Protein AF-0000000066887713 (afdb_homodimer)

Sequence (726 aa):
MIAFITATAAAAIDSLPTAVTRLAVLYAGVKVAHALYKFGGFCAVYLRPSQLYRYVYDDANGNPPWALVTGASDGVGVAFADQLAAAGLNVVLHGRNKAKLDGVRKRLAEKHPQRQFRLFVADATRVCHPVLTDVNGDIDGDVNASLSIDNLVEAHLGDLHLTVLINNAGGGLPSPTYGSLAETSSTRIVDNMNLNGVFPLVLTARFLELLQRRRQQPTSSSSNPALIMNIGSLADIGFPFVTPYAASKVLIMAATSMARRELEALGQGGIQMLAVRFGSVTGVSHTKSAPSLLVPDTDTMARASLARTGSHRDVVIGHLPQALQNLALVPLPASMLEQIFKGVMMARRTKEMKEMSEQKKSEMIAFITATAAAAIDSLPTAVTRLAVLYAGVKVAHALYKFGGFCAVYLRPSQLYRYVYDDANGNPPWALVTGASDGVGVAFADQLAAAGLNVVLHGRNKAKLDGVRKRLAEKHPQRQFRLFVADATRVCHPVLTDVNGDIDGDVNASLSIDNLVEAHLGDLHLTVLINNAGGGLPSPTYGSLAETSSTRIVDNMNLNGVFPLVLTARFLELLQRRRQQPTSSSSNPALIMNIGSLADIGFPFVTPYAASKVLIMAATSMARRELEALGQGGIQMLAVRFGSVTGVSHTKSAPSLLVPDTDTMARASLARTGSHRDVVIGHLPQALQNLALVPLPASMLEQIFKGVMMARRTKEMKEMSEQKKSE

Nearest PDB structures (foldseek):
  7e28-assembly1_A  TM=8.870E-01  e=3.667E-13  Exiguobacterium acetylicum
  3u4c-assembly1_A-2  TM=7.450E-01  e=5.034E-12  Bacillus subtilis
  6jh7-assembly1_A-2  TM=7.197E-01  e=1.560E-11  Microcystis aeruginosa FACHB-905 = DIANCHI905
  3t4x-assembly1_A  TM=7.129E-01  e=2.829E-11  Bacillus anthracis
  6jh7-assembly1_B-2  TM=7.268E-01  e=6.910E-11  Microcystis aeruginosa FACHB-905 = DIANCHI905

Structure (mmCIF, N/CA/C/O backbone):
data_AF-0000000066887713-model_v1
#
loop_
_entity.id
_entity.type
_entity.pdbx_description
1 polymer 'Short chain dehydrogenase/reductase'
#
loop_
_atom_site.group_PDB
_atom_site.id
_atom_site.type_symbol
_atom_site.label_atom_id
_atom_site.label_alt_id
_atom_site.label_comp_id
_atom_site.label_asym_id
_atom_site.label_entity_id
_atom_site.label_seq_id
_atom_site.pdbx_PDB_ins_code
_atom_site.Cartn_x
_atom_site.Cartn_y
_atom_site.Cartn_z
_atom_site.occupancy
_atom_site.B_iso_or_equiv
_atom_site.auth_seq_id
_atom_site.auth_comp_id
_atom_site.auth_asym_id
_atom_site.auth_atom_id
_atom_site.pdbx_PDB_model_num
ATOM 1 N N . MET A 1 1 ? -39.156 -1.476 30.625 1 59.59 1 MET A N 1
ATOM 2 C CA . MET A 1 1 ? -38.5 -0.44 29.828 1 59.59 1 MET A CA 1
ATOM 3 C C . MET A 1 1 ? -38.188 -0.954 28.422 1 59.59 1 MET A C 1
ATOM 5 O O . MET A 1 1 ? -38.531 -0.322 27.422 1 59.59 1 MET A O 1
ATOM 9 N N . ILE A 1 2 ? -37.625 -2.01 28.438 1 67.62 2 ILE A N 1
ATOM 10 C CA . ILE A 1 2 ? -37.312 -2.586 27.125 1 67.62 2 ILE A CA 1
ATOM 11 C C . ILE A 1 2 ? -38.625 -2.928 26.391 1 67.62 2 ILE A C 1
ATOM 13 O O . ILE A 1 2 ? -38.75 -2.658 25.203 1 67.62 2 ILE A O 1
ATOM 17 N N . ALA A 1 3 ? -39.531 -3.496 27.109 1 67.31 3 ALA A N 1
ATOM 18 C CA . ALA A 1 3 ? -40.812 -3.859 26.516 1 67.31 3 ALA A CA 1
ATOM 19 C C . ALA A 1 3 ? -41.562 -2.627 26.016 1 67.31 3 ALA A C 1
ATOM 21 O O . ALA A 1 3 ? -42.156 -2.656 24.938 1 67.31 3 ALA A O 1
ATOM 22 N N . PHE A 1 4 ? -41.469 -1.647 26.797 1 64 4 PHE A N 1
ATOM 23 C CA . PHE A 1 4 ? -42.094 -0.396 26.406 1 64 4 PHE A CA 1
ATOM 24 C C . PHE A 1 4 ? -41.406 0.198 25.188 1 64 4 PHE A C 1
ATOM 26 O O . PHE A 1 4 ? -42.094 0.685 24.266 1 64 4 PHE A O 1
ATOM 33 N N . ILE A 1 5 ? -40.156 0.211 25.109 1 64.88 5 ILE A N 1
ATOM 34 C CA . ILE A 1 5 ? -39.406 0.736 23.969 1 64.88 5 ILE A CA 1
ATOM 35 C C . ILE A 1 5 ? -39.719 -0.088 22.734 1 64.88 5 ILE A C 1
ATOM 37 O O . ILE A 1 5 ? -39.906 0.465 21.641 1 64.88 5 ILE A O 1
ATOM 41 N N . THR A 1 6 ? -39.781 -1.33 23.031 1 69.62 6 THR A N 1
ATOM 42 C CA . THR A 1 6 ? -40.062 -2.213 21.906 1 69.62 6 THR A CA 1
ATOM 43 C C . THR A 1 6 ? -41.5 -1.992 21.391 1 69.62 6 THR A C 1
ATOM 45 O O . THR A 1 6 ? -41.719 -1.995 20.188 1 69.62 6 THR A O 1
ATOM 48 N N . ALA A 1 7 ? -42.375 -1.821 22.375 1 72.19 7 ALA A N 1
ATOM 49 C CA . ALA A 1 7 ? -43.75 -1.613 21.984 1 72.19 7 ALA A CA 1
ATOM 50 C C . ALA A 1 7 ? -43.938 -0.276 21.281 1 72.19 7 ALA A C 1
ATOM 52 O O . ALA A 1 7 ? -44.656 -0.185 20.281 1 72.19 7 ALA A O 1
ATOM 53 N N . THR A 1 8 ? -43.281 0.667 21.766 1 73.88 8 THR A N 1
ATOM 54 C CA . THR A 1 8 ? -43.344 1.993 21.156 1 73.88 8 THR A CA 1
ATOM 55 C C . THR A 1 8 ? -42.719 1.992 19.766 1 73.88 8 THR A C 1
ATOM 57 O O . THR A 1 8 ? -43.25 2.588 18.828 1 73.88 8 THR A O 1
ATOM 60 N N . ALA A 1 9 ? -41.656 1.322 19.641 1 75.62 9 ALA A N 1
ATOM 61 C CA . ALA A 1 9 ? -41 1.21 18.344 1 75.62 9 ALA A CA 1
ATOM 62 C C . ALA A 1 9 ? -41.906 0.471 17.344 1 75.62 9 ALA A C 1
ATOM 64 O O . ALA A 1 9 ? -42.031 0.879 16.188 1 75.62 9 ALA A O 1
ATOM 65 N N . ALA A 1 10 ? -42.562 -0.526 17.844 1 79.25 10 ALA A N 1
ATOM 66 C CA . ALA A 1 10 ? -43.469 -1.303 17 1 79.25 10 ALA A CA 1
ATOM 67 C C . ALA A 1 10 ? -44.625 -0.453 16.516 1 79.25 10 ALA A C 1
ATOM 69 O O . ALA A 1 10 ? -45 -0.488 15.344 1 79.25 10 ALA A O 1
ATOM 70 N N . ALA A 1 11 ? -45.125 0.308 17.469 1 80.69 11 ALA A N 1
ATOM 71 C CA . ALA A 1 11 ? -46.25 1.17 17.109 1 80.69 11 ALA A CA 1
ATOM 72 C C . ALA A 1 11 ? -45.844 2.227 16.094 1 80.69 11 ALA A C 1
ATOM 74 O O . ALA A 1 11 ? -46.594 2.521 15.156 1 80.69 11 ALA A O 1
ATOM 75 N N . ALA A 1 12 ? -44.688 2.709 16.266 1 81.62 12 ALA A N 1
ATOM 76 C CA . ALA A 1 12 ? -44.188 3.715 15.344 1 81.62 12 ALA A CA 1
ATOM 77 C C . ALA A 1 12 ? -43.969 3.127 13.953 1 81.62 12 ALA A C 1
ATOM 79 O O . ALA A 1 12 ? -44.312 3.756 12.945 1 81.62 12 ALA A O 1
ATOM 80 N N . ILE A 1 13 ? -43.531 1.972 13.883 1 83.38 13 ILE A N 1
ATOM 81 C CA . ILE A 1 13 ? -43.281 1.299 12.617 1 83.38 13 ILE A CA 1
ATOM 82 C C . ILE A 1 13 ? -44.625 1.003 11.922 1 83.38 13 ILE A C 1
ATOM 84 O O . ILE A 1 13 ? -44.75 1.197 10.719 1 83.38 13 ILE A O 1
ATOM 88 N N . ASP A 1 14 ? -45.562 0.664 12.766 1 83.69 14 ASP A N 1
ATOM 89 C CA . ASP A 1 14 ? -46.875 0.285 12.219 1 83.69 14 ASP A CA 1
ATOM 90 C C . ASP A 1 14 ? -47.625 1.505 11.688 1 83.69 14 ASP A C 1
ATOM 92 O O . ASP A 1 14 ? -48.562 1.37 10.891 1 83.69 14 ASP A O 1
ATOM 96 N N . SER A 1 15 ? -47.156 2.699 12.211 1 86.31 15 SER A N 1
ATOM 97 C CA . SER A 1 15 ? -47.812 3.922 11.781 1 86.31 15 SER A CA 1
ATOM 98 C C . SER A 1 15 ? -47.25 4.453 10.477 1 86.31 15 SER A C 1
ATOM 100 O O . SER A 1 15 ? -47.781 5.383 9.883 1 86.31 15 SER A O 1
ATOM 102 N N . LEU A 1 16 ? -46.219 3.809 9.938 1 87.44 16 LEU A N 1
ATOM 103 C CA . LEU A 1 16 ? -45.594 4.254 8.703 1 87.44 16 LEU A CA 1
ATOM 104 C C . LEU A 1 16 ? -46.5 3.945 7.496 1 87.44 16 LEU A C 1
ATOM 106 O O . LEU A 1 16 ? -47.188 2.936 7.484 1 87.44 16 LEU A O 1
ATOM 110 N N . PRO A 1 17 ? -46.375 4.848 6.516 1 89.75 17 PRO A N 1
ATOM 111 C CA . PRO A 1 17 ? -47.094 4.543 5.281 1 89.75 17 PRO A CA 1
ATOM 112 C C . PRO A 1 17 ? -46.688 3.221 4.652 1 89.75 17 PRO A C 1
ATOM 114 O O . PRO A 1 17 ? -45.5 2.855 4.723 1 89.75 17 PRO A O 1
ATOM 117 N N . THR A 1 18 ? -47.656 2.578 4.066 1 87.19 18 THR A N 1
ATOM 118 C CA . THR A 1 18 ? -47.438 1.265 3.471 1 87.19 18 THR A CA 1
ATOM 119 C C . THR A 1 18 ? -46.312 1.319 2.439 1 87.19 18 THR A C 1
ATOM 121 O O . THR A 1 18 ? -45.531 0.38 2.324 1 87.19 18 THR A O 1
ATOM 124 N N . ALA A 1 19 ? -46.281 2.453 1.806 1 88.75 19 ALA A N 1
ATOM 125 C CA . ALA A 1 19 ? -45.25 2.605 0.777 1 88.75 19 ALA A CA 1
ATOM 126 C C . ALA A 1 19 ? -43.844 2.586 1.389 1 88.75 19 ALA A C 1
ATOM 128 O O . ALA A 1 19 ? -42.938 1.987 0.829 1 88.75 19 ALA A O 1
ATOM 129 N N . VAL A 1 20 ? -43.688 3.139 2.475 1 89.75 20 VAL A N 1
ATOM 130 C CA . VAL A 1 20 ? -42.406 3.211 3.168 1 89.75 20 VAL A CA 1
ATOM 131 C C . VAL A 1 20 ? -42.031 1.83 3.699 1 89.75 20 VAL A C 1
ATOM 133 O O . VAL A 1 20 ? -40.875 1.411 3.594 1 89.75 20 VAL A O 1
ATOM 136 N N . THR A 1 21 ? -43 1.171 4.152 1 89.62 21 THR A N 1
ATOM 137 C CA . THR A 1 21 ? -42.75 -0.165 4.688 1 89.62 21 THR A CA 1
ATOM 138 C C . THR A 1 21 ? -42.344 -1.129 3.572 1 89.62 21 THR A C 1
ATOM 140 O O . THR A 1 21 ? -41.438 -1.944 3.744 1 89.62 21 THR A O 1
ATOM 143 N N . ARG A 1 22 ? -43.031 -1.014 2.5 1 91 22 ARG A N 1
ATOM 144 C CA . ARG A 1 22 ? -42.719 -1.88 1.371 1 91 22 ARG A CA 1
ATOM 145 C C . ARG A 1 22 ? -41.281 -1.606 0.86 1 91 22 ARG A C 1
ATOM 147 O O . ARG A 1 22 ? -40.562 -2.537 0.54 1 91 22 ARG A O 1
ATOM 154 N N . LEU A 1 23 ? -40.969 -0.317 0.824 1 91.19 23 LEU A N 1
ATOM 155 C CA . LEU A 1 23 ? -39.625 0.053 0.374 1 91.19 23 LEU A CA 1
ATOM 156 C C . LEU A 1 23 ? -38.562 -0.464 1.341 1 91.19 23 LEU A C 1
ATOM 158 O O . LEU A 1 23 ? -37.5 -0.904 0.916 1 91.19 23 LEU A O 1
ATOM 162 N N . ALA A 1 24 ? -38.844 -0.442 2.559 1 91.75 24 ALA A N 1
ATOM 163 C CA . ALA A 1 24 ? -37.938 -0.93 3.582 1 91.75 24 ALA A CA 1
ATOM 164 C C . ALA A 1 24 ? -37.719 -2.436 3.459 1 91.75 24 ALA A C 1
ATOM 166 O O . ALA A 1 24 ? -36.594 -2.926 3.594 1 91.75 24 ALA A O 1
ATOM 167 N N . VAL A 1 25 ? -38.75 -3.098 3.217 1 91.12 25 VAL A N 1
ATOM 168 C CA . VAL A 1 25 ? -38.656 -4.547 3.078 1 91.12 25 VAL A CA 1
ATOM 169 C C . VAL A 1 25 ? -37.875 -4.906 1.826 1 91.12 25 VAL A C 1
ATOM 171 O O . VAL A 1 25 ? -37.062 -5.824 1.847 1 91.12 25 VAL A O 1
ATOM 174 N N . LEU A 1 26 ? -38.156 -4.129 0.814 1 91.19 26 LEU A N 1
ATOM 175 C CA . LEU A 1 26 ? -37.438 -4.363 -0.421 1 91.19 26 LEU A CA 1
ATOM 176 C C . LEU A 1 26 ? -35.938 -4.105 -0.22 1 91.19 26 LEU A C 1
ATOM 178 O O . LEU A 1 26 ? -35.094 -4.895 -0.664 1 91.19 26 LEU A O 1
ATOM 182 N N . TYR A 1 27 ? -35.625 -3.049 0.4 1 91.38 27 TYR A N 1
ATOM 183 C CA . TYR A 1 27 ? -34.25 -2.707 0.691 1 91.38 27 TYR A CA 1
ATOM 184 C C . TYR A 1 27 ? -33.562 -3.795 1.525 1 91.38 27 TYR A C 1
ATOM 186 O O . TYR A 1 27 ? -32.469 -4.246 1.204 1 91.38 27 TYR A O 1
ATOM 194 N N . ALA A 1 28 ? -34.156 -4.223 2.508 1 91.06 28 ALA A N 1
ATOM 195 C CA . ALA A 1 28 ? -33.625 -5.273 3.373 1 91.06 28 ALA A CA 1
ATOM 196 C C . ALA A 1 28 ? -33.438 -6.574 2.598 1 91.06 28 ALA A C 1
ATOM 198 O O . ALA A 1 28 ? -32.438 -7.277 2.801 1 91.06 28 ALA A O 1
ATOM 199 N N . GLY A 1 29 ? -34.469 -6.832 1.822 1 90.38 29 GLY A N 1
ATOM 200 C CA . GLY A 1 29 ? -34.344 -8.031 1.004 1 90.38 29 GLY A CA 1
ATOM 201 C C . GLY A 1 29 ? -33.125 -8.008 0.078 1 90.38 29 GLY A C 1
ATOM 202 O O . GLY A 1 29 ? -32.406 -9 -0.036 1 90.38 29 GLY A O 1
ATOM 203 N N . VAL A 1 30 ? -32.906 -6.891 -0.566 1 91.25 30 VAL A N 1
ATOM 204 C CA . VAL A 1 30 ? -31.781 -6.73 -1.467 1 91.25 30 VAL A CA 1
ATOM 205 C C . VAL A 1 30 ? -30.484 -6.871 -0.683 1 91.25 30 VAL A C 1
ATOM 207 O O . VAL A 1 30 ? -29.531 -7.516 -1.146 1 91.25 30 VAL A O 1
ATOM 210 N N . LYS A 1 31 ? -30.406 -6.328 0.475 1 90 31 LYS A N 1
ATOM 211 C CA . LYS A 1 31 ? -29.203 -6.391 1.295 1 90 31 LYS A CA 1
ATOM 212 C C . LYS A 1 31 ? -28.938 -7.816 1.771 1 90 31 LYS A C 1
ATOM 214 O O . LYS A 1 31 ? -27.781 -8.25 1.831 1 90 31 LYS A O 1
ATOM 219 N N . VAL A 1 32 ? -29.953 -8.445 2.129 1 90.75 32 VAL A N 1
ATOM 220 C CA . VAL A 1 32 ? -29.812 -9.836 2.545 1 90.75 32 VAL A CA 1
ATOM 221 C C . VAL A 1 32 ? -29.312 -10.68 1.368 1 90.75 32 VAL A C 1
ATOM 223 O O . VAL A 1 32 ? -28.422 -11.508 1.522 1 90.75 32 VAL A O 1
ATOM 226 N N . ALA A 1 33 ? -29.953 -10.453 0.216 1 93.75 33 ALA A N 1
ATOM 227 C CA . ALA A 1 33 ? -29.531 -11.172 -0.979 1 93.75 33 ALA A CA 1
ATOM 228 C C . ALA A 1 33 ? -28.062 -10.891 -1.298 1 93.75 33 ALA A C 1
ATOM 230 O O . ALA A 1 33 ? -27.312 -11.797 -1.667 1 93.75 33 ALA A O 1
ATOM 231 N N . HIS A 1 34 ? -27.703 -9.711 -1.151 1 91.38 34 HIS A N 1
ATOM 232 C CA . HIS A 1 34 ? -26.312 -9.32 -1.385 1 91.38 34 HIS A CA 1
ATOM 233 C C . HIS A 1 34 ? -25.375 -9.984 -0.383 1 91.38 34 HIS A C 1
ATOM 235 O O . HIS A 1 34 ? -24.297 -10.453 -0.752 1 91.38 34 HIS A O 1
ATOM 241 N N . ALA A 1 35 ? -25.719 -10.016 0.803 1 90.5 35 ALA A N 1
ATOM 242 C CA . ALA A 1 35 ? -24.922 -10.656 1.843 1 90.5 35 ALA A CA 1
ATOM 243 C C . ALA A 1 35 ? -24.766 -12.156 1.569 1 90.5 35 ALA A C 1
ATOM 245 O O . ALA A 1 35 ? -23.703 -12.719 1.775 1 90.5 35 ALA A O 1
ATOM 246 N N . LEU A 1 36 ? -25.859 -12.719 1.166 1 94.12 36 LEU A N 1
ATOM 247 C CA . LEU A 1 36 ? -25.812 -14.141 0.832 1 94.12 36 LEU A CA 1
ATOM 248 C C . LEU A 1 36 ? -24.906 -14.391 -0.366 1 94.12 36 LEU A C 1
ATOM 250 O O . LEU A 1 36 ? -24.188 -15.391 -0.402 1 94.12 36 LEU A O 1
ATOM 254 N N . TYR A 1 37 ? -24.969 -13.523 -1.295 1 93 37 TYR A N 1
ATOM 255 C CA . TYR A 1 37 ? -24.078 -13.617 -2.453 1 93 37 TYR A CA 1
ATOM 256 C C . TYR A 1 37 ? -22.625 -13.516 -2.033 1 93 37 TYR A C 1
ATOM 258 O O . TYR A 1 37 ? -21.781 -14.312 -2.469 1 93 37 TYR A O 1
ATOM 266 N N . LYS A 1 38 ? -22.297 -12.602 -1.192 1 91.06 38 LYS A N 1
ATOM 267 C CA . LYS A 1 38 ? -20.938 -12.43 -0.694 1 91.06 38 LYS A CA 1
ATOM 268 C C . LYS A 1 38 ? -20.5 -13.633 0.123 1 91.06 38 LYS A C 1
ATOM 270 O O . LYS A 1 38 ? -19.344 -14.062 0.039 1 91.06 38 LYS A O 1
ATOM 275 N N . PHE A 1 39 ? -21.391 -14.102 0.888 1 93.62 39 PHE A N 1
ATOM 276 C CA . PHE A 1 39 ? -21.094 -15.281 1.691 1 93.62 39 PHE A CA 1
ATOM 277 C C . PHE A 1 39 ? -20.844 -16.5 0.803 1 93.62 39 PHE A C 1
ATOM 279 O O . PHE A 1 39 ? -19.969 -17.312 1.087 1 93.62 39 PHE A O 1
ATOM 286 N N . GLY A 1 40 ? -21.672 -16.641 -0.191 1 94.75 40 GLY A N 1
ATOM 287 C CA . GLY A 1 40 ? -21.422 -17.688 -1.167 1 94.75 40 GLY A CA 1
ATOM 288 C C . GLY A 1 40 ? -20.047 -17.594 -1.812 1 94.75 40 GLY A C 1
ATOM 289 O O . GLY A 1 40 ? -19.375 -18.594 -1.994 1 94.75 40 GLY A O 1
ATOM 290 N N . GLY A 1 41 ? -19.641 -16.359 -2.164 1 93.69 41 GLY A N 1
ATOM 291 C CA . GLY A 1 41 ? -18.312 -16.141 -2.688 1 93.69 41 GLY A CA 1
ATOM 292 C C . GLY A 1 41 ? -17.219 -16.5 -1.702 1 93.69 41 GLY A C 1
ATOM 293 O O . GLY A 1 41 ? -16.188 -17.078 -2.088 1 93.69 41 GLY A O 1
ATOM 294 N N . PHE A 1 42 ? -17.469 -16.188 -0.473 1 94.62 42 PHE A N 1
ATOM 295 C CA . PHE A 1 42 ? -16.547 -16.562 0.593 1 94.62 42 PHE A CA 1
ATOM 296 C C . PHE A 1 42 ? -16.391 -18.078 0.684 1 94.62 42 PHE A C 1
ATOM 298 O O . PHE A 1 42 ? -15.281 -18.594 0.73 1 94.62 42 PHE A O 1
ATOM 305 N N . CYS A 1 43 ? -17.516 -18.719 0.678 1 96.12 43 CYS A N 1
ATOM 306 C CA . CYS A 1 43 ? -17.5 -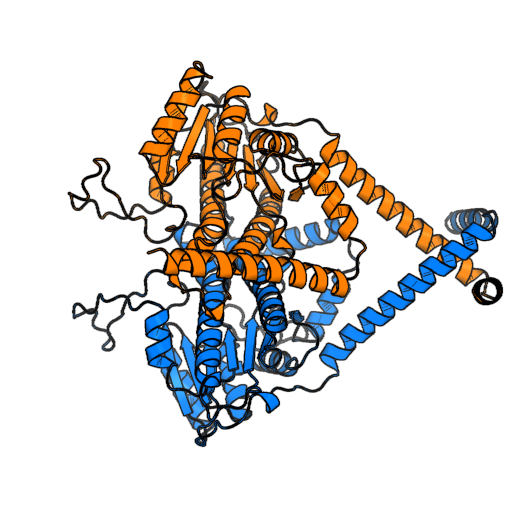20.172 0.778 1 96.12 43 CYS A CA 1
ATOM 307 C C . CYS A 1 43 ? -16.828 -20.797 -0.439 1 96.12 43 CYS A C 1
ATOM 309 O O . CYS A 1 43 ? -16.109 -21.781 -0.315 1 96.12 43 CYS A O 1
ATOM 311 N N . ALA A 1 44 ? -17.031 -20.234 -1.553 1 96.31 44 ALA A N 1
ATOM 312 C CA . ALA A 1 44 ? -16.469 -20.766 -2.793 1 96.31 44 ALA A CA 1
ATOM 313 C C . ALA A 1 44 ? -14.953 -20.766 -2.756 1 96.31 44 ALA A C 1
ATOM 315 O O . ALA A 1 44 ? -14.305 -21.656 -3.33 1 96.31 44 ALA A O 1
ATOM 316 N N . VAL A 1 45 ? -14.352 -19.828 -2.082 1 96.56 45 VAL A N 1
ATOM 317 C CA . VAL A 1 45 ? -12.898 -19.734 -1.962 1 96.56 45 VAL A CA 1
ATOM 318 C C . VAL A 1 45 ? -12.352 -20.969 -1.271 1 96.56 45 VAL A C 1
ATOM 320 O O . VAL A 1 45 ? -11.281 -21.469 -1.629 1 96.56 45 VAL A O 1
ATOM 323 N N . TYR A 1 46 ? -13.055 -21.484 -0.33 1 96.88 46 TYR A N 1
ATOM 324 C CA . TYR A 1 46 ? -12.516 -22.562 0.509 1 96.88 46 TYR A CA 1
ATOM 325 C C . TYR A 1 46 ? -13.062 -23.906 0.087 1 96.88 46 TYR A C 1
ATOM 327 O O . TYR A 1 46 ? -12.523 -24.953 0.474 1 96.88 46 TYR A O 1
ATOM 335 N N . LEU A 1 47 ? -14.117 -23.922 -0.722 1 96 47 LEU A N 1
ATOM 336 C CA . LEU A 1 47 ? -14.734 -25.188 -1.126 1 96 47 LEU A CA 1
ATOM 337 C C . LEU A 1 47 ? -14.219 -25.625 -2.49 1 96 47 LEU A C 1
ATOM 339 O O . LEU A 1 47 ? -14.344 -26.797 -2.852 1 96 47 LEU A O 1
ATOM 343 N N . ARG A 1 48 ? -13.734 -24.734 -3.199 1 94.62 48 ARG A N 1
ATOM 344 C CA . ARG A 1 48 ? -13.203 -25.078 -4.516 1 94.62 48 ARG A CA 1
ATOM 345 C C . ARG A 1 48 ? -11.891 -25.844 -4.395 1 94.62 48 ARG A C 1
ATOM 347 O O . ARG A 1 48 ? -11.055 -25.531 -3.547 1 94.62 48 ARG A O 1
ATOM 354 N N . PRO A 1 49 ? -11.703 -26.781 -5.262 1 95.06 49 PRO A N 1
ATOM 355 C CA . PRO A 1 49 ? -10.422 -27.5 -5.238 1 95.06 49 PRO A CA 1
ATOM 356 C C . PRO A 1 49 ? -9.266 -26.656 -5.781 1 95.06 49 PRO A C 1
ATOM 358 O O . PRO A 1 49 ? -9.484 -25.766 -6.598 1 95.06 49 PRO A O 1
ATOM 361 N N . SER A 1 50 ? -8.102 -26.953 -5.309 1 96.5 50 SER A N 1
ATOM 362 C CA . SER A 1 50 ? -6.883 -26.297 -5.781 1 96.5 50 SER A CA 1
ATOM 363 C C . SER A 1 50 ? -6.695 -26.5 -7.281 1 96.5 50 SER A C 1
ATOM 365 O O . SER A 1 50 ? -6.961 -27.578 -7.809 1 96.5 50 SER A O 1
ATOM 367 N N . GLN A 1 51 ? -6.242 -25.484 -7.93 1 97.06 51 GLN A N 1
ATOM 368 C CA . GLN A 1 51 ? -5.949 -25.609 -9.352 1 97.06 51 GLN A CA 1
ATOM 369 C C . GLN A 1 51 ? -4.449 -25.516 -9.617 1 97.06 51 GLN A C 1
ATOM 371 O O . GLN A 1 51 ? -4.023 -25.094 -10.688 1 97.06 51 GLN A O 1
ATOM 376 N N . LEU A 1 52 ? -3.646 -25.859 -8.625 1 97.88 52 LEU A N 1
ATOM 377 C CA . LEU A 1 52 ? -2.193 -25.844 -8.766 1 97.88 52 LEU A CA 1
ATOM 378 C C . LEU A 1 52 ? -1.753 -26.672 -9.969 1 97.88 52 LEU A C 1
ATOM 380 O O . LEU A 1 52 ? -0.764 -26.328 -10.625 1 97.88 52 LEU A O 1
ATOM 384 N N . TYR A 1 53 ? -2.529 -27.719 -10.375 1 96.81 53 TYR A N 1
ATOM 385 C CA . TYR A 1 53 ? -2.193 -28.625 -11.469 1 96.81 53 TYR A CA 1
ATOM 386 C C . TYR A 1 53 ? -2.104 -27.891 -12.789 1 96.81 53 TYR A C 1
ATOM 388 O O . TYR A 1 53 ? -1.419 -28.328 -13.711 1 96.81 53 TYR A O 1
ATOM 396 N N . ARG A 1 54 ? -2.768 -26.781 -12.891 1 95.81 54 ARG A N 1
ATOM 397 C CA . ARG A 1 54 ? -2.809 -26 -14.125 1 95.81 54 ARG A CA 1
ATOM 398 C C . ARG A 1 54 ? -1.433 -25.438 -14.461 1 95.81 54 ARG A C 1
ATOM 400 O O . ARG A 1 54 ? -1.155 -25.125 -15.617 1 95.81 54 ARG A O 1
ATOM 407 N N . TYR A 1 55 ? -0.631 -25.344 -13.43 1 97.06 55 TYR A N 1
ATOM 408 C CA . TYR A 1 55 ? 0.652 -24.672 -13.617 1 97.06 55 TYR A CA 1
ATOM 409 C C . TYR A 1 55 ? 1.788 -25.688 -13.695 1 97.06 55 TYR A C 1
ATOM 411 O O . TYR A 1 55 ? 2.963 -25.312 -13.719 1 97.06 55 TYR A O 1
ATOM 419 N N . VAL A 1 56 ? 1.425 -26.953 -13.609 1 97.38 56 VAL A N 1
ATOM 420 C CA . VAL A 1 56 ? 2.385 -28.047 -13.656 1 97.38 56 VAL A CA 1
ATOM 421 C C . VAL A 1 56 ? 2.34 -28.719 -15.031 1 97.38 56 VAL A C 1
ATOM 423 O O . VAL A 1 56 ? 1.586 -29.672 -15.242 1 97.38 56 VAL A O 1
ATOM 426 N N . TYR A 1 57 ? 3.17 -28.219 -15.93 1 95.12 57 TYR A N 1
ATOM 427 C CA . TYR A 1 57 ? 3.223 -28.75 -17.297 1 95.12 57 TYR A CA 1
ATOM 428 C C . TYR A 1 57 ? 4.609 -28.562 -17.891 1 95.12 57 TYR A C 1
ATOM 430 O O . TYR A 1 57 ? 5.328 -27.625 -17.531 1 95.12 57 TYR A O 1
ATOM 438 N N . ASP A 1 58 ? 4.965 -29.406 -18.797 1 94.44 58 ASP A N 1
ATOM 439 C CA . ASP A 1 58 ? 6.223 -29.297 -19.531 1 94.44 58 ASP A CA 1
ATOM 440 C C . ASP A 1 58 ? 6.113 -28.281 -20.672 1 94.44 58 ASP A C 1
ATOM 442 O O . ASP A 1 58 ? 5.023 -28.047 -21.188 1 94.44 58 ASP A O 1
ATOM 446 N N . ASP A 1 59 ? 7.234 -27.688 -20.922 1 90.75 59 ASP A N 1
ATOM 447 C CA . ASP A 1 59 ? 7.203 -26.797 -22.094 1 90.75 59 ASP A CA 1
ATOM 448 C C . ASP A 1 59 ? 7.238 -27.609 -23.391 1 90.75 59 ASP A C 1
ATOM 450 O O . ASP A 1 59 ? 7.145 -28.844 -23.359 1 90.75 59 ASP A O 1
ATOM 454 N N . ALA A 1 60 ? 7.289 -26.922 -24.531 1 86.31 60 ALA A N 1
ATOM 455 C CA . ALA A 1 60 ? 7.211 -27.547 -25.844 1 86.31 60 ALA A CA 1
ATOM 456 C C . ALA A 1 60 ? 8.391 -28.484 -26.078 1 86.31 60 ALA A C 1
ATOM 458 O O . ALA A 1 60 ? 8.273 -29.469 -26.828 1 86.31 60 ALA A O 1
ATOM 459 N N . ASN A 1 61 ? 9.5 -28.297 -25.391 1 89.38 61 ASN A N 1
ATOM 460 C CA . ASN A 1 61 ? 10.703 -29.094 -25.547 1 89.38 61 ASN A CA 1
ATOM 461 C C . ASN A 1 61 ? 10.781 -30.203 -24.5 1 89.38 61 ASN A C 1
ATOM 463 O O . ASN A 1 61 ? 11.797 -30.891 -24.406 1 89.38 61 ASN A O 1
ATOM 467 N N . GLY A 1 62 ? 9.812 -30.234 -23.688 1 91 62 GLY A N 1
ATOM 468 C CA . GLY A 1 62 ? 9.773 -31.281 -22.688 1 91 62 GLY A CA 1
ATOM 469 C C . GLY A 1 62 ? 10.445 -30.891 -21.375 1 91 62 GLY A C 1
ATOM 470 O O . GLY A 1 62 ? 10.648 -31.734 -20.5 1 91 62 GLY A O 1
ATOM 471 N N . ASN A 1 63 ? 10.812 -29.672 -21.297 1 91.62 63 ASN A N 1
ATOM 472 C CA . ASN A 1 63 ? 11.398 -29.203 -20.047 1 91.62 63 ASN A CA 1
ATOM 473 C C . ASN A 1 63 ? 10.359 -29.094 -18.938 1 91.62 63 ASN A C 1
ATOM 475 O O . ASN A 1 63 ? 9.266 -28.562 -19.156 1 91.62 63 ASN A O 1
ATOM 479 N N . PRO A 1 64 ? 10.719 -29.625 -17.797 1 95.94 64 PRO A N 1
ATOM 480 C CA . PRO A 1 64 ? 9.758 -29.578 -16.688 1 95.94 64 PRO A CA 1
ATOM 481 C C . PRO A 1 64 ? 9.539 -28.172 -16.156 1 95.94 64 PRO A C 1
ATOM 483 O O . PRO A 1 64 ? 10.383 -27.281 -16.344 1 95.94 64 PRO A O 1
ATOM 486 N N . PRO A 1 65 ? 8.406 -27.984 -15.469 1 97.31 65 PRO A N 1
ATOM 487 C CA . PRO A 1 65 ? 8.109 -26.672 -14.898 1 97.31 65 PRO A CA 1
ATOM 488 C C . PRO A 1 65 ? 8.922 -26.375 -13.641 1 97.31 65 PRO A C 1
ATOM 490 O O . PRO A 1 65 ? 9.227 -27.297 -12.867 1 97.31 65 PRO A O 1
ATOM 493 N N . TRP A 1 66 ? 9.25 -25.125 -13.477 1 98.56 66 TRP A N 1
ATOM 494 C CA . TRP A 1 66 ? 9.992 -24.641 -12.32 1 98.56 66 TRP A CA 1
ATOM 495 C C . TRP A 1 66 ? 9.18 -23.625 -11.531 1 98.56 66 TRP A C 1
ATOM 497 O O . TRP A 1 66 ? 8.391 -22.859 -12.117 1 98.56 66 TRP A O 1
ATOM 507 N N . ALA A 1 67 ? 9.359 -23.625 -10.211 1 98.88 67 ALA A N 1
ATOM 508 C CA . ALA A 1 67 ? 8.852 -22.578 -9.32 1 98.88 67 ALA A CA 1
ATOM 509 C C . ALA A 1 67 ? 10 -21.797 -8.672 1 98.88 67 ALA A C 1
ATOM 511 O O . ALA A 1 67 ? 11.055 -22.375 -8.391 1 98.88 67 ALA A O 1
ATOM 512 N N . LEU A 1 68 ? 9.805 -20.531 -8.547 1 98.81 68 LEU A N 1
ATOM 513 C CA . LEU A 1 68 ? 10.656 -19.719 -7.688 1 98.81 68 LEU A CA 1
ATOM 514 C C . LEU A 1 68 ? 9.961 -19.406 -6.363 1 98.81 68 LEU A C 1
ATOM 516 O O . LEU A 1 68 ? 8.828 -18.922 -6.355 1 98.81 68 LEU A O 1
ATOM 520 N N . VAL A 1 69 ? 10.578 -19.734 -5.238 1 98.94 69 VAL A N 1
ATOM 521 C CA . VAL A 1 69 ? 10.086 -19.391 -3.908 1 98.94 69 VAL A CA 1
ATOM 522 C C . VAL A 1 69 ? 11.094 -18.469 -3.215 1 98.94 69 VAL A C 1
ATOM 524 O O . VAL A 1 69 ? 12.242 -18.844 -2.98 1 98.94 69 VAL A O 1
ATOM 527 N N . THR A 1 70 ? 10.641 -17.25 -2.916 1 98.56 70 THR A N 1
ATOM 528 C CA . THR A 1 70 ? 11.539 -16.359 -2.195 1 98.56 70 THR A CA 1
ATOM 529 C C . THR A 1 70 ? 11.422 -16.562 -0.69 1 98.56 70 THR A C 1
ATOM 531 O O . THR A 1 70 ? 10.352 -16.906 -0.187 1 98.56 70 THR A O 1
ATOM 534 N N . GLY A 1 71 ? 12.516 -16.297 0.024 1 97.75 71 GLY A N 1
ATOM 535 C CA . GLY A 1 71 ? 12.539 -16.562 1.454 1 97.75 71 GLY A CA 1
ATOM 536 C C . GLY A 1 71 ? 12.445 -18.047 1.788 1 97.75 71 GLY A C 1
ATOM 537 O O . GLY A 1 71 ? 11.656 -18.438 2.65 1 97.75 71 GLY A O 1
ATOM 538 N N . ALA A 1 72 ? 13.203 -18.812 1.06 1 98.25 72 ALA A N 1
ATOM 539 C CA . ALA A 1 72 ? 13.047 -20.266 1.146 1 98.25 72 ALA A CA 1
ATOM 540 C C . ALA A 1 72 ? 14.117 -20.891 2.033 1 98.25 72 ALA A C 1
ATOM 542 O O . ALA A 1 72 ? 14.414 -22.078 1.927 1 98.25 72 ALA A O 1
ATOM 543 N N . SER A 1 73 ? 14.773 -20.109 2.912 1 96.06 73 SER A N 1
ATOM 544 C CA . SER A 1 73 ? 15.82 -20.609 3.787 1 96.06 73 SER A CA 1
ATOM 545 C C . SER A 1 73 ? 15.242 -21.156 5.09 1 96.06 73 SER A C 1
ATOM 547 O O . SER A 1 73 ? 15.922 -21.859 5.832 1 96.06 73 SER A O 1
ATOM 549 N N . ASP A 1 74 ? 14.008 -20.781 5.383 1 92.25 74 ASP A N 1
ATOM 550 C CA . ASP A 1 74 ? 13.352 -21.234 6.602 1 92.25 74 ASP A CA 1
ATOM 551 C C . ASP A 1 74 ? 11.836 -21.047 6.516 1 92.25 74 ASP A C 1
ATOM 553 O O . ASP A 1 74 ? 11.32 -20.578 5.492 1 92.25 74 ASP A O 1
ATOM 557 N N . GLY A 1 75 ? 11.219 -21.562 7.492 1 94.31 75 GLY A N 1
ATOM 558 C CA . GLY A 1 75 ? 9.828 -21.234 7.742 1 94.31 75 GLY A CA 1
ATOM 559 C C . GLY A 1 75 ? 8.898 -21.656 6.617 1 94.31 75 GLY A C 1
ATOM 560 O O . GLY A 1 75 ? 8.984 -22.797 6.141 1 94.31 75 GLY A O 1
ATOM 561 N N . VAL A 1 76 ? 7.965 -20.766 6.301 1 97.19 76 VAL A N 1
ATOM 562 C CA . VAL A 1 76 ? 6.891 -21.078 5.363 1 97.19 76 VAL A CA 1
ATOM 563 C C . VAL A 1 76 ? 7.469 -21.25 3.961 1 97.19 76 VAL A C 1
ATOM 565 O O . VAL A 1 76 ? 6.93 -22.016 3.156 1 97.19 76 VAL A O 1
ATOM 568 N N . GLY A 1 77 ? 8.578 -20.609 3.648 1 98.44 77 GLY A N 1
ATOM 569 C CA . GLY A 1 77 ? 9.227 -20.766 2.354 1 98.44 77 GLY A CA 1
ATOM 570 C C . GLY A 1 77 ? 9.664 -22.188 2.061 1 98.44 77 GLY A C 1
ATOM 571 O O . GLY A 1 77 ? 9.484 -22.672 0.943 1 98.44 77 GLY A O 1
ATOM 572 N N . VAL A 1 78 ? 10.227 -22.797 3.066 1 98.5 78 VAL A N 1
ATOM 573 C CA . VAL A 1 78 ? 10.633 -24.188 2.924 1 98.5 78 VAL A CA 1
ATOM 574 C C . VAL A 1 78 ? 9.406 -25.062 2.693 1 98.5 78 VAL A C 1
ATOM 576 O O . VAL A 1 78 ? 9.438 -25.984 1.858 1 98.5 78 VAL A O 1
ATOM 579 N N . ALA A 1 79 ? 8.367 -24.781 3.422 1 98.69 79 ALA A N 1
ATOM 580 C CA . ALA A 1 79 ? 7.129 -25.547 3.285 1 98.69 79 ALA A CA 1
ATOM 581 C C . ALA A 1 79 ? 6.543 -25.391 1.886 1 98.69 79 ALA A C 1
ATOM 583 O O . ALA A 1 79 ? 6.066 -26.359 1.296 1 98.69 79 ALA A O 1
ATOM 584 N N . PHE A 1 80 ? 6.562 -24.172 1.343 1 98.88 80 PHE A N 1
ATOM 585 C CA . PHE A 1 80 ? 6.121 -23.953 -0.028 1 98.88 80 PHE A CA 1
ATOM 586 C C . PHE A 1 80 ? 6.945 -24.781 -1.006 1 98.88 80 PHE A C 1
ATOM 588 O O . PHE A 1 80 ? 6.395 -25.453 -1.878 1 98.88 80 PHE A O 1
ATOM 595 N N . ALA A 1 81 ? 8.25 -24.703 -0.85 1 98.88 81 ALA A N 1
ATOM 596 C CA . ALA A 1 81 ? 9.148 -25.422 -1.747 1 98.88 81 ALA A CA 1
ATOM 597 C C . ALA A 1 81 ? 8.867 -26.922 -1.711 1 98.88 81 ALA A C 1
ATOM 599 O O . ALA A 1 81 ? 8.82 -27.578 -2.756 1 98.88 81 ALA A O 1
ATOM 600 N N . ASP A 1 82 ? 8.703 -27.422 -0.536 1 98.88 82 ASP A N 1
ATOM 601 C CA . ASP A 1 82 ? 8.414 -28.844 -0.325 1 98.88 82 ASP A CA 1
ATOM 602 C C . ASP A 1 82 ? 7.137 -29.25 -1.046 1 98.88 82 ASP A C 1
ATOM 604 O O . ASP A 1 82 ? 7.121 -30.25 -1.77 1 98.88 82 ASP A O 1
ATOM 608 N N . GLN A 1 83 ? 6.109 -28.516 -0.872 1 98.81 83 GLN A N 1
ATOM 609 C CA . GLN A 1 83 ? 4.805 -28.859 -1.433 1 98.81 83 GLN A CA 1
ATOM 610 C C . GLN A 1 83 ? 4.797 -28.672 -2.947 1 98.81 83 GLN A C 1
ATOM 612 O O . GLN A 1 83 ? 4.137 -29.438 -3.662 1 98.81 83 GLN A O 1
ATOM 617 N N . LEU A 1 84 ? 5.48 -27.672 -3.455 1 98.88 84 LEU A N 1
ATOM 618 C CA . LEU A 1 84 ? 5.574 -27.469 -4.898 1 98.88 84 LEU A CA 1
ATOM 619 C C . LEU A 1 84 ? 6.348 -28.609 -5.555 1 98.88 84 LEU A C 1
ATOM 621 O O . LEU A 1 84 ? 5.977 -29.078 -6.633 1 98.88 84 LEU A O 1
ATOM 625 N N . ALA A 1 85 ? 7.418 -29.078 -4.867 1 98.88 85 ALA A N 1
ATOM 626 C CA . ALA A 1 85 ? 8.156 -30.25 -5.355 1 98.88 85 ALA A CA 1
ATOM 627 C C . ALA A 1 85 ? 7.273 -31.484 -5.387 1 98.88 85 ALA A C 1
ATOM 629 O O . ALA A 1 85 ? 7.277 -32.25 -6.363 1 98.88 85 ALA A O 1
ATOM 630 N N . ALA A 1 86 ? 6.516 -31.641 -4.34 1 98.62 86 ALA A N 1
ATOM 631 C CA . ALA A 1 86 ? 5.594 -32.781 -4.266 1 98.62 86 ALA A CA 1
ATOM 632 C C . ALA A 1 86 ? 4.574 -32.719 -5.398 1 98.62 86 ALA A C 1
ATOM 634 O O . ALA A 1 86 ? 4.117 -33.75 -5.871 1 98.62 86 ALA A O 1
ATOM 635 N N . ALA A 1 87 ? 4.215 -31.531 -5.836 1 98.31 87 ALA A N 1
ATOM 636 C CA . ALA A 1 87 ? 3.225 -31.344 -6.891 1 98.31 87 ALA A CA 1
ATOM 637 C C . ALA A 1 87 ? 3.844 -31.562 -8.273 1 98.31 87 ALA A C 1
ATOM 639 O O . ALA A 1 87 ? 3.135 -31.594 -9.281 1 98.31 87 ALA A O 1
ATOM 640 N N . GLY A 1 88 ? 5.18 -31.625 -8.352 1 98.31 88 GLY A N 1
ATOM 641 C CA . GLY A 1 88 ? 5.809 -32 -9.609 1 98.31 88 GLY A CA 1
ATOM 642 C C . GLY A 1 88 ? 6.668 -30.891 -10.188 1 98.31 88 GLY A C 1
ATOM 643 O O . GLY A 1 88 ? 7.133 -30.984 -11.328 1 98.31 88 GLY A O 1
ATOM 644 N N . LEU A 1 89 ? 6.906 -29.859 -9.445 1 98.81 89 LEU A N 1
ATOM 645 C CA . LEU A 1 89 ? 7.719 -28.75 -9.938 1 98.81 89 LEU A CA 1
ATOM 646 C C . LEU A 1 89 ? 9.156 -28.859 -9.445 1 98.81 89 LEU A C 1
ATOM 648 O O . LEU A 1 89 ? 9.398 -29.281 -8.312 1 98.81 89 LEU A O 1
ATOM 652 N N . ASN A 1 90 ? 10.141 -28.547 -10.336 1 98.81 90 ASN A N 1
ATOM 653 C CA . ASN A 1 90 ? 11.445 -28.141 -9.805 1 98.81 90 ASN A CA 1
ATOM 654 C C . ASN A 1 90 ? 11.367 -26.797 -9.086 1 98.81 90 ASN A C 1
ATOM 656 O O . ASN A 1 90 ? 10.43 -26.031 -9.305 1 98.81 90 ASN A O 1
ATOM 660 N N . VAL A 1 91 ? 12.336 -26.547 -8.172 1 98.88 91 VAL A N 1
ATOM 661 C CA . VAL A 1 91 ? 12.156 -25.359 -7.367 1 98.88 91 VAL A CA 1
ATOM 662 C C . VAL A 1 91 ? 13.469 -24.578 -7.281 1 98.88 91 VAL A C 1
ATOM 664 O O . VAL A 1 91 ? 14.523 -25.172 -7.023 1 98.88 91 VAL A O 1
ATOM 667 N N . VAL A 1 92 ? 13.43 -23.281 -7.594 1 98.75 92 VAL A N 1
ATOM 668 C CA . VAL A 1 92 ? 14.508 -22.359 -7.266 1 98.75 92 VAL A CA 1
ATOM 669 C C . VAL A 1 92 ? 14.289 -21.781 -5.867 1 98.75 92 VAL A C 1
ATOM 671 O O . VAL A 1 92 ? 13.242 -21.203 -5.582 1 98.75 92 VAL A O 1
ATOM 674 N N . LEU A 1 93 ? 15.289 -21.938 -4.996 1 98.69 93 LEU A N 1
ATOM 675 C CA . LEU A 1 93 ? 15.242 -21.484 -3.611 1 98.69 93 LEU A CA 1
ATOM 676 C C . LEU A 1 93 ? 15.969 -20.156 -3.455 1 98.69 93 LEU A C 1
ATOM 678 O O . LEU A 1 93 ? 17.188 -20.094 -3.611 1 98.69 93 LEU A O 1
ATOM 682 N N . HIS A 1 94 ? 15.234 -19.125 -3.102 1 97.94 94 HIS A N 1
ATOM 683 C CA . HIS A 1 94 ? 15.836 -17.812 -2.916 1 97.94 94 HIS A CA 1
ATOM 684 C C . HIS A 1 94 ? 16.047 -17.5 -1.437 1 97.94 94 HIS A C 1
ATOM 686 O O . HIS A 1 94 ? 15.211 -17.859 -0.601 1 97.94 94 HIS A O 1
ATOM 692 N N . GLY A 1 95 ? 17.031 -16.797 -1.078 1 95.81 95 GLY A N 1
ATOM 693 C CA . GLY A 1 95 ? 17.359 -16.281 0.24 1 95.81 95 GLY A CA 1
ATOM 694 C C . GLY A 1 95 ? 18.703 -15.562 0.283 1 95.81 95 GLY A C 1
ATOM 695 O O . GLY A 1 95 ? 19.422 -15.516 -0.718 1 95.81 95 GLY A O 1
ATOM 696 N N . ARG A 1 96 ? 19.078 -15.039 1.395 1 92.06 96 ARG A N 1
ATOM 697 C CA . ARG A 1 96 ? 20.297 -14.25 1.493 1 92.06 96 ARG A CA 1
ATOM 698 C C . ARG A 1 96 ? 21.453 -15.102 2.031 1 92.06 96 ARG A C 1
ATOM 700 O O . ARG A 1 96 ? 22.625 -14.758 1.845 1 92.06 96 ARG A O 1
ATOM 707 N N . ASN A 1 97 ? 21.156 -16.188 2.693 1 93.25 97 ASN A N 1
ATOM 708 C CA . ASN A 1 97 ? 22.156 -17.047 3.322 1 93.25 97 ASN A CA 1
ATOM 709 C C . ASN A 1 97 ? 22.375 -18.328 2.52 1 93.25 97 ASN A C 1
ATOM 711 O O . ASN A 1 97 ? 21.578 -19.25 2.588 1 93.25 97 ASN A O 1
ATOM 715 N N . LYS A 1 98 ? 23.516 -18.391 1.863 1 95.31 98 LYS A N 1
ATOM 716 C CA . LYS A 1 98 ? 23.797 -19.5 0.962 1 95.31 98 LYS A CA 1
ATOM 717 C C . LYS A 1 98 ? 23.891 -20.828 1.728 1 95.31 98 LYS A C 1
ATOM 719 O O . LYS A 1 98 ? 23.406 -21.859 1.262 1 95.31 98 LYS A O 1
ATOM 724 N N . ALA A 1 99 ? 24.531 -20.781 2.838 1 96.62 99 ALA A N 1
ATOM 725 C CA . ALA A 1 99 ? 24.719 -22 3.625 1 96.62 99 ALA A CA 1
ATOM 726 C C . ALA A 1 99 ? 23.391 -22.578 4.062 1 96.62 99 ALA A C 1
ATOM 728 O O . ALA A 1 99 ? 23.172 -23.781 3.98 1 96.62 99 ALA A O 1
ATOM 729 N N . LYS A 1 100 ? 22.5 -21.719 4.555 1 96.38 100 LYS A N 1
ATOM 730 C CA . LYS A 1 100 ? 21.172 -22.172 4.957 1 96.38 100 LYS A CA 1
ATOM 731 C C . LYS A 1 100 ? 20.406 -22.734 3.768 1 96.38 100 LYS A C 1
ATOM 733 O O . LYS A 1 100 ? 19.75 -23.781 3.883 1 96.38 100 LYS A O 1
ATOM 738 N N . LEU A 1 101 ? 20.516 -22.109 2.656 1 97.81 101 LEU A N 1
ATOM 739 C CA . LEU A 1 101 ? 19.812 -22.547 1.451 1 97.81 101 LEU A CA 1
ATOM 740 C C . LEU A 1 101 ? 20.328 -23.906 0.992 1 97.81 101 LEU A C 1
ATOM 742 O O . LEU A 1 101 ? 19.547 -24.75 0.554 1 97.81 101 LEU A O 1
ATOM 746 N N . ASP A 1 102 ? 21.625 -24.094 1.067 1 97.81 102 ASP A N 1
ATOM 747 C CA . ASP A 1 102 ? 22.219 -25.359 0.685 1 97.81 102 ASP A CA 1
ATOM 748 C C . ASP A 1 102 ? 21.688 -26.5 1.562 1 97.81 102 ASP A C 1
ATOM 750 O O . ASP A 1 102 ? 21.469 -27.609 1.081 1 97.81 102 ASP A O 1
ATOM 754 N N . GLY A 1 103 ? 21.609 -26.172 2.811 1 98.38 103 GLY A N 1
ATOM 755 C CA . GLY A 1 103 ? 21.016 -27.141 3.707 1 98.38 103 GLY A CA 1
ATOM 756 C C . GLY A 1 103 ? 19.594 -27.531 3.322 1 98.38 103 GLY A C 1
ATOM 757 O O . GLY A 1 103 ? 19.25 -28.719 3.311 1 98.38 103 GLY A O 1
ATOM 758 N N . VAL A 1 104 ? 18.812 -26.547 3.002 1 98.62 104 VAL A N 1
ATOM 759 C CA . VAL A 1 104 ? 17.422 -26.781 2.586 1 98.62 104 VAL A CA 1
ATOM 760 C C . VAL A 1 104 ? 17.406 -27.562 1.273 1 98.62 104 VAL A C 1
ATOM 762 O O . VAL A 1 104 ? 16.641 -28.5 1.12 1 98.62 104 VAL A O 1
ATOM 765 N N . ARG A 1 105 ? 18.203 -27.156 0.341 1 98.62 105 ARG A N 1
ATOM 766 C CA . ARG A 1 105 ? 18.297 -27.828 -0.953 1 98.62 105 ARG A CA 1
ATOM 767 C C . ARG A 1 105 ? 18.594 -29.312 -0.781 1 98.62 105 ARG A C 1
ATOM 769 O O . ARG A 1 105 ? 17.953 -30.156 -1.416 1 98.62 105 ARG A O 1
ATOM 776 N N . LYS A 1 106 ? 19.562 -29.656 0.065 1 98.5 106 LYS A N 1
ATOM 777 C CA . LYS A 1 106 ? 19.953 -31.031 0.297 1 98.5 106 LYS A CA 1
ATOM 778 C C . LYS A 1 106 ? 18.797 -31.844 0.877 1 98.5 106 LYS A C 1
ATOM 780 O O . LYS A 1 106 ? 18.5 -32.938 0.411 1 98.5 106 LYS A O 1
ATOM 785 N N . ARG A 1 107 ? 18.172 -31.281 1.835 1 98.56 107 ARG A N 1
ATOM 786 C CA . ARG A 1 107 ? 17.062 -31.953 2.49 1 98.56 107 ARG A CA 1
ATOM 787 C C . ARG A 1 107 ? 15.922 -32.219 1.509 1 98.56 107 ARG A C 1
ATOM 789 O O . ARG A 1 107 ? 15.344 -33.281 1.48 1 98.56 107 ARG A O 1
ATOM 796 N N . LEU A 1 108 ? 15.578 -31.25 0.745 1 98.75 108 LEU A N 1
ATOM 797 C CA . LEU A 1 108 ? 14.477 -31.375 -0.202 1 98.75 108 LEU A CA 1
ATOM 798 C C . LEU A 1 108 ? 14.828 -32.344 -1.321 1 98.75 108 LEU A C 1
ATOM 800 O O . LEU A 1 108 ? 13.969 -33.094 -1.788 1 98.75 108 LEU A O 1
ATOM 804 N N . ALA A 1 109 ? 16.062 -32.312 -1.746 1 98.62 109 ALA A N 1
ATOM 805 C CA . ALA A 1 109 ? 16.5 -33.25 -2.793 1 98.62 109 ALA A CA 1
ATOM 806 C C . ALA A 1 109 ? 16.391 -34.688 -2.328 1 98.62 109 ALA A C 1
ATOM 808 O O . ALA A 1 109 ? 16.094 -35.594 -3.123 1 98.62 109 ALA A O 1
ATOM 809 N N . GLU A 1 110 ? 16.719 -34.875 -1.105 1 98.62 110 GLU A N 1
ATOM 810 C CA . GLU A 1 110 ? 16.594 -36.219 -0.533 1 98.62 110 GLU A CA 1
ATOM 811 C C . GLU A 1 110 ? 15.133 -36.656 -0.495 1 98.62 110 GLU A C 1
ATOM 813 O O . GLU A 1 110 ? 14.828 -37.812 -0.773 1 98.62 110 GLU A O 1
ATOM 818 N N . LYS A 1 111 ? 14.281 -35.812 -0.178 1 98.56 111 LYS A N 1
ATOM 819 C CA . LYS A 1 111 ? 12.859 -36.094 -0.049 1 98.56 111 LYS A CA 1
ATOM 820 C C . LYS A 1 111 ? 12.203 -36.25 -1.419 1 98.56 111 LYS A C 1
ATOM 822 O O . LYS A 1 111 ? 11.273 -37.062 -1.577 1 98.56 111 LYS A O 1
ATOM 827 N N . HIS A 1 112 ? 12.656 -35.438 -2.33 1 98.62 112 HIS A N 1
ATOM 828 C CA . HIS A 1 112 ? 12.102 -35.469 -3.68 1 98.62 112 HIS A CA 1
ATOM 829 C C . HIS A 1 112 ? 13.188 -35.75 -4.715 1 98.62 112 HIS A C 1
ATOM 831 O O . HIS A 1 112 ? 13.555 -34.875 -5.5 1 98.62 112 HIS A O 1
ATOM 837 N N . PRO A 1 113 ? 13.594 -36.938 -4.918 1 98 113 PRO A N 1
ATOM 838 C CA . PRO A 1 113 ? 14.742 -37.25 -5.762 1 98 113 PRO A CA 1
ATOM 839 C C . PRO A 1 113 ? 14.469 -37.031 -7.246 1 98 113 PRO A C 1
ATOM 841 O O . PRO A 1 113 ? 15.406 -36.938 -8.039 1 98 113 PRO A O 1
ATOM 844 N N . GLN A 1 114 ? 13.266 -36.938 -7.613 1 97.69 114 GLN A N 1
ATOM 845 C CA . GLN A 1 114 ? 12.922 -36.75 -9.016 1 97.69 114 GLN A CA 1
ATOM 846 C C . GLN A 1 114 ? 12.891 -35.281 -9.391 1 97.69 114 GLN A C 1
ATOM 848 O O . GLN A 1 114 ? 12.664 -34.938 -10.547 1 97.69 114 GLN A O 1
ATOM 853 N N . ARG A 1 115 ? 13.055 -34.469 -8.438 1 98.38 115 ARG A N 1
ATOM 854 C CA . ARG A 1 115 ? 12.984 -33 -8.648 1 98.38 115 ARG A CA 1
ATOM 855 C C . ARG A 1 115 ? 14.367 -32.375 -8.562 1 98.38 115 ARG A C 1
ATOM 857 O O . ARG A 1 115 ? 15.273 -32.938 -7.949 1 98.38 115 ARG A O 1
ATOM 864 N N . GLN A 1 116 ? 14.492 -31.234 -9.219 1 98.44 116 GLN A N 1
ATOM 865 C CA . GLN A 1 116 ? 15.719 -30.453 -9.156 1 98.44 116 GLN A CA 1
ATOM 866 C C . GLN A 1 116 ? 15.516 -29.188 -8.305 1 98.44 116 GLN A C 1
ATOM 868 O O . GLN A 1 116 ? 14.43 -28.625 -8.281 1 98.44 116 GLN A O 1
ATOM 873 N N . PHE A 1 117 ? 16.547 -28.812 -7.609 1 98.62 117 PHE A N 1
ATOM 874 C CA . PHE A 1 117 ? 16.547 -27.609 -6.777 1 98.62 117 PHE A CA 1
ATOM 875 C C . PHE A 1 117 ? 17.75 -26.734 -7.098 1 98.62 117 PHE A C 1
ATOM 877 O O . PHE A 1 117 ? 18.875 -27.219 -7.191 1 98.62 117 PHE A O 1
ATOM 884 N N . ARG A 1 118 ? 17.547 -25.453 -7.34 1 98.06 118 ARG A N 1
ATOM 885 C CA . ARG A 1 118 ? 18.594 -24.469 -7.594 1 98.06 118 ARG A CA 1
ATOM 886 C C . ARG A 1 118 ? 18.531 -23.344 -6.574 1 98.06 118 ARG A C 1
ATOM 888 O O . ARG A 1 118 ? 17.484 -23.109 -5.949 1 98.06 118 ARG A O 1
ATOM 895 N N . LEU A 1 119 ? 19.672 -22.719 -6.434 1 97.25 119 LEU A N 1
ATOM 896 C CA . LEU A 1 119 ? 19.734 -21.609 -5.488 1 97.25 119 LEU A CA 1
ATOM 897 C C . LEU A 1 119 ? 19.703 -20.266 -6.219 1 97.25 119 LEU A C 1
ATOM 899 O O . LEU A 1 119 ? 20.297 -20.125 -7.285 1 97.25 119 LEU A O 1
ATOM 903 N N . PHE A 1 120 ? 18.953 -19.359 -5.691 1 96 120 PHE A N 1
ATOM 904 C CA . PHE A 1 120 ? 18.984 -17.953 -6.062 1 96 120 PHE A CA 1
ATOM 905 C C . PHE A 1 120 ? 19.344 -17.078 -4.863 1 96 120 PHE A C 1
ATOM 907 O O . PHE A 1 120 ? 18.453 -16.672 -4.102 1 96 120 PHE A O 1
ATOM 914 N N . VAL A 1 121 ? 20.656 -16.766 -4.715 1 93.12 121 VAL A N 1
ATOM 915 C CA . VAL A 1 121 ? 21.141 -16.047 -3.541 1 93.12 121 VAL A CA 1
ATOM 916 C C . VAL A 1 121 ? 21.109 -14.547 -3.805 1 93.12 121 VAL A C 1
ATOM 918 O O . VAL A 1 121 ? 21.859 -14.047 -4.652 1 93.12 121 VAL A O 1
ATOM 921 N N . ALA A 1 122 ? 20.266 -13.867 -3.135 1 91 122 ALA A N 1
ATOM 922 C CA . ALA A 1 122 ? 20.141 -12.414 -3.252 1 91 122 ALA A CA 1
ATOM 923 C C . ALA A 1 122 ? 19.5 -11.82 -2.002 1 91 122 ALA A C 1
ATOM 925 O O . ALA A 1 122 ? 18.609 -12.43 -1.397 1 91 122 ALA A O 1
ATOM 926 N N . ASP A 1 123 ? 19.953 -10.68 -1.624 1 90.81 123 ASP A N 1
ATOM 927 C CA . ASP A 1 123 ? 19.375 -9.961 -0.49 1 90.81 123 ASP A CA 1
ATOM 928 C C . ASP A 1 123 ? 18.172 -9.133 -0.921 1 90.81 123 ASP A C 1
ATOM 930 O O . ASP A 1 123 ? 18.328 -8.102 -1.586 1 90.81 123 ASP A O 1
ATOM 934 N N . ALA A 1 124 ? 17.016 -9.531 -0.446 1 93.5 124 ALA A N 1
ATOM 935 C CA . ALA A 1 124 ? 15.766 -8.906 -0.863 1 93.5 124 ALA A CA 1
ATOM 936 C C . ALA A 1 124 ? 15.648 -7.488 -0.306 1 93.5 124 ALA A C 1
ATOM 938 O O . ALA A 1 124 ? 14.812 -6.699 -0.763 1 93.5 124 ALA A O 1
ATOM 939 N N . THR A 1 125 ? 16.406 -7.133 0.707 1 91.06 125 THR A N 1
ATOM 940 C CA . THR A 1 125 ? 16.359 -5.793 1.274 1 91.06 125 THR A CA 1
ATOM 941 C C . THR A 1 125 ? 17.125 -4.809 0.398 1 91.06 125 THR A C 1
ATOM 943 O O . THR A 1 125 ? 16.969 -3.594 0.526 1 91.06 125 THR A O 1
ATOM 946 N N . ARG A 1 126 ? 17.969 -5.324 -0.444 1 83.62 126 ARG A N 1
ATOM 947 C CA . ARG A 1 126 ? 18.844 -4.484 -1.267 1 83.62 126 ARG A CA 1
ATOM 948 C C . ARG A 1 126 ? 18.438 -4.559 -2.736 1 83.62 126 ARG A C 1
ATOM 950 O O . ARG A 1 126 ? 19.203 -5.039 -3.57 1 83.62 126 ARG A O 1
ATOM 957 N N . VAL A 1 127 ? 17.375 -4.023 -3.076 1 79.44 127 VAL A N 1
ATOM 958 C CA . VAL A 1 127 ? 16.828 -4.125 -4.43 1 79.44 127 VAL A CA 1
ATOM 959 C C . VAL A 1 127 ? 17.609 -3.203 -5.367 1 79.44 127 VAL A C 1
ATOM 961 O O . VAL A 1 127 ? 17.828 -3.531 -6.535 1 79.44 127 VAL A O 1
ATOM 964 N N . CYS A 1 128 ? 18 -1.924 -4.867 1 59.25 128 CYS A N 1
ATOM 965 C CA . CYS A 1 128 ? 18.625 -0.896 -5.695 1 59.25 128 CYS A CA 1
ATOM 966 C C . CYS A 1 128 ? 20.094 -1.218 -5.953 1 59.25 128 CYS A C 1
ATOM 968 O O . CYS A 1 128 ? 20.656 -0.842 -6.988 1 59.25 128 CYS A O 1
ATOM 970 N N . HIS A 1 129 ? 20.922 -1.733 -4.742 1 50.91 129 HIS A N 1
ATOM 971 C CA . HIS A 1 129 ? 22.375 -1.848 -4.832 1 50.91 129 HIS A CA 1
ATOM 972 C C . HIS A 1 129 ? 22.812 -3.307 -4.949 1 50.91 129 HIS A C 1
ATOM 974 O O . HIS A 1 129 ? 23.172 -3.934 -3.951 1 50.91 129 HIS A O 1
ATOM 980 N N . PRO A 1 130 ? 22.438 -4.062 -5.914 1 39.09 130 PRO A N 1
ATOM 981 C CA . PRO A 1 130 ? 22.938 -5.438 -5.797 1 39.09 130 PRO A CA 1
ATOM 982 C C . PRO A 1 130 ? 24.422 -5.5 -5.473 1 39.09 130 PRO A C 1
ATOM 984 O O . PRO A 1 130 ? 25.234 -4.891 -6.172 1 39.09 130 PRO A O 1
ATOM 987 N N . VAL A 1 131 ? 24.734 -5.559 -4.207 1 35.34 131 VAL A N 1
ATOM 988 C CA . VAL A 1 131 ? 26.125 -5.777 -3.834 1 35.34 131 VAL A CA 1
ATOM 989 C C . VAL A 1 131 ? 26.625 -7.098 -4.426 1 35.34 131 VAL A C 1
ATOM 991 O O . VAL A 1 131 ? 25.984 -8.141 -4.246 1 35.34 131 VAL A O 1
ATOM 994 N N . LEU A 1 132 ? 27.328 -7.293 -5.469 1 31.17 132 LEU A N 1
ATOM 995 C CA . LEU A 1 132 ? 27.969 -8.539 -5.875 1 31.17 132 LEU A CA 1
ATOM 996 C C . LEU A 1 132 ? 28.781 -9.125 -4.73 1 31.17 132 LEU A C 1
ATOM 998 O O . LEU A 1 132 ? 29.734 -8.5 -4.258 1 31.17 132 LEU A O 1
ATOM 1002 N N . THR A 1 133 ? 28.203 -9.797 -3.748 1 31.25 133 THR A N 1
ATOM 1003 C CA . THR A 1 133 ? 29.078 -10.664 -2.957 1 31.25 133 THR A CA 1
ATOM 1004 C C . THR A 1 133 ? 29.812 -11.656 -3.852 1 31.25 133 THR A C 1
ATOM 1006 O O . THR A 1 133 ? 29.281 -12.086 -4.879 1 31.25 133 THR A O 1
ATOM 1009 N N . ASP A 1 134 ? 31.078 -11.609 -3.934 1 30.16 134 ASP A N 1
ATOM 1010 C CA . ASP A 1 134 ? 31.844 -12.609 -4.676 1 30.16 134 ASP A CA 1
ATOM 1011 C C . ASP A 1 134 ? 31.438 -14.023 -4.266 1 30.16 134 ASP A C 1
ATOM 1013 O O . ASP A 1 134 ? 30.922 -14.234 -3.164 1 30.16 134 ASP A O 1
ATOM 1017 N N . VAL A 1 135 ? 31.25 -14.992 -5.156 1 29.89 135 VAL A N 1
ATOM 1018 C CA . VAL A 1 135 ? 30.953 -16.406 -5.004 1 29.89 135 VAL A CA 1
ATOM 1019 C C . VAL A 1 135 ? 31.688 -16.969 -3.797 1 29.89 135 VAL A C 1
ATOM 1021 O O . VAL A 1 135 ? 31.328 -18.031 -3.281 1 29.89 135 VAL A O 1
ATOM 1024 N N . ASN A 1 136 ? 33.125 -16.922 -3.85 1 31.08 136 ASN A N 1
ATOM 1025 C CA . ASN A 1 136 ? 34 -17.688 -2.959 1 31.08 136 ASN A CA 1
ATOM 1026 C C . ASN A 1 136 ? 34 -17.094 -1.553 1 31.08 136 ASN A C 1
ATOM 1028 O O . ASN A 1 136 ? 34.844 -17.484 -0.726 1 31.08 136 ASN A O 1
ATOM 1032 N N . GLY A 1 137 ? 33.031 -16.5 -0.896 1 32.34 137 GLY A N 1
ATOM 1033 C CA . GLY A 1 137 ? 33.125 -15.867 0.411 1 32.34 137 GLY A CA 1
ATOM 1034 C C . GLY A 1 137 ? 34 -14.617 0.416 1 32.34 137 GLY A C 1
ATOM 1035 O O . GLY A 1 137 ? 34 -13.883 1.403 1 32.34 137 GLY A O 1
ATOM 1036 N N . ASP A 1 138 ? 35.312 -14.664 -0.025 1 28.67 138 ASP A N 1
ATOM 1037 C CA . ASP A 1 138 ? 36.312 -13.617 -0.144 1 28.67 138 ASP A CA 1
ATOM 1038 C C . ASP A 1 138 ? 35.844 -12.508 -1.077 1 28.67 138 ASP A C 1
ATOM 1040 O O . ASP A 1 138 ? 35.219 -12.773 -2.111 1 28.67 138 ASP A O 1
ATOM 1044 N N . ILE A 1 139 ? 35.438 -11.32 -0.483 1 33.41 139 ILE A N 1
ATOM 1045 C CA . ILE A 1 139 ? 35.219 -10.016 -1.103 1 33.41 139 ILE A CA 1
ATOM 1046 C C . ILE A 1 139 ? 36.25 -9.789 -2.189 1 33.41 139 ILE A C 1
ATOM 1048 O O . ILE A 1 139 ? 36.531 -8.648 -2.572 1 33.41 139 ILE A O 1
ATOM 1052 N N . ASP A 1 140 ? 37.125 -10.719 -2.473 1 30.94 140 ASP A N 1
ATOM 1053 C CA . ASP A 1 140 ? 38.281 -10.195 -3.207 1 30.94 140 ASP A CA 1
ATOM 1054 C C . ASP A 1 140 ? 37.812 -9.383 -4.418 1 30.94 140 ASP A C 1
ATOM 1056 O O . ASP A 1 140 ? 38.312 -8.273 -4.637 1 30.94 140 ASP A O 1
ATOM 1060 N N . GLY A 1 141 ? 37.969 -10.047 -5.637 1 31.53 141 GLY A N 1
ATOM 1061 C CA . GLY A 1 141 ? 38.125 -9.25 -6.836 1 31.53 141 GLY A CA 1
ATOM 1062 C C . GLY A 1 141 ? 37 -8.266 -7.078 1 31.53 141 GLY A C 1
ATOM 1063 O O . GLY A 1 141 ? 35.969 -8.32 -6.402 1 31.53 141 GLY A O 1
ATOM 1064 N N . ASP A 1 142 ? 37.281 -7.207 -8.094 1 32.06 142 ASP A N 1
ATOM 1065 C CA . ASP A 1 142 ? 36.594 -6.031 -8.617 1 32.06 142 ASP A CA 1
ATOM 1066 C C . ASP A 1 142 ? 35.125 -6.328 -8.875 1 32.06 142 ASP A C 1
ATOM 1068 O O . ASP A 1 142 ? 34.531 -5.781 -9.805 1 32.06 142 ASP A O 1
ATOM 1072 N N . VAL A 1 143 ? 34.75 -7.473 -8.82 1 32.41 143 VAL A N 1
ATOM 1073 C CA . VAL A 1 143 ? 33.375 -7.828 -9.156 1 32.41 143 VAL A CA 1
ATOM 1074 C C . VAL A 1 143 ? 32.406 -6.922 -8.398 1 32.41 143 VAL A C 1
ATOM 1076 O O . VAL A 1 143 ? 32 -7.23 -7.277 1 32.41 143 VAL A O 1
ATOM 1079 N N . ASN A 1 144 ? 32.688 -5.812 -7.867 1 35.25 144 ASN A N 1
ATOM 1080 C CA . ASN A 1 144 ? 31.938 -4.578 -7.66 1 35.25 144 ASN A CA 1
ATOM 1081 C C . ASN A 1 144 ? 30.766 -4.465 -8.625 1 35.25 144 ASN A C 1
ATOM 1083 O O . ASN A 1 144 ? 30.203 -3.381 -8.812 1 35.25 144 ASN A O 1
ATOM 1087 N N . ALA A 1 145 ? 30.828 -5.203 -9.781 1 38.75 145 ALA A N 1
ATOM 1088 C CA . ALA A 1 145 ? 29.75 -5.047 -10.758 1 38.75 145 ALA A CA 1
ATOM 1089 C C . ALA A 1 145 ? 28.391 -5.406 -10.148 1 38.75 145 ALA A C 1
ATOM 1091 O O . ALA A 1 145 ? 28.109 -6.582 -9.914 1 38.75 145 ALA A O 1
ATOM 1092 N N . SER A 1 146 ? 27.812 -4.828 -9.156 1 46.28 146 SER A N 1
ATOM 1093 C CA . SER A 1 1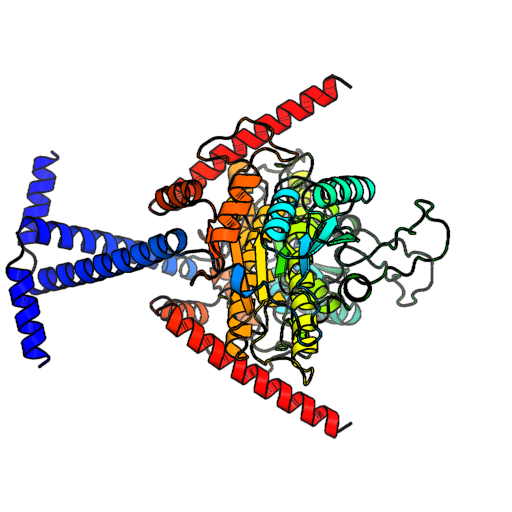46 ? 26.469 -4.75 -8.578 1 46.28 146 SER A CA 1
ATOM 1094 C C . SER A 1 146 ? 25.422 -5.262 -9.562 1 46.28 146 SER A C 1
ATOM 1096 O O . SER A 1 146 ? 25.156 -4.633 -10.586 1 46.28 146 SER A O 1
ATOM 1098 N N . LEU A 1 147 ? 25.391 -6.566 -9.883 1 54.53 147 LEU A N 1
ATOM 1099 C CA . LEU A 1 147 ? 24.375 -6.93 -10.867 1 54.53 147 LEU A CA 1
ATOM 1100 C C . LEU A 1 147 ? 23 -6.438 -10.438 1 54.53 147 LEU A C 1
ATOM 1102 O O . LEU A 1 147 ? 22.641 -6.551 -9.266 1 54.53 147 LEU A O 1
ATOM 1106 N N . SER A 1 148 ? 22.438 -5.676 -11.188 1 73.75 148 SER A N 1
ATOM 1107 C CA . SER A 1 148 ? 21.031 -5.27 -11.086 1 73.75 148 SER A CA 1
ATOM 1108 C C . SER A 1 148 ? 20.125 -6.477 -10.922 1 73.75 148 SER A C 1
ATOM 1110 O O . SER A 1 148 ? 20.5 -7.602 -11.258 1 73.75 148 SER A O 1
ATOM 1112 N N . ILE A 1 149 ? 19.203 -6.488 -10.117 1 82.12 149 ILE A N 1
ATOM 1113 C CA . ILE A 1 149 ? 18.219 -7.547 -9.969 1 82.12 149 ILE A CA 1
ATOM 1114 C C . ILE A 1 149 ? 17.828 -8.102 -11.336 1 82.12 149 ILE A C 1
ATOM 1116 O O . ILE A 1 149 ? 17.594 -9.305 -11.477 1 82.12 149 ILE A O 1
ATOM 1120 N N . ASP A 1 150 ? 17.938 -7.266 -12.289 1 86.12 150 ASP A N 1
ATOM 1121 C CA . ASP A 1 150 ? 17.641 -7.699 -13.648 1 86.12 150 ASP A CA 1
ATOM 1122 C C . ASP A 1 150 ? 18.641 -8.734 -14.141 1 86.12 150 ASP A C 1
ATOM 1124 O O . ASP A 1 150 ? 18.266 -9.766 -14.688 1 86.12 150 ASP A O 1
ATOM 1128 N N . ASN A 1 151 ? 19.859 -8.461 -13.898 1 84.5 151 ASN A N 1
ATOM 1129 C CA . ASN A 1 151 ? 20.906 -9.383 -14.312 1 84.5 151 ASN A CA 1
ATOM 1130 C C . ASN A 1 151 ? 20.844 -10.688 -13.523 1 84.5 151 ASN A C 1
ATOM 1132 O O . ASN A 1 151 ? 21.078 -11.766 -14.078 1 84.5 151 ASN A O 1
ATOM 1136 N N . LEU A 1 152 ? 20.531 -10.562 -12.312 1 85.19 152 LEU A N 1
ATOM 1137 C CA . LEU A 1 152 ? 20.438 -11.742 -11.469 1 85.19 152 LEU A CA 1
ATOM 1138 C C . LEU A 1 152 ? 19.297 -12.648 -11.914 1 85.19 152 LEU A C 1
ATOM 1140 O O . LEU A 1 152 ? 19.453 -13.867 -11.992 1 85.19 152 LEU A O 1
ATOM 1144 N N . VAL A 1 153 ? 18.234 -12.055 -12.195 1 89.75 153 VAL A N 1
ATOM 1145 C CA . VAL A 1 153 ? 17.062 -12.805 -12.641 1 89.75 153 VAL A CA 1
ATOM 1146 C C . VAL A 1 153 ? 17.359 -13.5 -13.961 1 89.75 153 VAL A C 1
ATOM 1148 O O . VAL A 1 153 ? 17.078 -14.688 -14.125 1 89.75 153 VAL A O 1
ATOM 1151 N N . GLU A 1 154 ? 17.969 -12.797 -14.828 1 89.19 154 GLU A N 1
ATOM 1152 C CA . GLU A 1 154 ? 18.312 -13.375 -16.125 1 89.19 154 GLU A CA 1
ATOM 1153 C C . GLU A 1 154 ? 19.266 -14.547 -15.969 1 89.19 154 GLU A C 1
ATOM 1155 O O . GLU A 1 154 ? 19.094 -15.594 -16.594 1 89.19 154 GLU A O 1
ATOM 1160 N N . ALA A 1 155 ? 20.234 -14.359 -15.156 1 88.38 155 ALA A N 1
ATOM 1161 C CA . ALA A 1 155 ? 21.281 -15.352 -14.984 1 88.38 155 ALA A CA 1
ATOM 1162 C C . ALA A 1 155 ? 20.75 -16.609 -14.312 1 88.38 155 ALA A C 1
ATOM 1164 O O . ALA A 1 155 ? 21.188 -17.719 -14.633 1 88.38 155 ALA A O 1
ATOM 1165 N N . HIS A 1 156 ? 19.812 -16.453 -13.43 1 90.19 156 HIS A N 1
ATOM 1166 C CA . HIS A 1 156 ? 19.406 -17.578 -12.594 1 90.19 156 HIS A CA 1
ATOM 1167 C C . HIS A 1 156 ? 18.094 -18.172 -13.07 1 90.19 156 HIS A C 1
ATOM 1169 O O . HIS A 1 156 ? 17.797 -19.344 -12.789 1 90.19 156 HIS A O 1
ATOM 1175 N N . LEU A 1 157 ? 17.328 -17.406 -13.789 1 94.19 157 LEU A N 1
ATOM 1176 C CA . LEU A 1 157 ? 15.961 -17.844 -14.078 1 94.19 157 LEU A CA 1
ATOM 1177 C C . LEU A 1 157 ? 15.688 -17.828 -15.578 1 94.19 157 LEU A C 1
ATOM 1179 O O . LEU A 1 157 ? 14.719 -18.438 -16.047 1 94.19 157 LEU A O 1
ATOM 1183 N N . GLY A 1 158 ? 16.516 -17.203 -16.359 1 92.69 158 GLY A N 1
ATOM 1184 C CA . GLY A 1 158 ? 16.234 -16.922 -17.75 1 92.69 158 GLY A CA 1
ATOM 1185 C C . GLY A 1 158 ? 16.094 -18.188 -18.594 1 92.69 158 GLY A C 1
ATOM 1186 O O . GLY A 1 158 ? 15.383 -18.188 -19.594 1 92.69 158 GLY A O 1
ATOM 1187 N N . ASP A 1 159 ? 16.719 -19.219 -18.203 1 92.69 159 ASP A N 1
ATOM 1188 C CA . ASP A 1 159 ? 16.734 -20.438 -19.016 1 92.69 159 ASP A CA 1
ATOM 1189 C C . ASP A 1 159 ? 15.695 -21.438 -18.516 1 92.69 159 ASP A C 1
ATOM 1191 O O . ASP A 1 159 ? 15.523 -22.5 -19.109 1 92.69 159 ASP A O 1
ATOM 1195 N N . LEU A 1 160 ? 14.992 -21.094 -17.531 1 95.94 160 LEU A N 1
ATOM 1196 C CA . LEU A 1 160 ? 14.094 -22.062 -16.891 1 95.94 160 LEU A CA 1
ATOM 1197 C C . LEU A 1 160 ? 12.672 -21.906 -17.422 1 95.94 160 LEU A C 1
ATOM 1199 O O . LEU A 1 160 ? 12.227 -20.797 -17.719 1 95.94 160 LEU A O 1
ATOM 1203 N N . HIS A 1 161 ? 11.984 -23.047 -17.547 1 95.06 161 HIS A N 1
ATOM 1204 C CA . HIS A 1 161 ? 10.539 -23.047 -17.781 1 95.06 161 HIS A CA 1
ATOM 1205 C C . HIS A 1 161 ? 9.781 -22.688 -16.5 1 95.06 161 HIS A C 1
ATOM 1207 O O . HIS A 1 161 ? 9.141 -23.562 -15.898 1 95.06 161 HIS A O 1
ATOM 1213 N N . LEU A 1 162 ? 9.797 -21.438 -16.172 1 96.75 162 LEU A N 1
ATOM 1214 C CA . LEU A 1 162 ? 9.18 -20.938 -14.938 1 96.75 162 LEU A CA 1
ATOM 1215 C C . LEU A 1 162 ? 7.676 -20.781 -15.109 1 96.75 162 LEU A C 1
ATOM 1217 O O . LEU A 1 162 ? 7.223 -20.062 -16 1 96.75 162 LEU A O 1
ATOM 1221 N N . THR A 1 163 ? 6.922 -21.422 -14.211 1 97.5 163 THR A N 1
ATOM 1222 C CA . THR A 1 163 ? 5.469 -21.328 -14.312 1 97.5 163 THR A CA 1
ATOM 1223 C C . THR A 1 163 ? 4.871 -20.812 -13.008 1 97.5 163 THR A C 1
ATOM 1225 O O . THR A 1 163 ? 3.715 -20.391 -12.977 1 97.5 163 THR A O 1
ATOM 1228 N N . VAL A 1 164 ? 5.672 -20.812 -11.875 1 98.69 164 VAL A N 1
ATOM 1229 C CA . VAL A 1 164 ? 5.137 -20.406 -10.578 1 98.69 164 VAL A CA 1
ATOM 1230 C C . VAL A 1 164 ? 6.137 -19.484 -9.875 1 98.69 164 VAL A C 1
ATOM 1232 O O . VAL A 1 164 ? 7.336 -19.781 -9.844 1 98.69 164 VAL A O 1
ATOM 1235 N N . LEU A 1 165 ? 5.66 -18.391 -9.398 1 98.81 165 LEU A N 1
ATOM 1236 C CA . LEU A 1 165 ? 6.41 -17.516 -8.516 1 98.81 165 LEU A CA 1
ATOM 1237 C C . LEU A 1 165 ? 5.684 -17.328 -7.191 1 98.81 165 LEU A C 1
ATOM 1239 O O . LEU A 1 165 ? 4.535 -16.859 -7.164 1 98.81 165 LEU A O 1
ATOM 1243 N N . ILE A 1 166 ? 6.34 -17.703 -6.078 1 98.94 166 ILE A N 1
ATOM 1244 C CA . ILE A 1 166 ? 5.848 -17.422 -4.734 1 98.94 166 ILE A CA 1
ATOM 1245 C C . ILE A 1 166 ? 6.719 -16.344 -4.082 1 98.94 166 ILE A C 1
ATOM 1247 O O . ILE A 1 166 ? 7.836 -16.625 -3.643 1 98.94 166 ILE A O 1
ATOM 1251 N N . ASN A 1 167 ? 6.199 -15.172 -4.066 1 98.75 167 ASN A N 1
ATOM 1252 C CA . ASN A 1 167 ? 6.844 -14.109 -3.295 1 98.75 167 ASN A CA 1
ATOM 1253 C C . ASN A 1 167 ? 6.527 -14.234 -1.807 1 98.75 167 ASN A C 1
ATOM 1255 O O . ASN A 1 167 ? 5.559 -13.648 -1.323 1 98.75 167 ASN A O 1
ATOM 1259 N N . ASN A 1 168 ? 7.398 -14.898 -1.12 1 98.38 168 ASN A N 1
ATOM 1260 C CA . ASN A 1 168 ? 7.16 -15.234 0.279 1 98.38 168 ASN A CA 1
ATOM 1261 C C . ASN A 1 168 ? 8.133 -14.516 1.205 1 98.38 168 ASN A C 1
ATOM 1263 O O . ASN A 1 168 ? 7.852 -14.344 2.393 1 98.38 168 ASN A O 1
ATOM 1267 N N . ALA A 1 169 ? 9.305 -14.094 0.669 1 97.25 169 ALA A N 1
ATOM 1268 C CA . ALA A 1 169 ? 10.273 -13.398 1.512 1 97.25 169 ALA A CA 1
ATOM 1269 C C . ALA A 1 169 ? 9.633 -12.188 2.188 1 97.25 169 ALA A C 1
ATOM 1271 O O . ALA A 1 169 ? 8.969 -11.383 1.535 1 97.25 169 ALA A O 1
ATOM 1272 N N . GLY A 1 170 ? 9.734 -12.109 3.439 1 94.88 170 GLY A N 1
ATOM 1273 C CA . GLY A 1 170 ? 9.148 -10.992 4.164 1 94.88 170 GLY A CA 1
ATOM 1274 C C . GLY A 1 170 ? 9.242 -11.148 5.672 1 94.88 170 GLY A C 1
ATOM 1275 O O . GLY A 1 170 ? 9.781 -12.141 6.168 1 94.88 170 GLY A O 1
ATOM 1276 N N . GLY A 1 171 ? 8.836 -10.117 6.352 1 92.88 171 GLY A N 1
ATOM 1277 C CA . GLY A 1 171 ? 8.836 -10.078 7.805 1 92.88 171 GLY A CA 1
ATOM 1278 C C . GLY A 1 171 ? 8.883 -8.672 8.367 1 92.88 171 GLY A C 1
ATOM 1279 O O . GLY A 1 171 ? 9.148 -7.715 7.641 1 92.88 171 GLY A O 1
ATOM 1280 N N . GLY A 1 172 ? 8.5 -8.625 9.641 1 91.88 172 GLY A N 1
ATOM 1281 C CA . GLY A 1 172 ? 8.586 -7.344 10.328 1 91.88 172 GLY A CA 1
ATOM 1282 C C . GLY A 1 172 ? 10.016 -6.875 10.531 1 91.88 172 GLY A C 1
ATOM 1283 O O . GLY A 1 172 ? 10.961 -7.504 10.039 1 91.88 172 GLY A O 1
ATOM 1284 N N . LEU A 1 173 ? 10.125 -5.695 11.141 1 90.94 173 LEU A N 1
ATOM 1285 C CA . LEU A 1 173 ? 11.438 -5.168 11.477 1 90.94 173 LEU A CA 1
ATOM 1286 C C . LEU A 1 173 ? 12.133 -6.051 12.516 1 90.94 173 LEU A C 1
ATOM 1288 O O . LEU A 1 173 ? 11.484 -6.547 13.438 1 90.94 173 LEU A O 1
ATOM 1292 N N . PRO A 1 174 ? 13.453 -6.227 12.281 1 87.38 174 PRO A N 1
ATOM 1293 C CA . PRO A 1 174 ? 14.18 -6.926 13.344 1 87.38 174 PRO A CA 1
ATOM 1294 C C . PRO A 1 174 ? 14.211 -6.148 14.656 1 87.38 174 PRO A C 1
ATOM 1296 O O . PRO A 1 174 ? 13.766 -5 14.703 1 87.38 174 PRO A O 1
ATOM 1299 N N . SER A 1 175 ? 14.703 -6.562 15.719 1 84.75 175 SER A N 1
ATOM 1300 C CA . SER A 1 175 ? 14.688 -5.996 17.062 1 84.75 175 SER A CA 1
ATOM 1301 C C . SER A 1 175 ? 15.273 -4.586 17.078 1 84.75 175 SER A C 1
ATOM 1303 O O . SER A 1 175 ? 16.422 -4.379 16.672 1 84.75 175 SER A O 1
ATOM 1305 N N . PRO A 1 176 ? 14.398 -3.65 17.516 1 91.44 176 PRO A N 1
ATOM 1306 C CA . PRO A 1 176 ? 13.023 -3.797 17.984 1 91.44 176 PRO A CA 1
ATOM 1307 C C . PRO A 1 176 ? 12.016 -3.979 16.844 1 91.44 176 PRO A C 1
ATOM 1309 O O . PRO A 1 176 ? 12.164 -3.357 15.797 1 91.44 176 PRO A O 1
ATOM 1312 N N . THR A 1 177 ? 11.047 -4.789 17.047 1 91.62 177 THR A N 1
ATOM 1313 C CA . THR A 1 177 ? 10 -5.066 16.062 1 91.62 177 THR A CA 1
ATOM 1314 C C . THR A 1 177 ? 8.875 -4.039 16.172 1 91.62 177 THR A C 1
ATOM 1316 O O . THR A 1 177 ? 8.312 -3.621 15.156 1 91.62 177 THR A O 1
ATOM 1319 N N . TYR A 1 178 ? 8.594 -3.635 17.375 1 94 178 TYR A N 1
ATOM 1320 C CA . TYR A 1 178 ? 7.422 -2.797 17.625 1 94 178 TYR A CA 1
ATOM 1321 C C . TYR A 1 178 ? 7.84 -1.391 18.047 1 94 178 TYR A C 1
ATOM 1323 O O . TYR A 1 178 ? 7.16 -0.745 18.844 1 94 178 TYR A O 1
ATOM 1331 N N . GLY A 1 179 ? 8.969 -0.926 17.594 1 92.31 179 GLY A N 1
ATOM 1332 C CA . GLY A 1 179 ? 9.391 0.444 17.844 1 92.31 179 GLY A CA 1
ATOM 1333 C C . GLY A 1 179 ? 8.531 1.472 17.141 1 92.31 179 GLY A C 1
ATOM 1334 O O . GLY A 1 179 ? 7.844 1.147 16.172 1 92.31 179 GLY A O 1
ATOM 1335 N N . SER A 1 180 ? 8.523 2.699 17.641 1 94.62 180 SER A N 1
ATOM 1336 C CA . SER A 1 180 ? 7.793 3.777 16.984 1 94.62 180 SER A CA 1
ATOM 1337 C C . SER A 1 180 ? 8.469 4.184 15.672 1 94.62 180 SER A C 1
ATOM 1339 O O . SER A 1 180 ? 9.656 3.918 15.477 1 94.62 180 SER A O 1
ATOM 1341 N N . LEU A 1 181 ? 7.652 4.766 14.797 1 95.88 181 LEU A N 1
ATOM 1342 C CA . LEU A 1 181 ? 8.188 5.254 13.531 1 95.88 181 LEU A CA 1
ATOM 1343 C C . LEU A 1 181 ? 9.312 6.258 13.773 1 95.88 181 LEU A C 1
ATOM 1345 O O . LEU A 1 181 ? 10.328 6.238 13.07 1 95.88 181 LEU A O 1
ATOM 1349 N N . ALA A 1 182 ? 9.188 7.082 14.766 1 94.25 182 ALA A N 1
ATOM 1350 C CA . ALA A 1 182 ? 10.172 8.102 15.109 1 94.25 182 ALA A CA 1
ATOM 1351 C C . ALA A 1 182 ? 11.5 7.465 15.523 1 94.25 182 ALA A C 1
ATOM 1353 O O . ALA A 1 182 ? 12.57 8.047 15.305 1 94.25 182 ALA A O 1
ATOM 1354 N N . GLU A 1 183 ? 11.445 6.289 16.016 1 93.5 183 GLU A N 1
ATOM 1355 C CA . GLU A 1 183 ? 12.633 5.613 16.531 1 93.5 183 GLU A CA 1
ATOM 1356 C C . GLU A 1 183 ? 13.258 4.699 15.484 1 93.5 183 GLU A C 1
ATOM 1358 O O . GLU A 1 183 ? 14.328 4.129 15.711 1 93.5 183 GLU A O 1
ATOM 1363 N N . THR A 1 184 ? 12.641 4.555 14.422 1 94.44 184 THR A N 1
ATOM 1364 C CA . THR A 1 184 ? 13.117 3.654 13.383 1 94.44 184 THR A CA 1
ATOM 1365 C C . THR A 1 184 ? 14.023 4.391 12.398 1 94.44 184 THR A C 1
ATOM 1367 O O . THR A 1 184 ? 13.625 5.398 11.812 1 94.44 184 THR A O 1
ATOM 1370 N N . SER A 1 185 ? 15.227 3.895 12.188 1 91.88 185 SER A N 1
ATOM 1371 C CA . SER A 1 185 ? 16.172 4.555 11.297 1 91.88 185 SER A CA 1
ATOM 1372 C C . SER A 1 185 ? 15.711 4.465 9.844 1 91.88 185 SER A C 1
ATOM 1374 O O . SER A 1 185 ? 14.922 3.592 9.492 1 91.88 185 SER A O 1
ATOM 1376 N N . SER A 1 186 ? 16.234 5.352 9.047 1 92.62 186 SER A N 1
ATOM 1377 C CA . SER A 1 186 ? 15.898 5.367 7.625 1 92.62 186 SER A CA 1
ATOM 1378 C C . SER A 1 186 ? 16.281 4.055 6.949 1 92.62 186 SER A C 1
ATOM 1380 O O . SER A 1 186 ? 15.539 3.529 6.125 1 92.62 186 SER A O 1
ATOM 1382 N N . THR A 1 187 ? 17.422 3.576 7.336 1 90.75 187 THR A N 1
ATOM 1383 C CA . THR A 1 187 ? 17.891 2.332 6.746 1 90.75 187 THR A CA 1
ATOM 1384 C C . THR A 1 187 ? 16.953 1.181 7.062 1 90.75 187 THR A C 1
ATOM 1386 O O . THR A 1 187 ? 16.625 0.381 6.184 1 90.75 187 THR A O 1
ATOM 1389 N N . ARG A 1 188 ? 16.469 1.109 8.273 1 93.12 188 ARG A N 1
ATOM 1390 C CA . ARG A 1 188 ? 15.555 0.048 8.68 1 93.12 188 ARG A CA 1
ATOM 1391 C C . ARG A 1 188 ? 14.219 0.157 7.938 1 93.12 188 ARG A C 1
ATOM 1393 O O . ARG A 1 188 ? 13.641 -0.856 7.539 1 93.12 188 ARG A O 1
ATOM 1400 N N . ILE A 1 189 ? 13.773 1.384 7.762 1 95.56 189 ILE A N 1
ATOM 1401 C CA . ILE A 1 189 ? 12.523 1.608 7.039 1 95.56 189 ILE A CA 1
ATOM 1402 C C . ILE A 1 189 ? 12.68 1.158 5.586 1 95.56 189 ILE A C 1
ATOM 1404 O O . ILE A 1 189 ? 11.867 0.385 5.078 1 95.56 189 ILE A O 1
ATOM 1408 N N . VAL A 1 190 ? 13.727 1.592 4.961 1 93.19 190 VAL A N 1
ATOM 1409 C CA . VAL A 1 190 ? 13.977 1.308 3.551 1 93.19 190 VAL A CA 1
ATOM 1410 C C . VAL A 1 190 ? 14.148 -0.197 3.348 1 93.19 190 VAL A C 1
ATOM 1412 O O . VAL A 1 190 ? 13.547 -0.779 2.441 1 93.19 190 VAL A O 1
ATOM 1415 N N . ASP A 1 191 ? 14.922 -0.806 4.211 1 92.5 191 ASP A N 1
ATOM 1416 C CA . ASP A 1 191 ? 15.156 -2.242 4.109 1 92.5 191 ASP A CA 1
ATOM 1417 C C . ASP A 1 191 ? 13.852 -3.025 4.227 1 92.5 191 ASP A C 1
ATOM 1419 O O . ASP A 1 191 ? 13.617 -3.969 3.471 1 92.5 191 ASP A O 1
ATOM 1423 N N . ASN A 1 192 ? 13.07 -2.633 5.148 1 95.25 192 ASN A N 1
ATOM 1424 C CA . ASN A 1 192 ? 11.82 -3.348 5.375 1 95.25 192 ASN A CA 1
ATOM 1425 C C . ASN A 1 192 ? 10.844 -3.154 4.215 1 95.25 192 ASN A C 1
ATOM 1427 O O . ASN A 1 192 ? 10.148 -4.094 3.82 1 95.25 192 ASN A O 1
ATOM 1431 N N . MET A 1 193 ? 10.789 -1.967 3.664 1 95.38 193 MET A N 1
ATOM 1432 C CA . MET A 1 193 ? 9.953 -1.68 2.498 1 95.38 193 MET A CA 1
ATOM 1433 C C . MET A 1 193 ? 10.414 -2.488 1.289 1 95.38 193 MET A C 1
ATOM 1435 O O . MET A 1 193 ? 9.586 -3.012 0.538 1 95.38 193 MET A O 1
ATOM 1439 N N . ASN A 1 194 ? 11.703 -2.531 1.156 1 94.19 194 ASN A N 1
ATOM 1440 C CA . ASN A 1 194 ? 12.266 -3.307 0.055 1 94.19 194 ASN A CA 1
ATOM 1441 C C . ASN A 1 194 ? 11.93 -4.789 0.187 1 94.19 194 ASN A C 1
ATOM 1443 O O . ASN A 1 194 ? 11.469 -5.414 -0.771 1 94.19 194 ASN A O 1
ATOM 1447 N N . LEU A 1 195 ? 12.062 -5.277 1.303 1 95.81 195 LEU A N 1
ATOM 1448 C CA . LEU A 1 195 ? 11.875 -6.703 1.566 1 95.81 195 LEU A CA 1
ATOM 1449 C C . LEU A 1 195 ? 10.438 -7.121 1.279 1 95.81 195 LEU A C 1
ATOM 1451 O O . LEU A 1 195 ? 10.203 -8.117 0.595 1 95.81 195 LEU A O 1
ATOM 1455 N N . ASN A 1 196 ? 9.516 -6.348 1.751 1 96.88 196 ASN A N 1
ATOM 1456 C CA . ASN A 1 196 ? 8.125 -6.797 1.786 1 96.88 196 ASN A CA 1
ATOM 1457 C C . ASN A 1 196 ? 7.344 -6.289 0.58 1 96.88 196 ASN A C 1
ATOM 1459 O O . ASN A 1 196 ? 6.32 -6.871 0.211 1 96.88 196 ASN A O 1
ATOM 1463 N N . GLY A 1 197 ? 7.797 -5.199 0.024 1 96.81 197 GLY A N 1
ATOM 1464 C CA . GLY A 1 197 ? 6.977 -4.566 -0.996 1 96.81 197 GLY A CA 1
ATOM 1465 C C . GLY A 1 197 ? 7.688 -4.418 -2.326 1 96.81 197 GLY A C 1
ATOM 1466 O O . GLY A 1 197 ? 7.23 -4.938 -3.346 1 96.81 197 GLY A O 1
ATOM 1467 N N . VAL A 1 198 ? 8.852 -3.793 -2.33 1 95.69 198 VAL A N 1
ATOM 1468 C CA . VAL A 1 198 ? 9.516 -3.404 -3.568 1 95.69 198 VAL A CA 1
ATOM 1469 C C . VAL A 1 198 ? 10.102 -4.641 -4.254 1 95.69 198 VAL A C 1
ATOM 1471 O O . VAL A 1 198 ? 9.898 -4.848 -5.453 1 95.69 198 VAL A O 1
ATOM 1474 N N . PHE A 1 199 ? 10.789 -5.484 -3.504 1 96.31 199 PHE A N 1
ATOM 1475 C CA . PHE A 1 199 ? 11.43 -6.676 -4.047 1 96.31 199 PHE A CA 1
ATOM 1476 C C . PHE A 1 199 ? 10.406 -7.598 -4.691 1 96.31 199 PHE A C 1
ATOM 1478 O O . PHE A 1 199 ? 10.555 -7.988 -5.852 1 96.31 199 PHE A O 1
ATOM 1485 N N . PRO A 1 200 ? 9.312 -7.914 -4.027 1 98.12 200 PRO A N 1
ATOM 1486 C CA . PRO A 1 200 ? 8.328 -8.789 -4.672 1 98.12 200 PRO A CA 1
ATOM 1487 C C . PRO A 1 200 ? 7.691 -8.148 -5.902 1 98.12 200 PRO A C 1
ATOM 1489 O O . PRO A 1 200 ? 7.344 -8.852 -6.855 1 98.12 200 PRO A O 1
ATOM 1492 N N . LEU A 1 201 ? 7.477 -6.887 -5.906 1 97.81 201 LEU A N 1
ATOM 1493 C CA . LEU A 1 201 ? 6.914 -6.234 -7.086 1 97.81 201 LEU A CA 1
ATOM 1494 C C . LEU A 1 201 ? 7.883 -6.305 -8.258 1 97.81 201 LEU A C 1
ATOM 1496 O O . LEU A 1 201 ? 7.477 -6.574 -9.391 1 97.81 201 LEU A O 1
ATOM 1500 N N . VAL A 1 202 ? 9.148 -6.039 -8 1 96.44 202 VAL A N 1
ATOM 1501 C CA . VAL A 1 202 ? 10.18 -6.113 -9.031 1 96.44 202 VAL A CA 1
ATOM 1502 C C . VAL A 1 202 ? 10.25 -7.531 -9.586 1 96.44 202 VAL A C 1
ATOM 1504 O O . VAL A 1 202 ? 10.297 -7.723 -10.805 1 96.44 202 VAL A O 1
ATOM 1507 N N . LEU A 1 203 ? 10.242 -8.477 -8.711 1 97.06 203 LEU A N 1
ATOM 1508 C CA . LEU A 1 203 ? 10.312 -9.859 -9.148 1 97.06 203 LEU A CA 1
ATOM 1509 C C . LEU A 1 203 ? 9.078 -10.242 -9.953 1 97.06 203 LEU A C 1
ATOM 1511 O O . LEU A 1 203 ? 9.164 -11.008 -10.914 1 97.06 203 LEU A O 1
ATOM 1515 N N . THR A 1 204 ? 7.922 -9.766 -9.523 1 98.06 204 THR A N 1
ATOM 1516 C CA . THR A 1 204 ? 6.695 -9.977 -10.289 1 98.06 204 THR A CA 1
ATOM 1517 C C . THR A 1 204 ? 6.852 -9.438 -11.711 1 98.06 204 THR A C 1
ATOM 1519 O O . THR A 1 204 ? 6.52 -10.133 -12.68 1 98.06 204 THR A O 1
ATOM 1522 N N . ALA A 1 205 ? 7.379 -8.273 -11.852 1 97 205 ALA A N 1
ATOM 1523 C CA . ALA A 1 205 ? 7.57 -7.664 -13.164 1 97 205 ALA A CA 1
ATOM 1524 C C . ALA A 1 205 ? 8.531 -8.484 -14.016 1 97 205 ALA A C 1
ATOM 1526 O O . ALA A 1 205 ? 8.281 -8.711 -15.203 1 97 205 ALA A O 1
ATOM 1527 N N . ARG A 1 206 ? 9.586 -8.891 -13.461 1 95.56 206 ARG A N 1
ATOM 1528 C CA . ARG A 1 206 ? 10.578 -9.664 -14.188 1 95.56 206 ARG A CA 1
ATOM 1529 C C . ARG A 1 206 ? 10.023 -11.031 -14.586 1 95.56 206 ARG A C 1
ATOM 1531 O O . ARG A 1 206 ? 10.305 -11.523 -15.68 1 95.56 206 ARG A O 1
ATOM 1538 N N . PHE A 1 207 ? 9.344 -11.648 -13.672 1 96.5 207 PHE A N 1
ATOM 1539 C CA . PHE A 1 207 ? 8.688 -12.914 -13.977 1 96.5 207 PHE A CA 1
ATOM 1540 C C . PHE A 1 207 ? 7.742 -12.766 -15.164 1 96.5 207 PHE A C 1
ATOM 1542 O O . PHE A 1 207 ? 7.75 -13.594 -16.078 1 96.5 207 PHE A O 1
ATOM 1549 N N . LEU A 1 208 ? 6.949 -11.703 -15.141 1 96.25 208 LEU A N 1
ATOM 1550 C CA . LEU A 1 208 ? 6.012 -11.445 -16.219 1 96.25 208 LEU A CA 1
ATOM 1551 C C . LEU A 1 208 ? 6.75 -11.227 -17.547 1 96.25 208 LEU A C 1
ATOM 1553 O O . LEU A 1 208 ? 6.289 -11.672 -18.594 1 96.25 208 LEU A O 1
ATOM 1557 N N . GLU A 1 209 ? 7.828 -10.547 -17.469 1 95.06 209 GLU A N 1
ATOM 1558 C CA . GLU A 1 209 ? 8.641 -10.336 -18.672 1 95.06 209 GLU A CA 1
ATOM 1559 C C . GLU A 1 209 ? 9.141 -11.656 -19.234 1 95.06 209 GLU A C 1
ATOM 1561 O O . GLU A 1 209 ? 9.102 -11.875 -20.453 1 95.06 209 GLU A O 1
ATOM 1566 N N . LEU A 1 210 ? 9.648 -12.508 -18.375 1 93.62 210 LEU A N 1
ATOM 1567 C CA . LEU A 1 210 ? 10.133 -13.82 -18.781 1 93.62 210 LEU A CA 1
ATOM 1568 C C . LEU A 1 210 ? 9.008 -14.633 -19.422 1 93.62 210 LEU A C 1
ATOM 1570 O O . LEU A 1 210 ? 9.219 -15.305 -20.438 1 93.62 210 LEU A O 1
ATOM 1574 N N . LEU A 1 211 ? 7.82 -14.57 -18.844 1 93 211 LEU A N 1
ATOM 1575 C CA . LEU A 1 211 ? 6.668 -15.281 -19.391 1 93 211 LEU A CA 1
ATOM 1576 C C . LEU A 1 211 ? 6.332 -14.773 -20.781 1 93 211 LEU A C 1
ATOM 1578 O O . LEU A 1 211 ? 6.031 -15.562 -21.688 1 93 211 LEU A O 1
ATOM 1582 N N . GLN A 1 212 ? 6.352 -13.5 -20.922 1 89.31 212 GLN A N 1
ATOM 1583 C CA . GLN A 1 212 ? 6.035 -12.898 -22.219 1 89.31 212 GLN A CA 1
ATOM 1584 C C . GLN A 1 212 ? 7.043 -13.312 -23.281 1 89.31 212 GLN A C 1
ATOM 1586 O O . GLN A 1 212 ? 6.668 -13.578 -24.422 1 89.31 212 GLN A O 1
ATOM 1591 N N . ARG A 1 213 ? 8.242 -13.375 -22.922 1 87.88 213 ARG A N 1
ATOM 1592 C CA . ARG A 1 213 ? 9.289 -13.789 -23.844 1 87.88 213 ARG A CA 1
ATOM 1593 C C . ARG A 1 213 ? 9.078 -15.227 -24.312 1 87.88 213 ARG A C 1
ATOM 1595 O O . ARG A 1 213 ? 9.289 -15.539 -25.484 1 87.88 213 ARG A O 1
ATOM 1602 N N . ARG A 1 214 ? 8.672 -15.969 -23.484 1 84.44 214 ARG A N 1
ATOM 1603 C CA . ARG A 1 214 ? 8.469 -17.375 -23.797 1 84.44 214 ARG A CA 1
ATOM 1604 C C . ARG A 1 214 ? 7.23 -17.562 -24.672 1 84.44 214 ARG A C 1
ATOM 1606 O O . ARG A 1 214 ? 7.195 -18.453 -25.531 1 84.44 214 ARG A O 1
ATOM 1613 N N . ARG A 1 215 ? 6.258 -16.766 -24.406 1 80.12 215 ARG A N 1
ATOM 1614 C CA . ARG A 1 215 ? 5.02 -16.844 -25.172 1 80.12 215 ARG A CA 1
ATOM 1615 C C . ARG A 1 215 ? 5.242 -16.422 -26.625 1 80.12 215 ARG A C 1
ATOM 1617 O O . ARG A 1 215 ? 4.477 -16.797 -27.516 1 80.12 215 ARG A O 1
ATOM 1624 N N . GLN A 1 216 ? 6.199 -15.609 -26.797 1 75.5 216 GLN A N 1
ATOM 1625 C CA . GLN A 1 216 ? 6.496 -15.133 -28.156 1 75.5 216 GLN A CA 1
ATOM 1626 C C . GLN A 1 216 ? 7.258 -16.188 -28.953 1 75.5 216 GLN A C 1
ATOM 1628 O O . GLN A 1 216 ? 7.445 -16.047 -30.156 1 75.5 216 GLN A O 1
ATOM 1633 N N . GLN A 1 217 ? 7.5 -17.203 -28.203 1 70.12 217 GLN A N 1
ATOM 1634 C CA . GLN A 1 217 ? 8.172 -18.266 -28.922 1 70.12 217 GLN A CA 1
ATOM 1635 C C . GLN A 1 217 ? 7.18 -19.109 -29.719 1 70.12 217 GLN A C 1
ATOM 1637 O O . GLN A 1 217 ? 6.059 -19.344 -29.281 1 70.12 217 GLN A O 1
ATOM 1642 N N . PRO A 1 218 ? 7.469 -19.266 -30.984 1 59.53 218 PRO A N 1
ATOM 1643 C CA . PRO A 1 218 ? 6.57 -19.969 -31.906 1 59.53 218 PRO A CA 1
ATOM 1644 C C . PRO A 1 218 ? 6.008 -21.266 -31.328 1 59.53 218 PRO A C 1
ATOM 1646 O O . PRO A 1 218 ? 4.879 -21.641 -31.656 1 59.53 218 PRO A O 1
ATOM 1649 N N . THR A 1 219 ? 6.742 -21.922 -30.578 1 56.81 219 THR A N 1
ATOM 1650 C CA . THR A 1 219 ? 6.359 -23.234 -30.094 1 56.81 219 THR A CA 1
ATOM 1651 C C . THR A 1 219 ? 5.488 -23.109 -28.844 1 56.81 219 THR A C 1
ATOM 1653 O O . THR A 1 219 ? 4.992 -24.125 -28.328 1 56.81 219 THR A O 1
ATOM 1656 N N . SER A 1 220 ? 5.27 -21.906 -28.438 1 59.47 220 SER A N 1
ATOM 1657 C CA . SER A 1 220 ? 4.578 -21.734 -27.172 1 59.47 220 SER A CA 1
ATOM 1658 C C . SER A 1 220 ? 3.084 -21.516 -27.375 1 59.47 220 SER A C 1
ATOM 1660 O O . SER A 1 220 ? 2.67 -20.938 -28.375 1 59.47 220 SER A O 1
ATOM 1662 N N . SER A 1 221 ? 2.307 -22.281 -26.641 1 58.56 221 SER A N 1
ATOM 1663 C CA . SER A 1 221 ? 0.869 -22.031 -26.672 1 58.56 221 SER A CA 1
ATOM 1664 C C . SER A 1 221 ? 0.533 -20.688 -26.031 1 58.56 221 SER A C 1
ATOM 1666 O O . SER A 1 221 ? 1.164 -20.281 -25.047 1 58.56 221 SER A O 1
ATOM 1668 N N . SER A 1 222 ? -0.245 -19.875 -26.672 1 58.44 222 SER A N 1
ATOM 1669 C CA . SER A 1 222 ? -0.731 -18.578 -26.203 1 58.44 222 SER A CA 1
ATOM 1670 C C . SER A 1 222 ? -1.377 -18.719 -24.812 1 58.44 222 SER A C 1
ATOM 1672 O O . SER A 1 222 ? -1.609 -17.719 -24.141 1 58.44 222 SER A O 1
ATOM 1674 N N . SER A 1 223 ? -1.451 -20 -24.344 1 66.31 223 SER A N 1
ATOM 1675 C CA . SER A 1 223 ? -2.254 -20.297 -23.156 1 66.31 223 SER A CA 1
ATOM 1676 C C . SER A 1 223 ? -1.377 -20.719 -21.984 1 66.31 223 SER A C 1
ATOM 1678 O O . SER A 1 223 ? -1.862 -21.344 -21.031 1 66.31 223 SER A O 1
ATOM 1680 N N . ASN A 1 224 ? -0.11 -20.406 -22.031 1 83.12 224 ASN A N 1
ATOM 1681 C CA . ASN A 1 224 ? 0.782 -20.891 -20.984 1 83.12 224 ASN A CA 1
ATOM 1682 C C . ASN A 1 224 ? 0.428 -20.297 -19.625 1 83.12 224 ASN A C 1
ATOM 1684 O O . ASN A 1 224 ? 0.837 -19.172 -19.312 1 83.12 224 ASN A O 1
ATOM 1688 N N . PRO A 1 225 ? -0.36 -21.109 -18.844 1 93.56 225 PRO A N 1
ATOM 1689 C CA . PRO A 1 225 ? -0.769 -20.656 -17.516 1 93.56 225 PRO A CA 1
ATOM 1690 C C . PRO A 1 225 ? 0.412 -20.469 -16.562 1 93.56 225 PRO A C 1
ATOM 1692 O O . PRO A 1 225 ? 1.421 -21.172 -16.688 1 93.56 225 PRO A O 1
ATOM 1695 N N . ALA A 1 226 ? 0.343 -19.5 -15.773 1 97.44 226 ALA A N 1
ATOM 1696 C CA . ALA A 1 226 ? 1.354 -19.234 -14.758 1 97.44 226 ALA A CA 1
ATOM 1697 C C . ALA A 1 226 ? 0.718 -18.672 -13.492 1 97.44 226 ALA A C 1
ATOM 1699 O O . ALA A 1 226 ? -0.428 -18.219 -13.508 1 97.44 226 ALA A O 1
ATOM 1700 N N . LEU A 1 227 ? 1.406 -18.859 -12.367 1 98.44 227 LEU A N 1
ATOM 1701 C CA . LEU A 1 227 ? 0.947 -18.391 -11.062 1 98.44 227 LEU A CA 1
ATOM 1702 C C . LEU A 1 227 ? 1.972 -17.453 -10.438 1 98.44 227 LEU A C 1
ATOM 1704 O O . LEU A 1 227 ? 3.162 -17.766 -10.383 1 98.44 227 LEU A O 1
ATOM 1708 N N . ILE A 1 228 ? 1.52 -16.328 -10.102 1 98.69 228 ILE A N 1
ATOM 1709 C CA . ILE A 1 228 ? 2.277 -15.469 -9.211 1 98.69 228 ILE A CA 1
ATOM 1710 C C . ILE A 1 228 ? 1.508 -15.266 -7.906 1 98.69 228 ILE A C 1
ATOM 1712 O O . ILE A 1 228 ? 0.402 -14.727 -7.91 1 98.69 228 ILE A O 1
ATOM 1716 N N . MET A 1 229 ? 2.053 -15.734 -6.84 1 98.81 229 MET A N 1
ATOM 1717 C CA . MET A 1 229 ? 1.445 -15.617 -5.52 1 98.81 229 MET A CA 1
ATOM 1718 C C . MET A 1 229 ? 2.252 -14.672 -4.633 1 98.81 229 MET A C 1
ATOM 1720 O O . MET A 1 229 ? 3.449 -14.883 -4.422 1 98.81 229 MET A O 1
ATOM 1724 N N . ASN A 1 230 ? 1.646 -13.609 -4.172 1 98.69 230 ASN A N 1
ATOM 1725 C CA . ASN A 1 230 ? 2.238 -12.672 -3.221 1 98.69 230 ASN A CA 1
ATOM 1726 C C . ASN A 1 230 ? 1.722 -12.906 -1.804 1 98.69 230 ASN A C 1
ATOM 1728 O O . ASN A 1 230 ? 0.511 -12.898 -1.571 1 98.69 230 ASN A O 1
ATOM 1732 N N . ILE A 1 231 ? 2.631 -13.094 -0.912 1 98.25 231 ILE A N 1
ATOM 1733 C CA . ILE A 1 231 ? 2.23 -13.336 0.47 1 98.25 231 ILE A CA 1
ATOM 1734 C C . ILE A 1 231 ? 2.096 -12.008 1.209 1 98.25 231 ILE A C 1
ATOM 1736 O O . ILE A 1 231 ? 3.051 -11.227 1.278 1 98.25 231 ILE A O 1
ATOM 1740 N N . GLY A 1 232 ? 0.91 -11.773 1.639 1 96.38 232 GLY A N 1
ATOM 1741 C CA . GLY A 1 232 ? 0.622 -10.602 2.445 1 96.38 232 GLY A CA 1
ATOM 1742 C C . GLY A 1 232 ? 0.472 -10.914 3.922 1 96.38 232 GLY A C 1
ATOM 1743 O O . GLY A 1 232 ? 1.138 -11.805 4.441 1 96.38 232 GLY A O 1
ATOM 1744 N N . SER A 1 233 ? -0.264 -10.055 4.605 1 89.62 233 SER A N 1
ATOM 1745 C CA . SER A 1 233 ? -0.47 -10.172 6.043 1 89.62 233 SER A CA 1
ATOM 1746 C C . SER A 1 233 ? -1.793 -9.539 6.465 1 89.62 233 SER A C 1
ATOM 1748 O O . SER A 1 233 ? -2.254 -8.578 5.844 1 89.62 233 SER A O 1
ATOM 1750 N N . LEU A 1 234 ? -2.312 -10.125 7.5 1 86.94 234 LEU A N 1
ATOM 1751 C CA . LEU A 1 234 ? -3.49 -9.508 8.102 1 86.94 234 LEU A CA 1
ATOM 1752 C C . LEU A 1 234 ? -3.127 -8.188 8.781 1 86.94 234 LEU A C 1
ATOM 1754 O O . LEU A 1 234 ? -4.008 -7.391 9.109 1 86.94 234 LEU A O 1
ATOM 1758 N N . ALA A 1 235 ? -1.904 -7.906 8.898 1 78.75 235 ALA A N 1
ATOM 1759 C CA . ALA A 1 235 ? -1.438 -6.629 9.43 1 78.75 235 ALA A CA 1
ATOM 1760 C C . ALA A 1 235 ? -1.776 -5.484 8.477 1 78.75 235 ALA A C 1
ATOM 1762 O O . ALA A 1 235 ? -1.693 -4.312 8.852 1 78.75 235 ALA A O 1
ATOM 1763 N N . ASP A 1 236 ? -2.25 -5.781 7.336 1 80.69 236 ASP A N 1
ATOM 1764 C CA . ASP A 1 236 ? -2.564 -4.742 6.363 1 80.69 236 ASP A CA 1
ATOM 1765 C C . ASP A 1 236 ? -3.812 -3.963 6.773 1 80.69 236 ASP A C 1
ATOM 1767 O O . ASP A 1 236 ? -4.164 -2.965 6.141 1 80.69 236 ASP A O 1
ATOM 1771 N N . ILE A 1 237 ? -4.441 -4.352 7.828 1 78.38 237 ILE A N 1
ATOM 1772 C CA . ILE A 1 237 ? -5.59 -3.619 8.344 1 78.38 237 ILE A CA 1
ATOM 1773 C C . ILE A 1 237 ? -5.121 -2.332 9.016 1 78.38 237 ILE A C 1
ATOM 1775 O O . ILE A 1 237 ? -5.906 -1.397 9.195 1 78.38 237 ILE A O 1
ATOM 1779 N N . GLY A 1 238 ? -3.877 -2.297 9.367 1 84 238 GLY A N 1
ATOM 1780 C CA . GLY A 1 238 ? -3.32 -1.019 9.781 1 84 238 GLY A CA 1
ATOM 1781 C C . GLY A 1 238 ? -2.945 -0.977 11.25 1 84 238 GLY A C 1
ATOM 1782 O O . GLY A 1 238 ? -3.363 -0.074 11.977 1 84 238 GLY A O 1
ATOM 1783 N N . PHE A 1 239 ? -2.049 -1.772 11.641 1 89.06 239 PHE A N 1
ATOM 1784 C CA . PHE A 1 239 ? -1.58 -1.823 13.023 1 89.06 239 PHE A CA 1
ATOM 1785 C C . PHE A 1 239 ? -0.56 -0.722 13.289 1 89.06 239 PHE A C 1
ATOM 1787 O O . PHE A 1 239 ? 0.275 -0.423 12.43 1 89.06 239 PHE A O 1
ATOM 1794 N N . PRO A 1 240 ? -0.672 -0.127 14.492 1 93.12 240 PRO A N 1
ATOM 1795 C CA . PRO A 1 240 ? 0.401 0.784 14.898 1 93.12 240 PRO A CA 1
ATOM 1796 C C . PRO A 1 240 ? 1.686 0.051 15.281 1 93.12 240 PRO A C 1
ATOM 1798 O O . PRO A 1 240 ? 1.656 -1.151 15.555 1 93.12 240 PRO A O 1
ATOM 1801 N N . PHE A 1 241 ? 2.863 0.682 15.195 1 95 241 PHE A N 1
ATOM 1802 C CA . PHE A 1 241 ? 4.176 0.271 15.688 1 95 241 PHE A CA 1
ATOM 1803 C C . PHE A 1 241 ? 4.816 -0.733 14.734 1 95 241 PHE A C 1
ATOM 1805 O O . PHE A 1 241 ? 5.871 -1.296 15.039 1 95 241 PHE A O 1
ATOM 1812 N N . VAL A 1 242 ? 4.195 -0.996 13.625 1 94.75 242 VAL A N 1
ATOM 1813 C CA . VAL A 1 242 ? 4.785 -1.831 12.586 1 94.75 242 VAL A CA 1
ATOM 1814 C C . VAL A 1 242 ? 4.539 -1.205 11.211 1 94.75 242 VAL A C 1
ATOM 1816 O O . VAL A 1 242 ? 4.316 -1.916 10.227 1 94.75 242 VAL A O 1
ATOM 1819 N N . THR A 1 243 ? 4.523 0.057 11.148 1 96.06 243 THR A N 1
ATOM 1820 C CA . THR A 1 243 ? 4.062 0.84 10.008 1 96.06 243 THR A CA 1
ATOM 1821 C C . THR A 1 243 ? 4.82 0.45 8.742 1 96.06 243 THR A C 1
ATOM 1823 O O . THR A 1 243 ? 4.215 0.156 7.711 1 96.06 243 THR A O 1
ATOM 1826 N N . PRO A 1 244 ? 6.207 0.389 8.727 1 96.25 244 PRO A N 1
ATOM 1827 C CA . PRO A 1 244 ? 6.875 0.025 7.477 1 96.25 244 PRO A CA 1
ATOM 1828 C C . PRO A 1 244 ? 6.469 -1.355 6.969 1 96.25 244 PRO A C 1
ATOM 1830 O O . PRO A 1 244 ? 6.211 -1.527 5.773 1 96.25 244 PRO A O 1
ATOM 1833 N N . TYR A 1 245 ? 6.309 -2.27 7.887 1 95.62 245 TYR A N 1
ATOM 1834 C CA . TYR A 1 245 ? 5.91 -3.629 7.543 1 95.62 245 TYR A CA 1
ATOM 1835 C C . TYR A 1 245 ? 4.473 -3.66 7.031 1 95.62 245 TYR A C 1
ATOM 1837 O O . TYR A 1 245 ? 4.219 -4.113 5.91 1 95.62 245 TYR A O 1
ATOM 1845 N N . ALA A 1 246 ? 3.596 -3.146 7.801 1 95.94 246 ALA A N 1
ATOM 1846 C CA . ALA A 1 246 ? 2.172 -3.195 7.477 1 95.94 246 ALA A CA 1
ATOM 1847 C C . ALA A 1 246 ? 1.873 -2.424 6.195 1 95.94 246 ALA A C 1
ATOM 1849 O O . ALA A 1 246 ? 1.107 -2.891 5.348 1 95.94 246 ALA A O 1
ATOM 1850 N N . ALA A 1 247 ? 2.465 -1.306 6.055 1 96.69 247 ALA A N 1
ATOM 1851 C CA . ALA A 1 247 ? 2.252 -0.503 4.852 1 96.69 247 ALA A CA 1
ATOM 1852 C C . ALA A 1 247 ? 2.775 -1.222 3.611 1 96.69 247 ALA A C 1
ATOM 1854 O O . ALA A 1 247 ? 2.17 -1.146 2.539 1 96.69 247 ALA A O 1
ATOM 1855 N N . SER A 1 248 ? 3.875 -1.871 3.697 1 96.56 248 SER A N 1
ATOM 1856 C CA . SER A 1 248 ? 4.43 -2.607 2.566 1 96.56 248 SER A CA 1
ATOM 1857 C C . SER A 1 248 ? 3.535 -3.777 2.174 1 96.56 248 SER A C 1
ATOM 1859 O O . SER A 1 248 ? 3.43 -4.113 0.993 1 96.56 248 SER A O 1
ATOM 1861 N N . LYS A 1 249 ? 2.949 -4.375 3.168 1 96.5 249 LYS A N 1
ATOM 1862 C CA . LYS A 1 249 ? 2.025 -5.465 2.873 1 96.5 249 LYS A CA 1
ATOM 1863 C C . LYS A 1 249 ? 0.758 -4.949 2.201 1 96.5 249 LYS A C 1
ATOM 1865 O O . LYS A 1 249 ? 0.215 -5.598 1.304 1 96.5 249 LYS A O 1
ATOM 1870 N N . VAL A 1 250 ? 0.313 -3.791 2.611 1 96.31 250 VAL A N 1
ATOM 1871 C CA . VAL A 1 250 ? -0.797 -3.154 1.91 1 96.31 250 VAL A CA 1
ATOM 1872 C C . VAL A 1 250 ? -0.421 -2.918 0.45 1 96.31 250 VAL A C 1
ATOM 1874 O O . VAL A 1 250 ? -1.223 -3.168 -0.453 1 96.31 250 VAL A O 1
ATOM 1877 N N . LEU A 1 251 ? 0.744 -2.471 0.239 1 96.5 251 LEU A N 1
ATOM 1878 C CA . LEU A 1 251 ? 1.246 -2.178 -1.099 1 96.5 251 LEU A CA 1
ATOM 1879 C C . LEU A 1 251 ? 1.206 -3.422 -1.979 1 96.5 251 LEU A C 1
ATOM 1881 O O . LEU A 1 251 ? 0.689 -3.379 -3.098 1 96.5 251 LEU A O 1
ATOM 1885 N N . ILE A 1 252 ? 1.73 -4.5 -1.51 1 97 252 ILE A N 1
ATOM 1886 C CA . ILE A 1 252 ? 1.893 -5.668 -2.371 1 97 252 ILE A CA 1
ATOM 1887 C C . ILE A 1 252 ? 0.529 -6.297 -2.652 1 97 252 ILE A C 1
ATOM 1889 O O . ILE A 1 252 ? 0.295 -6.828 -3.74 1 97 252 ILE A O 1
ATOM 1893 N N . MET A 1 253 ? -0.401 -6.223 -1.744 1 96.12 253 MET A N 1
ATOM 1894 C CA . MET A 1 253 ? -1.758 -6.703 -1.984 1 96.12 253 MET A CA 1
ATOM 1895 C C . MET A 1 253 ? -2.443 -5.879 -3.068 1 96.12 253 MET A C 1
ATOM 1897 O O . MET A 1 253 ? -3.045 -6.434 -3.99 1 96.12 253 MET A O 1
ATOM 1901 N N . ALA A 1 254 ? -2.295 -4.594 -2.922 1 95.56 254 ALA A N 1
ATOM 1902 C CA . ALA A 1 254 ? -2.881 -3.709 -3.928 1 95.56 254 ALA A CA 1
ATOM 1903 C C . ALA A 1 254 ? -2.242 -3.934 -5.297 1 95.56 254 ALA A C 1
ATOM 1905 O O . ALA A 1 254 ? -2.938 -4 -6.309 1 95.56 254 ALA A O 1
ATOM 1906 N N . ALA A 1 255 ? -0.958 -4.047 -5.289 1 97.25 255 ALA A N 1
ATOM 1907 C CA . ALA A 1 255 ? -0.225 -4.258 -6.535 1 97.25 255 ALA A CA 1
ATOM 1908 C C . ALA A 1 255 ? -0.673 -5.543 -7.223 1 97.25 255 ALA A C 1
ATOM 1910 O O . ALA A 1 255 ? -0.717 -5.613 -8.453 1 97.25 255 ALA A O 1
ATOM 1911 N N . THR A 1 256 ? -0.981 -6.531 -6.418 1 97.56 256 THR A N 1
ATOM 1912 C CA . THR A 1 256 ? -1.449 -7.801 -6.965 1 97.56 256 THR A CA 1
ATOM 1913 C C . THR A 1 256 ? -2.742 -7.609 -7.754 1 97.56 256 THR A C 1
ATOM 1915 O O . THR A 1 256 ? -2.859 -8.078 -8.883 1 97.56 256 THR A O 1
ATOM 1918 N N . SER A 1 257 ? -3.639 -6.902 -7.207 1 95.62 257 SER A N 1
ATOM 1919 C CA . SER A 1 257 ? -4.918 -6.656 -7.863 1 95.62 257 SER A CA 1
ATOM 1920 C C . SER A 1 257 ? -4.746 -5.809 -9.117 1 95.62 257 SER A C 1
ATOM 1922 O O . SER A 1 257 ? -5.402 -6.051 -10.133 1 95.62 257 SER A O 1
ATOM 1924 N N . MET A 1 258 ? -3.896 -4.855 -9.016 1 95.19 258 MET A N 1
ATOM 1925 C CA . MET A 1 258 ? -3.658 -3.979 -10.156 1 95.19 258 MET A CA 1
ATOM 1926 C C . MET A 1 258 ? -3.004 -4.742 -11.305 1 95.19 258 MET A C 1
ATOM 1928 O O . MET A 1 258 ? -3.367 -4.555 -12.461 1 95.19 258 MET A O 1
ATOM 1932 N N . ALA A 1 259 ? -2.061 -5.547 -10.969 1 96.44 259 ALA A N 1
ATOM 1933 C CA . ALA A 1 259 ? -1.404 -6.375 -11.977 1 96.44 259 ALA A CA 1
ATOM 1934 C C . ALA A 1 259 ? -2.395 -7.34 -12.625 1 96.44 259 ALA A C 1
ATOM 1936 O O . ALA A 1 259 ? -2.344 -7.57 -13.836 1 96.44 259 ALA A O 1
ATOM 1937 N N . ARG A 1 260 ? -3.273 -7.93 -11.828 1 95.81 260 ARG A N 1
ATOM 1938 C CA . ARG A 1 260 ? -4.309 -8.805 -12.367 1 95.81 260 ARG A CA 1
ATOM 1939 C C . ARG A 1 260 ? -5.164 -8.07 -13.391 1 95.81 260 ARG A C 1
ATOM 1941 O O . ARG A 1 260 ? -5.434 -8.594 -14.477 1 95.81 260 ARG A O 1
ATOM 1948 N N . ARG A 1 261 ? -5.594 -6.879 -13.031 1 94.31 261 ARG A N 1
ATOM 1949 C CA . ARG A 1 261 ? -6.41 -6.082 -13.945 1 94.31 261 ARG A CA 1
ATOM 1950 C C . ARG A 1 261 ? -5.656 -5.781 -15.234 1 94.31 261 ARG A C 1
ATOM 1952 O O . ARG A 1 261 ? -6.25 -5.766 -16.312 1 94.31 261 ARG A O 1
ATOM 1959 N N . GLU A 1 262 ? -4.426 -5.488 -15.078 1 95.44 262 GLU A N 1
ATOM 1960 C CA . GLU A 1 262 ? -3.59 -5.223 -16.25 1 95.44 262 GLU A CA 1
ATOM 1961 C C . GLU A 1 262 ? -3.52 -6.438 -17.172 1 95.44 262 GLU A C 1
ATOM 1963 O O . GLU A 1 262 ? -3.688 -6.312 -18.375 1 95.44 262 GLU A O 1
ATOM 1968 N N . LEU A 1 263 ? -3.291 -7.555 -16.609 1 94.44 263 LEU A N 1
ATOM 1969 C CA . LEU A 1 263 ? -3.209 -8.789 -17.375 1 94.44 263 LEU A CA 1
ATOM 1970 C C . LEU A 1 263 ? -4.531 -9.086 -18.078 1 94.44 263 LEU A C 1
ATOM 1972 O O . LEU A 1 263 ? -4.547 -9.508 -19.234 1 94.44 263 LEU A O 1
ATOM 1976 N N . GLU A 1 264 ? -5.551 -8.836 -17.375 1 92.5 264 GLU A N 1
ATOM 1977 C CA . GLU A 1 264 ? -6.871 -9.016 -17.969 1 92.5 264 GLU A CA 1
ATOM 1978 C C . GLU A 1 264 ? -7.074 -8.07 -19.156 1 92.5 264 GLU A C 1
ATOM 1980 O O . GLU A 1 264 ? -7.594 -8.477 -20.188 1 92.5 264 GLU A O 1
ATOM 1985 N N . ALA A 1 265 ? -6.688 -6.871 -18.953 1 92.88 265 ALA A N 1
ATOM 1986 C CA . ALA A 1 265 ? -6.828 -5.867 -20 1 92.88 265 ALA A CA 1
ATOM 1987 C C . ALA A 1 265 ? -6.004 -6.238 -21.234 1 92.88 265 ALA A C 1
ATOM 1989 O O . ALA A 1 265 ? -6.375 -5.91 -22.359 1 92.88 265 ALA A O 1
ATOM 1990 N N . LEU A 1 266 ? -4.953 -6.945 -21.016 1 92.06 266 LEU A N 1
ATOM 1991 C CA . LEU A 1 266 ? -4.047 -7.32 -22.094 1 92.06 266 LEU A CA 1
ATOM 1992 C C . LEU A 1 266 ? -4.418 -8.68 -22.672 1 92.06 266 LEU A C 1
ATOM 1994 O O . LEU A 1 266 ? -3.699 -9.219 -23.516 1 92.06 266 LEU A O 1
ATOM 1998 N N . GLY A 1 267 ? -5.52 -9.242 -22.141 1 89.88 267 GLY A N 1
ATOM 1999 C CA . GLY A 1 267 ? -5.953 -10.547 -22.625 1 89.88 267 GLY A CA 1
ATOM 2000 C C . GLY A 1 267 ? -5.062 -11.68 -22.156 1 89.88 267 GLY A C 1
ATOM 2001 O O . GLY A 1 267 ? -4.957 -12.711 -22.844 1 89.88 267 GLY A O 1
ATOM 2002 N N . GLN A 1 268 ? -4.359 -11.523 -21.109 1 89.75 268 GLN A N 1
ATOM 2003 C CA . GLN A 1 268 ? -3.459 -12.523 -20.547 1 89.75 268 GLN A CA 1
ATOM 2004 C C . GLN A 1 268 ? -4.062 -13.172 -19.312 1 89.75 268 GLN A C 1
ATOM 2006 O O . GLN A 1 268 ? -3.4 -13.273 -18.266 1 89.75 268 GLN A O 1
ATOM 2011 N N . GLY A 1 269 ? -5.219 -13.672 -19.406 1 81.12 269 GLY A N 1
ATOM 2012 C CA . GLY A 1 269 ? -5.973 -14.227 -18.297 1 81.12 269 GLY A CA 1
ATOM 2013 C C . GLY A 1 269 ? -5.445 -15.57 -17.828 1 81.12 269 GLY A C 1
ATOM 2014 O O . GLY A 1 269 ? -5.875 -16.078 -16.781 1 81.12 269 GLY A O 1
ATOM 2015 N N . GLY A 1 270 ? -4.5 -16.125 -18.516 1 89.88 270 GLY A N 1
ATOM 2016 C CA . GLY A 1 270 ? -3.908 -17.391 -18.125 1 89.88 270 GLY A CA 1
ATOM 2017 C C . GLY A 1 270 ? -2.932 -17.266 -16.969 1 89.88 270 GLY A C 1
ATOM 2018 O O . GLY A 1 270 ? -2.582 -18.266 -16.328 1 89.88 270 GLY A O 1
ATOM 2019 N N . ILE A 1 271 ? -2.516 -16.109 -16.766 1 95.75 271 ILE A N 1
ATOM 2020 C CA . ILE A 1 271 ? -1.628 -15.852 -15.633 1 95.75 271 ILE A CA 1
ATOM 2021 C C . ILE A 1 271 ? -2.449 -15.438 -14.414 1 95.75 271 ILE A C 1
ATOM 2023 O O . ILE A 1 271 ? -3.15 -14.43 -14.438 1 95.75 271 ILE A O 1
ATOM 2027 N N . GLN A 1 272 ? -2.391 -16.188 -13.359 1 97.31 272 GLN A N 1
ATOM 2028 C CA . GLN A 1 272 ? -3.115 -15.852 -12.141 1 97.31 272 GLN A CA 1
ATOM 2029 C C . GLN A 1 272 ? -2.248 -15.016 -11.203 1 97.31 272 GLN A C 1
ATOM 2031 O O . GLN A 1 272 ? -1.125 -15.406 -10.875 1 97.31 272 GLN A O 1
ATOM 2036 N N . MET A 1 273 ? -2.744 -13.883 -10.852 1 97.75 273 MET A N 1
ATOM 2037 C CA . MET A 1 273 ? -2.23 -13.102 -9.734 1 97.75 273 MET A CA 1
ATOM 2038 C C . MET A 1 273 ? -3.016 -13.398 -8.461 1 97.75 273 MET A C 1
ATOM 2040 O O . MET A 1 273 ? -4.234 -13.219 -8.422 1 97.75 273 MET A O 1
ATOM 2044 N N . LEU A 1 274 ? -2.332 -13.859 -7.41 1 98.5 274 LEU A N 1
ATOM 2045 C CA . LEU A 1 274 ? -3.014 -14.227 -6.172 1 98.5 274 LEU A CA 1
ATOM 2046 C C . LEU A 1 274 ? -2.262 -13.688 -4.961 1 98.5 274 LEU A C 1
ATOM 2048 O O . LEU A 1 274 ? -1.062 -13.93 -4.809 1 98.5 274 LEU A O 1
ATOM 2052 N N . ALA A 1 275 ? -2.9 -12.867 -4.203 1 98.38 275 ALA A N 1
ATOM 2053 C CA . ALA A 1 275 ? -2.365 -12.445 -2.91 1 98.38 275 ALA A CA 1
ATOM 2054 C C . ALA A 1 275 ? -3 -13.234 -1.768 1 98.38 275 ALA A C 1
ATOM 2056 O O . ALA A 1 275 ? -4.223 -13.383 -1.715 1 98.38 275 ALA A O 1
ATOM 2057 N N . VAL A 1 276 ? -2.178 -13.742 -0.866 1 98.44 276 VAL A N 1
ATOM 2058 C CA . VAL A 1 276 ? -2.666 -14.531 0.265 1 98.44 276 VAL A CA 1
ATOM 2059 C C . VAL A 1 276 ? -2.277 -13.844 1.573 1 98.44 276 VAL A C 1
ATOM 2061 O O . VAL A 1 276 ? -1.091 -13.656 1.854 1 98.44 276 VAL A O 1
ATOM 2064 N N . ARG A 1 277 ? -3.281 -13.469 2.381 1 97.12 277 ARG A N 1
ATOM 2065 C CA . ARG A 1 277 ? -3.057 -12.836 3.678 1 97.12 277 ARG A CA 1
ATOM 2066 C C . ARG A 1 277 ? -2.738 -13.883 4.742 1 97.12 277 ARG A C 1
ATOM 2068 O O . ARG A 1 277 ? -3.475 -14.859 4.902 1 97.12 277 ARG A O 1
ATOM 2075 N N . PHE A 1 278 ? -1.652 -13.602 5.402 1 94.75 278 PHE A N 1
ATOM 2076 C CA . PHE A 1 278 ? -1.25 -14.453 6.516 1 94.75 278 PHE A CA 1
ATOM 2077 C C . PHE A 1 278 ? -1.601 -13.805 7.848 1 94.75 278 PHE A C 1
ATOM 2079 O O . PHE A 1 278 ? -1.431 -12.594 8.023 1 94.75 278 PHE A O 1
ATOM 2086 N N . GLY A 1 279 ? -2.178 -14.609 8.742 1 93.25 279 GLY A N 1
ATOM 2087 C CA . GLY A 1 279 ? -2.084 -14.273 10.148 1 93.25 279 GLY A CA 1
ATOM 2088 C C . GLY A 1 279 ? -0.827 -14.812 10.812 1 93.25 279 GLY A C 1
ATOM 2089 O O . GLY A 1 279 ? 0.214 -14.945 10.156 1 93.25 279 GLY A O 1
ATOM 2090 N N . SER A 1 280 ? -0.878 -15.062 12.078 1 91.94 280 SER A N 1
ATOM 2091 C CA . SER A 1 280 ? 0.261 -15.609 12.812 1 91.94 280 SER A CA 1
ATOM 2092 C C . SER A 1 280 ? 0.539 -17.047 12.406 1 91.94 280 SER A C 1
ATOM 2094 O O . SER A 1 280 ? -0.392 -17.828 12.203 1 91.94 280 SER A O 1
ATOM 2096 N N . VAL A 1 281 ? 1.771 -17.312 12.203 1 95.12 281 VAL A N 1
ATOM 2097 C CA . VAL A 1 281 ? 2.236 -18.656 11.883 1 95.12 281 VAL A CA 1
ATOM 2098 C C . VAL A 1 281 ? 3.35 -19.062 12.852 1 95.12 281 VAL A C 1
ATOM 2100 O O . VAL A 1 281 ? 4.203 -18.25 13.203 1 95.12 281 VAL A O 1
ATOM 2103 N N . THR A 1 282 ? 3.344 -20.281 13.32 1 93 282 THR A N 1
ATOM 2104 C CA . THR A 1 282 ? 4.398 -20.75 14.203 1 93 282 THR A CA 1
ATOM 2105 C C . THR A 1 282 ? 5.371 -21.656 13.453 1 93 282 THR A C 1
ATOM 2107 O O . THR A 1 282 ? 5.09 -22.094 12.328 1 93 282 THR A O 1
ATOM 2110 N N . GLY A 1 283 ? 6.605 -21.812 14.031 1 88.06 283 GLY A N 1
ATOM 2111 C CA . GLY A 1 283 ? 7.668 -22.547 13.367 1 88.06 283 GLY A CA 1
ATOM 2112 C C . GLY A 1 283 ? 8.547 -21.672 12.5 1 88.06 283 GLY A C 1
ATOM 2113 O O . GLY A 1 283 ? 9.18 -22.156 11.555 1 88.06 283 GLY A O 1
ATOM 2114 N N . VAL A 1 284 ? 8.383 -20.406 12.82 1 82.38 284 VAL A N 1
ATOM 2115 C CA . VAL A 1 284 ? 9.211 -19.422 12.148 1 82.38 284 VAL A CA 1
ATOM 2116 C C . VAL A 1 284 ? 10.195 -18.812 13.141 1 82.38 284 VAL A C 1
ATOM 2118 O O . VAL A 1 284 ? 10.18 -19.141 14.328 1 82.38 284 VAL A O 1
ATOM 2121 N N . SER A 1 285 ? 11.062 -17.984 12.664 1 70.38 285 SER A N 1
ATOM 2122 C CA . SER A 1 285 ? 12.18 -17.484 13.461 1 70.38 285 SER A CA 1
ATOM 2123 C C . SER A 1 285 ? 11.68 -16.734 14.695 1 70.38 285 SER A C 1
ATOM 2125 O O . SER A 1 285 ? 12.281 -16.828 15.766 1 70.38 285 SER A O 1
ATOM 2127 N N . HIS A 1 286 ? 10.523 -16.125 14.594 1 68.94 286 HIS A N 1
ATOM 2128 C CA . HIS A 1 286 ? 10.125 -15.227 15.68 1 68.94 286 HIS A CA 1
ATOM 2129 C C . HIS A 1 286 ? 9.039 -15.859 16.547 1 68.94 286 HIS A C 1
ATOM 2131 O O . HIS A 1 286 ? 8.625 -15.273 17.547 1 68.94 286 HIS A O 1
ATOM 2137 N N . THR A 1 287 ? 8.531 -16.953 16.125 1 75.06 287 THR A N 1
ATOM 2138 C CA . THR A 1 287 ? 7.457 -17.625 16.859 1 75.06 287 THR A CA 1
ATOM 2139 C C . THR A 1 287 ? 7.68 -19.125 16.891 1 75.06 287 THR A C 1
ATOM 2141 O O . THR A 1 287 ? 7.68 -19.781 15.844 1 75.06 287 THR A O 1
ATOM 2144 N N . LYS A 1 288 ? 7.863 -19.797 18.094 1 79.25 288 LYS A N 1
ATOM 2145 C CA . LYS A 1 288 ? 8.109 -21.219 18.234 1 79.25 288 LYS A CA 1
ATOM 2146 C C . LYS A 1 288 ? 7.113 -21.859 19.203 1 79.25 288 LYS A C 1
ATOM 2148 O O . LYS A 1 288 ? 7.379 -22.938 19.75 1 79.25 288 LYS A O 1
ATOM 2153 N N . SER A 1 289 ? 6.023 -21.266 19.188 1 84.12 289 SER A N 1
ATOM 2154 C CA . SER A 1 289 ? 5 -21.844 20.047 1 84.12 289 SER A CA 1
ATOM 2155 C C . SER A 1 289 ? 4.375 -23.094 19.406 1 84.12 289 SER A C 1
ATOM 2157 O O . SER A 1 289 ? 4.602 -23.375 18.234 1 84.12 289 SER A O 1
ATOM 2159 N N . ALA A 1 290 ? 3.684 -23.891 20.219 1 91.25 290 ALA A N 1
ATOM 2160 C CA . ALA A 1 290 ? 2.918 -25 19.672 1 91.25 290 ALA A CA 1
ATOM 2161 C C . ALA A 1 290 ? 1.817 -24.516 18.734 1 91.25 290 ALA A C 1
ATOM 2163 O O . ALA A 1 290 ? 1.185 -23.484 19 1 91.25 290 ALA A O 1
ATOM 2164 N N . PRO A 1 291 ? 1.64 -25.219 17.656 1 93.62 291 PRO A N 1
ATOM 2165 C CA . PRO A 1 291 ? 0.583 -24.797 16.734 1 93.62 291 PRO A CA 1
ATOM 2166 C C . PRO A 1 291 ? -0.801 -24.797 17.375 1 93.62 291 PRO A C 1
ATOM 2168 O O . PRO A 1 291 ? -1.061 -25.594 18.297 1 93.62 291 PRO A O 1
ATOM 2171 N N . SER A 1 292 ? -1.656 -23.922 16.969 1 93.81 292 SER A N 1
ATOM 2172 C CA . SER A 1 292 ? -3.053 -23.828 17.391 1 93.81 292 SER A CA 1
ATOM 2173 C C . SER A 1 292 ? -3.965 -23.562 16.188 1 93.81 292 SER A C 1
ATOM 2175 O O . SER A 1 292 ? -3.498 -23.469 15.055 1 93.81 292 SER A O 1
ATOM 2177 N N . LEU A 1 293 ? -5.266 -23.516 16.469 1 94.38 293 LEU A N 1
ATOM 2178 C CA . LEU A 1 293 ? -6.254 -23.312 15.414 1 94.38 293 LEU A CA 1
ATOM 2179 C C . LEU A 1 293 ? -6.02 -21.984 14.695 1 94.38 293 LEU A C 1
ATOM 2181 O O . LEU A 1 293 ? -6.227 -21.875 13.484 1 94.38 293 LEU A O 1
ATOM 2185 N N . LEU A 1 294 ? -5.57 -21.016 15.422 1 94.19 294 LEU A N 1
ATOM 2186 C CA . LEU A 1 294 ? -5.422 -19.688 14.859 1 94.19 294 LEU A CA 1
ATOM 2187 C C . LEU A 1 294 ? -3.957 -19.375 14.555 1 94.19 294 LEU A C 1
ATOM 2189 O O . LEU A 1 294 ? -3.645 -18.359 13.938 1 94.19 294 LEU A O 1
ATOM 2193 N N . VAL A 1 295 ? -3.047 -20.219 14.977 1 95.31 295 VAL A N 1
ATOM 2194 C CA . VAL A 1 295 ? -1.617 -20.094 14.719 1 95.31 295 VAL A CA 1
ATOM 2195 C C . VAL A 1 295 ? -1.08 -21.391 14.133 1 95.31 295 VAL A C 1
ATOM 2197 O O . VAL A 1 295 ? -0.399 -22.156 14.82 1 95.31 295 VAL A O 1
ATOM 2200 N N . PRO A 1 296 ? -1.335 -21.625 12.891 1 96.88 296 PRO A N 1
ATOM 2201 C CA . PRO A 1 296 ? -0.91 -22.859 12.25 1 96.88 296 PRO A CA 1
ATOM 2202 C C . PRO A 1 296 ? 0.603 -22.938 12.055 1 96.88 296 PRO A C 1
ATOM 2204 O O . PRO A 1 296 ? 1.295 -21.922 12.148 1 96.88 296 PRO A O 1
ATOM 2207 N N . ASP A 1 297 ? 1.045 -24.172 11.859 1 96.81 297 ASP A N 1
ATOM 2208 C CA . ASP A 1 297 ? 2.455 -24.344 11.523 1 96.81 297 ASP A CA 1
ATOM 2209 C C . ASP A 1 297 ? 2.719 -24.016 10.055 1 96.81 297 ASP A C 1
ATOM 2211 O O . ASP A 1 297 ? 1.79 -23.703 9.312 1 96.81 297 ASP A O 1
ATOM 2215 N N . THR A 1 298 ? 3.926 -24.047 9.695 1 97.38 298 THR A N 1
ATOM 2216 C CA . THR A 1 298 ? 4.363 -23.609 8.375 1 97.38 298 THR A CA 1
ATOM 2217 C C . THR A 1 298 ? 3.777 -24.484 7.285 1 97.38 298 THR A C 1
ATOM 2219 O O . THR A 1 298 ? 3.328 -24 6.25 1 97.38 298 THR A O 1
ATOM 2222 N N . ASP A 1 299 ? 3.729 -25.812 7.484 1 97.62 299 ASP A N 1
ATOM 2223 C CA . ASP A 1 299 ? 3.201 -26.734 6.488 1 97.62 299 ASP A CA 1
ATOM 2224 C C . ASP A 1 299 ? 1.716 -26.484 6.238 1 97.62 299 ASP A C 1
ATOM 2226 O O . ASP A 1 299 ? 1.271 -26.469 5.09 1 97.62 299 ASP A O 1
ATOM 2230 N N . THR A 1 300 ? 1.008 -26.281 7.32 1 98 300 THR A N 1
ATOM 2231 C CA . THR A 1 300 ? -0.425 -26.031 7.219 1 98 300 THR A CA 1
ATOM 2232 C C . THR A 1 300 ? -0.691 -24.734 6.461 1 98 300 THR A C 1
ATOM 2234 O O . THR A 1 300 ? -1.585 -24.688 5.613 1 98 300 THR A O 1
ATOM 2237 N N . MET A 1 301 ? 0.052 -23.766 6.719 1 97.94 301 MET A N 1
ATOM 2238 C CA . MET A 1 301 ? -0.137 -22.469 6.078 1 97.94 301 MET A CA 1
ATOM 2239 C C . MET A 1 301 ? 0.177 -22.547 4.59 1 97.94 301 MET A C 1
ATOM 2241 O O . MET A 1 301 ? -0.57 -22.016 3.764 1 97.94 301 MET A O 1
ATOM 2245 N N . ALA A 1 302 ? 1.293 -23.188 4.25 1 98.56 302 ALA A N 1
ATOM 2246 C CA . ALA A 1 302 ? 1.661 -23.344 2.844 1 98.56 302 ALA A CA 1
ATOM 2247 C C . ALA A 1 302 ? 0.596 -24.125 2.082 1 98.56 302 ALA A C 1
ATOM 2249 O O . ALA A 1 302 ? 0.197 -23.734 0.983 1 98.56 302 ALA A O 1
ATOM 2250 N N . ARG A 1 303 ? 0.122 -25.203 2.688 1 98.12 303 ARG A N 1
ATOM 2251 C CA . ARG A 1 303 ? -0.909 -26.016 2.062 1 98.12 303 ARG A CA 1
ATOM 2252 C C . ARG A 1 303 ? -2.191 -25.219 1.849 1 98.12 303 ARG A C 1
ATOM 2254 O O . ARG A 1 303 ? -2.807 -25.312 0.784 1 98.12 303 ARG A O 1
ATOM 2261 N N . ALA A 1 304 ? -2.582 -24.531 2.885 1 98.31 304 ALA A N 1
ATOM 2262 C CA . ALA A 1 304 ? -3.793 -23.719 2.801 1 98.31 304 ALA A CA 1
ATOM 2263 C C . ALA A 1 304 ? -3.666 -22.656 1.711 1 98.31 304 ALA A C 1
ATOM 2265 O O . ALA A 1 304 ? -4.641 -22.344 1.017 1 98.31 304 ALA A O 1
ATOM 2266 N N . SER A 1 305 ? -2.539 -22.078 1.577 1 98.62 305 SER A N 1
ATOM 2267 C CA . SER A 1 305 ? -2.293 -21.047 0.574 1 98.62 305 SER A CA 1
ATOM 2268 C C . SER A 1 305 ? -2.369 -21.625 -0.837 1 98.62 305 SER A C 1
ATOM 2270 O O . SER A 1 305 ? -3.055 -21.062 -1.701 1 98.62 305 SER A O 1
ATOM 2272 N N . LEU A 1 306 ? -1.665 -22.734 -1.063 1 98.69 306 LEU A N 1
ATOM 2273 C CA . LEU A 1 306 ? -1.642 -23.359 -2.383 1 98.69 306 LEU A CA 1
ATOM 2274 C C . LEU A 1 306 ? -3.018 -23.906 -2.754 1 98.69 306 LEU A C 1
ATOM 2276 O O . LEU A 1 306 ? -3.361 -23.984 -3.936 1 98.69 306 LEU A O 1
ATOM 2280 N N . ALA A 1 307 ? -3.805 -24.219 -1.779 1 98.5 307 ALA A N 1
ATOM 2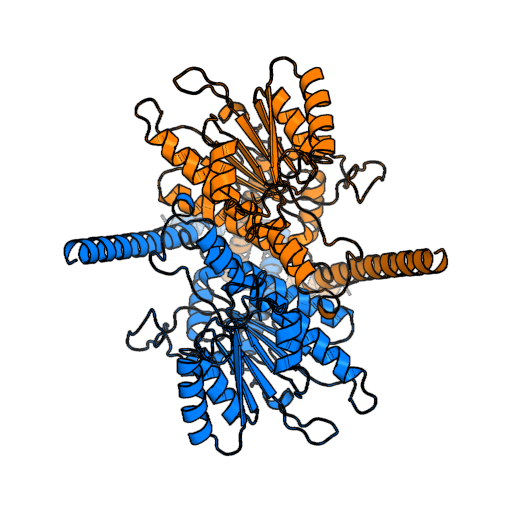281 C CA . ALA A 1 307 ? -5.156 -24.719 -2.014 1 98.5 307 ALA A CA 1
ATOM 2282 C C . ALA A 1 307 ? -6.047 -23.625 -2.615 1 98.5 307 ALA A C 1
ATOM 2284 O O . ALA A 1 307 ? -7.109 -23.922 -3.17 1 98.5 307 ALA A O 1
ATOM 2285 N N . ARG A 1 308 ? -5.625 -22.375 -2.527 1 98.44 308 ARG A N 1
ATOM 2286 C CA . ARG A 1 308 ? -6.449 -21.266 -2.994 1 98.44 308 ARG A CA 1
ATOM 2287 C C . ARG A 1 308 ? -6.156 -20.938 -4.457 1 98.44 308 ARG A C 1
ATOM 2289 O O . ARG A 1 308 ? -6.805 -20.078 -5.047 1 98.44 308 ARG A O 1
ATOM 2296 N N . THR A 1 309 ? -5.184 -21.594 -5.078 1 98.25 309 THR A N 1
ATOM 2297 C CA . THR A 1 309 ? -4.941 -21.391 -6.5 1 98.25 309 THR A CA 1
ATOM 2298 C C . THR A 1 309 ? -6.215 -21.609 -7.309 1 98.25 309 THR A C 1
ATOM 2300 O O . THR A 1 309 ? -6.996 -22.516 -7 1 98.25 309 THR A O 1
ATOM 2303 N N . GLY A 1 310 ? -6.449 -20.766 -8.297 1 96.06 310 GLY A N 1
ATOM 2304 C CA . GLY A 1 310 ? -7.656 -20.875 -9.102 1 96.06 310 GLY A CA 1
ATOM 2305 C C . GLY A 1 310 ? -8.82 -20.078 -8.531 1 96.06 310 GLY A C 1
ATOM 2306 O O . GLY A 1 310 ? -9.891 -20.031 -9.133 1 96.06 310 GLY A O 1
ATOM 2307 N N . SER A 1 311 ? -8.586 -19.484 -7.359 1 96.12 311 SER A N 1
ATOM 2308 C CA . SER A 1 311 ? -9.633 -18.688 -6.734 1 96.12 311 SER A CA 1
ATOM 2309 C C . SER A 1 311 ? -10.109 -17.578 -7.664 1 96.12 311 SER A C 1
ATOM 2311 O O . SER A 1 311 ? -9.312 -17 -8.414 1 96.12 311 SER A O 1
ATOM 2313 N N . HIS A 1 312 ? -11.406 -17.266 -7.555 1 92.56 312 HIS A N 1
ATOM 2314 C CA . HIS A 1 312 ? -11.977 -16.156 -8.328 1 92.56 312 HIS A CA 1
ATOM 2315 C C . HIS A 1 312 ? -11.578 -14.812 -7.734 1 92.56 312 HIS A C 1
ATOM 2317 O O . HIS A 1 312 ? -11.734 -13.781 -8.383 1 92.56 312 HIS A O 1
ATOM 2323 N N . ARG A 1 313 ? -11.125 -14.844 -6.508 1 94.56 313 ARG A N 1
ATOM 2324 C CA . ARG A 1 313 ? -10.625 -13.641 -5.859 1 94.56 313 ARG A CA 1
ATOM 2325 C C . ARG A 1 313 ? -9.109 -13.531 -5.996 1 94.56 313 ARG A C 1
ATOM 2327 O O . ARG A 1 313 ? -8.406 -14.539 -5.938 1 94.56 313 ARG A O 1
ATOM 2334 N N . ASP A 1 314 ? -8.68 -12.312 -6.148 1 95.19 314 ASP A N 1
ATOM 2335 C CA . ASP A 1 314 ? -7.242 -12.133 -6.301 1 95.19 314 ASP A CA 1
ATOM 2336 C C . ASP A 1 314 ? -6.57 -11.898 -4.945 1 95.19 314 ASP A C 1
ATOM 2338 O O . ASP A 1 314 ? -5.348 -11.969 -4.836 1 95.19 314 ASP A O 1
ATOM 2342 N N . VAL A 1 315 ? -7.309 -11.578 -3.918 1 96.44 315 VAL A N 1
ATOM 2343 C CA . VAL A 1 315 ? -6.809 -11.453 -2.551 1 96.44 315 VAL A CA 1
ATOM 2344 C C . VAL A 1 315 ? -7.629 -12.352 -1.623 1 96.44 315 VAL A C 1
ATOM 2346 O O . VAL A 1 315 ? -8.852 -12.211 -1.54 1 96.44 315 VAL A O 1
ATOM 2349 N N . VAL A 1 316 ? -6.973 -13.234 -0.886 1 97.75 316 VAL A N 1
ATOM 2350 C CA . VAL A 1 316 ? -7.684 -14.18 -0.029 1 97.75 316 VAL A CA 1
ATOM 2351 C C . VAL A 1 316 ? -6.902 -14.391 1.267 1 97.75 316 VAL A C 1
ATOM 2353 O O . VAL A 1 316 ? -5.734 -14.008 1.362 1 97.75 316 VAL A O 1
ATOM 2356 N N . ILE A 1 317 ? -7.598 -14.844 2.281 1 97.5 317 ILE A N 1
ATOM 2357 C CA . ILE A 1 317 ? -6.957 -15.445 3.447 1 97.5 317 ILE A CA 1
ATOM 2358 C C . ILE A 1 317 ? -6.859 -16.953 3.258 1 97.5 317 ILE A C 1
ATOM 2360 O O . ILE A 1 317 ? -7.875 -17.641 3.123 1 97.5 317 ILE A O 1
ATOM 2364 N N . GLY A 1 318 ? -5.672 -17.469 3.199 1 96.69 318 GLY A N 1
ATOM 2365 C CA . GLY A 1 318 ? -5.461 -18.859 2.83 1 96.69 318 GLY A CA 1
ATOM 2366 C C . GLY A 1 318 ? -6.016 -19.844 3.85 1 96.69 318 GLY A C 1
ATOM 2367 O O . GLY A 1 318 ? -6.668 -20.812 3.486 1 96.69 318 GLY A O 1
ATOM 2368 N N . HIS A 1 319 ? -5.805 -19.531 5.078 1 98.06 319 HIS A N 1
ATOM 2369 C CA . HIS A 1 319 ? -6.148 -20.406 6.188 1 98.06 319 HIS A CA 1
ATOM 2370 C C . HIS A 1 319 ? -7.559 -20.125 6.695 1 98.06 319 HIS A C 1
ATOM 2372 O O . HIS A 1 319 ? -7.84 -19.047 7.215 1 98.06 319 HIS A O 1
ATOM 2378 N N . LEU A 1 320 ? -8.445 -21.156 6.605 1 97.5 320 LEU A N 1
ATOM 2379 C CA . LEU A 1 320 ? -9.867 -20.969 6.855 1 97.5 320 LEU A CA 1
ATOM 2380 C C . LEU A 1 320 ? -10.117 -20.469 8.273 1 97.5 320 LEU A C 1
ATOM 2382 O O . LEU A 1 320 ? -10.859 -19.5 8.469 1 97.5 320 LEU A O 1
ATOM 2386 N N . PRO A 1 321 ? -9.492 -21.047 9.32 1 97.5 321 PRO A N 1
ATOM 2387 C CA . PRO A 1 321 ? -9.742 -20.516 10.656 1 97.5 321 PRO A CA 1
ATOM 2388 C C . PRO A 1 321 ? -9.375 -19.047 10.789 1 97.5 321 PRO A C 1
ATOM 2390 O O . PRO A 1 321 ? -10.102 -18.281 11.438 1 97.5 321 PRO A O 1
ATOM 2393 N N . GLN A 1 322 ? -8.266 -18.672 10.195 1 97 322 GLN A N 1
ATOM 2394 C CA . GLN A 1 322 ? -7.883 -17.25 10.227 1 97 322 GLN A CA 1
ATOM 2395 C C . GLN A 1 322 ? -8.867 -16.406 9.445 1 97 322 GLN A C 1
ATOM 2397 O O . GLN A 1 322 ? -9.117 -15.25 9.797 1 97 322 GLN A O 1
ATOM 2402 N N . ALA A 1 323 ? -9.422 -16.938 8.344 1 97.19 323 ALA A N 1
ATOM 2403 C CA . ALA A 1 323 ? -10.43 -16.234 7.562 1 97.19 323 ALA A CA 1
ATOM 2404 C C . ALA A 1 323 ? -11.695 -16 8.383 1 97.19 323 ALA A C 1
ATOM 2406 O O . ALA A 1 323 ? -12.297 -14.93 8.328 1 97.19 323 ALA A O 1
ATOM 2407 N N . LEU A 1 324 ? -12.086 -17.047 9.125 1 95.94 324 LEU A N 1
ATOM 2408 C CA . LEU A 1 324 ? -13.273 -16.938 9.969 1 95.94 324 LEU A CA 1
ATOM 2409 C C . LEU A 1 324 ? -13.055 -15.93 11.086 1 95.94 324 LEU A C 1
ATOM 2411 O O . LEU A 1 324 ? -13.977 -15.188 11.445 1 95.94 324 LEU A O 1
ATOM 2415 N N . GLN A 1 325 ? -11.883 -15.953 11.625 1 93.88 325 GLN A N 1
ATOM 2416 C CA . GLN A 1 325 ? -11.547 -14.945 12.633 1 93.88 325 GLN A CA 1
ATOM 2417 C C . GLN A 1 325 ? -11.68 -13.531 12.055 1 93.88 325 GLN A C 1
ATOM 2419 O O . GLN A 1 325 ? -12.242 -12.648 12.703 1 93.88 325 GLN A O 1
ATOM 2424 N N . ASN A 1 326 ? -11.125 -13.32 10.891 1 92.62 326 ASN A N 1
ATOM 2425 C CA . ASN A 1 326 ? -11.219 -12.016 10.234 1 92.62 326 ASN A CA 1
ATOM 2426 C C . ASN A 1 326 ? -12.672 -11.641 9.953 1 92.62 326 ASN A C 1
ATOM 2428 O O . ASN A 1 326 ? -13.055 -10.477 10.109 1 92.62 326 ASN A O 1
ATOM 2432 N N . LEU A 1 327 ? -13.453 -12.609 9.523 1 91.81 327 LEU A N 1
ATOM 2433 C CA . LEU A 1 327 ? -14.859 -12.391 9.234 1 91.81 327 LEU A CA 1
ATOM 2434 C C . LEU A 1 327 ? -15.609 -11.914 10.477 1 91.81 327 LEU A C 1
ATOM 2436 O O . LEU A 1 327 ? -16.516 -11.086 10.375 1 91.81 327 LEU A O 1
ATOM 2440 N N . ALA A 1 328 ? -15.258 -12.391 11.617 1 91.19 328 ALA A N 1
ATOM 2441 C CA . ALA A 1 328 ? -15.906 -12.039 12.883 1 91.19 328 ALA A CA 1
ATOM 2442 C C . ALA A 1 328 ? -15.602 -10.594 13.273 1 91.19 328 ALA A C 1
ATOM 2444 O O . ALA A 1 328 ? -16.359 -9.984 14.039 1 91.19 328 ALA A O 1
ATOM 2445 N N . LEU A 1 329 ? -14.57 -10.016 12.727 1 88.44 329 LEU A N 1
ATOM 2446 C CA . LEU A 1 329 ? -14.164 -8.664 13.078 1 88.44 329 LEU A CA 1
ATOM 2447 C C . LEU A 1 329 ? -14.82 -7.645 12.141 1 88.44 329 LEU A C 1
ATOM 2449 O O . LEU A 1 329 ? -14.875 -6.457 12.453 1 88.44 329 LEU A O 1
ATOM 2453 N N . VAL A 1 330 ? -15.336 -8.055 11 1 83.5 330 VAL A N 1
ATOM 2454 C CA . VAL A 1 330 ? -15.836 -7.199 9.93 1 83.5 330 VAL A CA 1
ATOM 2455 C C . VAL A 1 330 ? -16.969 -6.328 10.453 1 83.5 330 VAL A C 1
ATOM 2457 O O . VAL A 1 330 ? -17.031 -5.133 10.156 1 83.5 330 VAL A O 1
ATOM 2460 N N . PRO A 1 331 ? -17.891 -6.852 11.289 1 85.06 331 PRO A N 1
ATOM 2461 C CA . PRO A 1 331 ? -19.047 -6.047 11.711 1 85.06 331 PRO A CA 1
ATOM 2462 C C . PRO A 1 331 ? -18.688 -5.027 12.789 1 85.06 331 PRO A C 1
ATOM 2464 O O . PRO A 1 331 ? -19.484 -4.137 13.086 1 85.06 331 PRO A O 1
ATOM 2467 N N . LEU A 1 332 ? -17.531 -5.074 13.305 1 87.75 332 LEU A N 1
ATOM 2468 C CA . LEU A 1 332 ? -17.156 -4.164 14.383 1 87.75 332 LEU A CA 1
ATOM 2469 C C . LEU A 1 332 ? -16.906 -2.758 13.844 1 87.75 332 LEU A C 1
ATOM 2471 O O . LEU A 1 332 ? -16.297 -2.592 12.789 1 87.75 332 LEU A O 1
ATOM 2475 N N . PRO A 1 333 ? -17.484 -1.794 14.617 1 87.62 333 PRO A N 1
ATOM 2476 C CA . PRO A 1 333 ? -17.203 -0.416 14.211 1 87.62 333 PRO A CA 1
ATOM 2477 C C . PRO A 1 333 ? -15.703 -0.115 14.172 1 87.62 333 PRO A C 1
ATOM 2479 O O . PRO A 1 333 ? -14.93 -0.656 14.969 1 87.62 333 PRO A O 1
ATOM 2482 N N . ALA A 1 334 ? -15.359 0.761 13.289 1 85.56 334 ALA A N 1
ATOM 2483 C CA . ALA A 1 334 ? -13.961 1.116 13.07 1 85.56 334 ALA A CA 1
ATOM 2484 C C . ALA A 1 334 ? -13.305 1.604 14.359 1 85.56 334 ALA A C 1
ATOM 2486 O O . ALA A 1 334 ? -12.148 1.282 14.633 1 85.56 334 ALA A O 1
ATOM 2487 N N . SER A 1 335 ? -14 2.35 15.156 1 87.94 335 SER A N 1
ATOM 2488 C CA . SER A 1 335 ? -13.461 2.891 16.391 1 87.94 335 SER A CA 1
ATOM 2489 C C . SER A 1 335 ? -13.117 1.777 17.375 1 87.94 335 SER A C 1
ATOM 2491 O O . SER A 1 335 ? -12.109 1.857 18.094 1 87.94 335 SER A O 1
ATOM 2493 N N . MET A 1 336 ? -13.992 0.75 17.359 1 90.88 336 MET A N 1
ATOM 2494 C CA . MET A 1 336 ? -13.742 -0.385 18.25 1 90.88 336 MET A CA 1
ATOM 2495 C C . MET A 1 336 ? -12.531 -1.181 17.781 1 90.88 336 MET A C 1
ATOM 2497 O O . MET A 1 336 ? -11.703 -1.589 18.609 1 90.88 336 MET A O 1
ATOM 2501 N N . LEU A 1 337 ? -12.453 -1.378 16.531 1 90.44 337 LEU A N 1
ATOM 2502 C CA . LEU A 1 337 ? -11.32 -2.102 15.969 1 90.44 337 LEU A CA 1
ATOM 2503 C C . LEU A 1 337 ? -10.016 -1.369 16.25 1 90.44 337 LEU A C 1
ATOM 2505 O O . LEU A 1 337 ? -9.016 -1.993 16.609 1 90.44 337 LEU A O 1
ATOM 2509 N N . GLU A 1 338 ? -10.039 -0.081 16.109 1 90 338 GLU A N 1
ATOM 2510 C CA . GLU A 1 338 ? -8.852 0.723 16.359 1 90 338 GLU A CA 1
ATOM 2511 C C . GLU A 1 338 ? -8.398 0.603 17.812 1 90 338 GLU A C 1
ATOM 2513 O O . GLU A 1 338 ? -7.199 0.538 18.094 1 90 338 GLU A O 1
ATOM 2518 N N . GLN A 1 339 ? -9.32 0.581 18.719 1 91.56 339 GLN A N 1
ATOM 2519 C CA . GLN A 1 339 ? -9 0.453 20.141 1 91.56 339 GLN A CA 1
ATOM 2520 C C . GLN A 1 339 ? -8.406 -0.922 20.438 1 91.56 339 GLN A C 1
ATOM 2522 O O . GLN A 1 339 ? -7.473 -1.039 21.234 1 91.56 339 GLN A O 1
ATOM 2527 N N . ILE A 1 340 ? -9.008 -1.858 19.797 1 89.56 340 ILE A N 1
ATOM 2528 C CA . ILE A 1 340 ? -8.516 -3.219 19.984 1 89.56 340 ILE A CA 1
ATOM 2529 C C . ILE A 1 340 ? -7.074 -3.309 19.469 1 89.56 340 ILE A C 1
ATOM 2531 O O . ILE A 1 340 ? -6.199 -3.836 20.156 1 89.56 340 ILE A O 1
ATOM 2535 N N . PHE A 1 341 ? -6.82 -2.766 18.297 1 88.69 341 PHE A N 1
ATOM 2536 C CA . PHE A 1 341 ? -5.488 -2.805 17.703 1 88.69 341 PHE A CA 1
ATOM 2537 C C . PHE A 1 341 ? -4.492 -2.035 18.562 1 88.69 341 PHE A C 1
ATOM 2539 O O . PHE A 1 341 ? -3.369 -2.494 18.781 1 88.69 341 PHE A O 1
ATOM 2546 N N . LYS A 1 342 ? -4.906 -0.937 19.016 1 91.69 342 LYS A N 1
ATOM 2547 C CA . LYS A 1 342 ? -4.059 -0.139 19.891 1 91.69 342 LYS A CA 1
ATOM 2548 C C . LYS A 1 342 ? -3.668 -0.927 21.141 1 91.69 342 LYS A C 1
ATOM 2550 O O . LYS A 1 342 ? -2.496 -0.955 21.531 1 91.69 342 LYS A O 1
ATOM 2555 N N . GLY A 1 343 ? -4.637 -1.553 21.734 1 92.44 343 GLY A N 1
ATOM 2556 C CA . GLY A 1 343 ? -4.379 -2.326 22.938 1 92.44 343 GLY A CA 1
ATOM 2557 C C . GLY A 1 343 ? -3.438 -3.494 22.703 1 92.44 343 GLY A C 1
ATOM 2558 O O . GLY A 1 343 ? -2.477 -3.68 23.453 1 92.44 343 GLY A O 1
ATOM 2559 N N . VAL A 1 344 ? -3.67 -4.203 21.719 1 90.31 344 VAL A N 1
ATOM 2560 C CA . VAL A 1 344 ? -2.881 -5.391 21.391 1 90.31 344 VAL A CA 1
ATOM 2561 C C . VAL A 1 344 ? -1.441 -4.988 21.078 1 90.31 344 VAL A C 1
ATOM 2563 O O . VAL A 1 344 ? -0.496 -5.598 21.594 1 90.31 344 VAL A O 1
ATOM 2566 N N . MET A 1 345 ? -1.275 -3.986 20.297 1 93.69 345 MET A N 1
ATOM 2567 C CA . MET A 1 345 ? 0.053 -3.59 19.844 1 93.69 345 MET A CA 1
ATOM 2568 C C . MET A 1 345 ? 0.84 -2.926 20.969 1 93.69 345 MET A C 1
ATOM 2570 O O . MET A 1 345 ? 2.055 -3.107 21.078 1 93.69 345 MET A O 1
ATOM 2574 N N . MET A 1 346 ? 0.139 -2.174 21.812 1 94.56 346 MET A N 1
ATOM 2575 C CA . MET A 1 346 ? 0.797 -1.572 22.969 1 94.56 346 MET A CA 1
ATOM 2576 C C . MET A 1 346 ? 1.312 -2.646 23.922 1 94.56 346 MET A C 1
ATOM 2578 O O . MET A 1 346 ? 2.4 -2.514 24.484 1 94.56 346 MET A O 1
ATOM 2582 N N . ALA A 1 347 ? 0.517 -3.672 24.094 1 94.06 347 ALA A N 1
ATOM 2583 C CA . ALA A 1 347 ? 0.935 -4.781 24.953 1 94.06 347 ALA A CA 1
ATOM 2584 C C . ALA A 1 347 ? 2.176 -5.469 24.375 1 94.06 347 ALA A C 1
ATOM 2586 O O . ALA A 1 347 ? 3.102 -5.801 25.125 1 94.06 347 ALA A O 1
ATOM 2587 N N . ARG A 1 348 ? 2.209 -5.668 23.125 1 91.5 348 ARG A N 1
ATOM 2588 C CA . ARG A 1 348 ? 3.355 -6.297 22.469 1 91.5 348 ARG A CA 1
ATOM 2589 C C . ARG A 1 348 ? 4.598 -5.418 22.578 1 91.5 348 ARG A C 1
ATOM 2591 O O . ARG A 1 348 ? 5.695 -5.918 22.828 1 91.5 348 ARG A O 1
ATOM 2598 N N . ARG A 1 349 ? 4.363 -4.18 22.344 1 94 349 ARG A N 1
ATOM 2599 C CA . ARG A 1 349 ? 5.465 -3.23 22.453 1 94 349 ARG A CA 1
ATOM 2600 C C . ARG A 1 349 ? 6.043 -3.217 23.859 1 94 349 ARG A C 1
ATOM 2602 O O . ARG A 1 349 ? 7.262 -3.273 24.031 1 94 349 ARG A O 1
ATOM 2609 N N . THR A 1 350 ? 5.203 -3.139 24.828 1 94.38 350 THR A N 1
ATOM 2610 C CA . THR A 1 350 ? 5.641 -3.109 26.219 1 94.38 350 THR A CA 1
ATOM 2611 C C . THR A 1 350 ? 6.414 -4.379 26.578 1 94.38 350 THR A C 1
ATOM 2613 O O . THR A 1 350 ? 7.461 -4.312 27.219 1 94.38 350 THR A O 1
ATOM 2616 N N . LYS A 1 351 ? 5.902 -5.484 26.141 1 92.69 351 LYS A N 1
ATOM 2617 C CA . LYS A 1 351 ? 6.574 -6.754 26.391 1 92.69 351 LYS A CA 1
ATOM 2618 C C . LYS A 1 351 ? 7.961 -6.777 25.766 1 92.69 351 LYS A C 1
ATOM 2620 O O . LYS A 1 351 ? 8.93 -7.191 26.391 1 92.69 351 LYS A O 1
ATOM 2625 N N . GLU A 1 352 ? 8.031 -6.359 24.547 1 92.25 352 GLU A N 1
ATOM 2626 C CA . GLU A 1 352 ? 9.312 -6.352 23.828 1 92.25 352 GLU A CA 1
ATOM 2627 C C . GLU A 1 352 ? 10.312 -5.426 24.5 1 92.25 352 GLU A C 1
ATOM 2629 O O . GLU A 1 352 ? 11.492 -5.766 24.641 1 92.25 352 GLU A O 1
ATOM 2634 N N . MET A 1 353 ? 9.875 -4.305 24.922 1 91 353 MET A N 1
ATOM 2635 C CA . MET A 1 353 ? 10.766 -3.342 25.562 1 91 353 MET A CA 1
ATOM 2636 C C . MET A 1 353 ? 11.289 -3.889 26.891 1 91 353 MET A C 1
ATOM 2638 O O . MET A 1 353 ? 12.438 -3.643 27.25 1 91 353 MET A O 1
ATOM 2642 N N . LYS A 1 354 ? 10.43 -4.586 27.578 1 92.94 354 LYS A N 1
ATOM 2643 C CA . LYS A 1 354 ? 10.844 -5.207 28.828 1 92.94 354 LYS A CA 1
ATOM 2644 C C . LYS A 1 354 ? 11.906 -6.277 28.578 1 92.94 354 LYS A C 1
ATOM 2646 O O . LYS A 1 354 ? 12.906 -6.348 29.297 1 92.94 354 LYS A O 1
ATOM 2651 N N . GLU A 1 355 ? 11.688 -7.059 27.594 1 90.19 355 GLU A N 1
ATOM 2652 C CA . GLU A 1 355 ? 12.641 -8.117 27.266 1 90.19 355 GLU A CA 1
ATOM 2653 C C . GLU A 1 355 ? 13.984 -7.535 26.844 1 90.19 355 GLU A C 1
ATOM 2655 O O . GLU A 1 355 ? 15.031 -8.078 27.172 1 90.19 355 GLU A O 1
ATOM 2660 N N . MET A 1 356 ? 13.945 -6.48 26.094 1 90 356 MET A N 1
ATOM 2661 C CA . MET A 1 356 ? 15.172 -5.832 25.625 1 90 356 MET A CA 1
ATOM 2662 C C . MET A 1 356 ? 15.938 -5.219 26.797 1 90 356 MET A C 1
ATOM 2664 O O . MET A 1 356 ? 17.172 -5.242 26.812 1 90 356 MET A O 1
ATOM 2668 N N . SER A 1 357 ? 15.25 -4.645 27.688 1 89.44 357 SER A N 1
ATOM 2669 C CA . SER A 1 357 ? 15.883 -4.059 28.859 1 89.44 357 SER A CA 1
ATOM 2670 C C . SER A 1 357 ? 16.531 -5.129 29.734 1 89.44 357 SER A C 1
ATOM 2672 O O . SER A 1 357 ? 17.594 -4.906 30.312 1 89.44 357 SER A O 1
ATOM 2674 N N . GLU A 1 358 ? 15.898 -6.23 29.812 1 89.62 358 GLU A N 1
ATOM 2675 C CA . GLU A 1 358 ? 16.438 -7.344 30.594 1 89.62 358 GLU A CA 1
ATOM 2676 C C . GLU A 1 358 ? 17.688 -7.926 29.938 1 89.62 358 GLU A C 1
ATOM 2678 O O . GLU A 1 358 ? 18.609 -8.336 30.625 1 89.62 358 GLU A O 1
ATOM 2683 N N . GLN A 1 359 ? 17.688 -8.055 28.688 1 84.81 359 GLN A N 1
ATOM 2684 C CA . GLN A 1 359 ? 18.844 -8.57 27.969 1 84.81 359 GLN A CA 1
ATOM 2685 C C . GLN A 1 359 ? 20.031 -7.629 28.109 1 84.81 359 GLN A C 1
ATOM 2687 O O . GLN A 1 359 ? 21.188 -8.078 28.219 1 84.81 359 GLN A O 1
ATOM 2692 N N . LYS A 1 360 ? 19.766 -6.301 28.156 1 78.25 360 LYS A N 1
ATOM 2693 C CA . LYS A 1 360 ? 20.844 -5.32 28.312 1 78.25 360 LYS A CA 1
ATOM 2694 C C . LYS A 1 360 ? 21.453 -5.395 29.703 1 78.25 360 LYS A C 1
ATOM 2696 O O . LYS A 1 360 ? 22.656 -5.207 29.875 1 78.25 360 LYS A O 1
ATOM 2701 N N . LYS A 1 361 ? 20.656 -5.711 30.656 1 76.44 361 LYS A N 1
ATOM 2702 C CA . LYS A 1 361 ? 21.141 -5.828 32.031 1 76.44 361 LYS A CA 1
ATOM 2703 C C . LYS A 1 361 ? 21.984 -7.098 32.219 1 76.44 361 LYS A C 1
ATOM 2705 O O . LYS A 1 361 ? 22.875 -7.141 33.062 1 76.44 361 LYS A O 1
ATOM 2710 N N . SER A 1 362 ? 21.703 -8.031 31.422 1 77.31 362 SER A N 1
ATOM 2711 C CA . SER A 1 362 ? 22.422 -9.297 31.531 1 77.31 362 SER A CA 1
ATOM 2712 C C . SER A 1 362 ? 23.734 -9.258 30.75 1 77.31 362 SER A C 1
ATOM 2714 O O . SER A 1 362 ? 24.625 -10.086 30.984 1 77.31 362 SER A O 1
ATOM 2716 N N . GLU A 1 363 ? 23.984 -8.406 29.875 1 67.25 363 GLU A N 1
ATOM 2717 C CA . GLU A 1 363 ? 25.25 -8.234 29.172 1 67.25 363 GLU A CA 1
ATOM 2718 C C . GLU A 1 363 ? 26.156 -7.246 29.922 1 67.25 363 GLU A C 1
ATOM 2720 O O . GLU A 1 363 ? 27.375 -7.441 29.984 1 67.25 363 GLU A O 1
ATOM 2725 N N . MET B 1 1 ? -46.094 -5.34 -17.422 1 58 1 MET B N 1
ATOM 2726 C CA . MET B 1 1 ? -45.094 -6.238 -16.875 1 58 1 MET B CA 1
ATOM 2727 C C . MET B 1 1 ? -44.469 -5.637 -15.617 1 58 1 MET B C 1
ATOM 2729 O O . MET B 1 1 ? -44.406 -6.293 -14.578 1 58 1 MET B O 1
ATOM 2733 N N . ILE B 1 2 ? -44.125 -4.504 -15.742 1 65.5 2 ILE B N 1
ATOM 2734 C CA . ILE B 1 2 ? -43.531 -3.85 -14.57 1 65.5 2 ILE B CA 1
ATOM 2735 C C . ILE B 1 2 ? -44.594 -3.695 -13.484 1 65.5 2 ILE B C 1
ATOM 2737 O O . ILE B 1 2 ? -44.344 -3.947 -12.312 1 65.5 2 ILE B O 1
ATOM 2741 N N . ALA B 1 3 ? -45.812 -3.318 -13.883 1 65.69 3 ALA B N 1
ATOM 2742 C CA . ALA B 1 3 ? -46.906 -3.15 -12.93 1 65.69 3 ALA B CA 1
ATOM 2743 C C . ALA B 1 3 ? -47.25 -4.473 -12.258 1 65.69 3 ALA B C 1
ATOM 2745 O O . ALA B 1 3 ? -47.531 -4.516 -11.055 1 65.69 3 ALA B O 1
ATOM 2746 N N . PHE B 1 4 ? -47.219 -5.414 -13.086 1 63.12 4 PHE B N 1
ATOM 2747 C CA . PHE B 1 4 ? -47.5 -6.742 -12.562 1 63.12 4 PHE B CA 1
ATOM 2748 C C . PHE B 1 4 ? -46.406 -7.191 -11.602 1 63.12 4 PHE B C 1
ATOM 2750 O O . PHE B 1 4 ? -46.688 -7.754 -10.539 1 63.12 4 PHE B O 1
ATOM 2757 N N . ILE B 1 5 ? -45.219 -7.008 -11.898 1 63.97 5 ILE B N 1
ATOM 2758 C CA . ILE B 1 5 ? -44.094 -7.375 -11.039 1 63.97 5 ILE B CA 1
ATOM 2759 C C . ILE B 1 5 ? -44.125 -6.578 -9.742 1 63.97 5 ILE B C 1
ATOM 2761 O O . ILE B 1 5 ? -43.906 -7.121 -8.664 1 63.97 5 ILE B O 1
ATOM 2765 N N . THR B 1 6 ? -44.5 -5.371 -9.992 1 69.38 6 THR B N 1
ATOM 2766 C CA . THR B 1 6 ? -44.562 -4.516 -8.812 1 69.38 6 THR B CA 1
ATOM 2767 C C . THR B 1 6 ? -45.719 -4.949 -7.914 1 69.38 6 THR B C 1
ATOM 2769 O O . THR B 1 6 ? -45.594 -4.949 -6.688 1 69.38 6 THR B O 1
ATOM 2772 N N . ALA B 1 7 ? -46.812 -5.293 -8.594 1 71.88 7 ALA B N 1
ATOM 2773 C CA . ALA B 1 7 ? -47.969 -5.711 -7.824 1 71.88 7 ALA B CA 1
ATOM 2774 C C . ALA B 1 7 ? -47.719 -7.043 -7.121 1 71.88 7 ALA B C 1
ATOM 2776 O O . ALA B 1 7 ? -48.125 -7.223 -5.961 1 71.88 7 ALA B O 1
ATOM 2777 N N . THR B 1 8 ? -47.094 -7.879 -7.801 1 73.12 8 THR B N 1
ATOM 2778 C CA . THR B 1 8 ? -46.781 -9.18 -7.234 1 73.12 8 THR B CA 1
ATOM 2779 C C . THR B 1 8 ? -45.781 -9.047 -6.098 1 73.12 8 THR B C 1
ATOM 2781 O O . THR B 1 8 ? -45.906 -9.695 -5.059 1 73.12 8 THR B O 1
ATOM 2784 N N . ALA B 1 9 ? -44.844 -8.219 -6.301 1 75.62 9 ALA B N 1
ATOM 2785 C CA . ALA B 1 9 ? -43.875 -7.973 -5.242 1 75.62 9 ALA B CA 1
ATOM 2786 C C . ALA B 1 9 ? -44.531 -7.359 -4.012 1 75.62 9 ALA B C 1
ATOM 2788 O O . ALA B 1 9 ? -44.25 -7.754 -2.883 1 75.62 9 ALA B O 1
ATOM 2789 N N . ALA B 1 10 ? -45.469 -6.492 -4.258 1 79.06 10 ALA B N 1
ATOM 2790 C CA . ALA B 1 10 ? -46.188 -5.844 -3.162 1 79.06 10 ALA B CA 1
ATOM 2791 C C . ALA B 1 10 ? -47.031 -6.855 -2.377 1 79.06 10 ALA B C 1
ATOM 2793 O O . ALA B 1 10 ? -47 -6.848 -1.144 1 79.06 10 ALA B O 1
ATOM 2794 N N . ALA B 1 11 ? -47.625 -7.715 -3.156 1 80.44 11 ALA B N 1
ATOM 2795 C CA . ALA B 1 11 ? -48.469 -8.734 -2.504 1 80.44 11 ALA B CA 1
ATOM 2796 C C . ALA B 1 11 ? -47.594 -9.688 -1.679 1 80.44 11 ALA B C 1
ATOM 2798 O O . ALA B 1 11 ? -47.969 -10.078 -0.575 1 80.44 11 ALA B O 1
ATOM 2799 N N . ALA B 1 12 ? -46.5 -9.984 -2.191 1 81.38 12 ALA B N 1
ATOM 2800 C CA . ALA B 1 12 ? -45.594 -10.875 -1.489 1 81.38 12 ALA B CA 1
ATOM 2801 C C . ALA B 1 12 ? -45.062 -10.219 -0.208 1 81.38 12 ALA B C 1
ATOM 2803 O O . ALA B 1 12 ? -45 -10.875 0.837 1 81.38 12 ALA B O 1
ATOM 2804 N N . ILE B 1 13 ? -44.812 -9.008 -0.255 1 83.75 13 ILE B N 1
ATOM 2805 C CA . ILE B 1 13 ? -44.312 -8.273 0.902 1 83.75 13 ILE B CA 1
ATOM 2806 C C . ILE B 1 13 ? -45.406 -8.18 1.964 1 83.75 13 ILE B C 1
ATOM 2808 O O . ILE B 1 13 ? -45.156 -8.359 3.154 1 83.75 13 ILE B O 1
ATOM 2812 N N . ASP B 1 14 ? -46.625 -8.016 1.467 1 83.69 14 ASP B N 1
ATOM 2813 C CA . ASP B 1 14 ? -47.75 -7.832 2.387 1 83.69 14 ASP B CA 1
ATOM 2814 C C . ASP B 1 14 ? -48.094 -9.141 3.086 1 83.69 14 ASP B C 1
ATOM 2816 O O . ASP B 1 14 ? -48.75 -9.141 4.125 1 83.69 14 ASP B O 1
ATOM 2820 N N . SER B 1 15 ? -47.594 -10.266 2.426 1 86.19 15 SER B N 1
ATOM 2821 C CA . SER B 1 15 ? -47.906 -11.57 3.004 1 86.19 15 SER B CA 1
ATOM 2822 C C . SER B 1 15 ? -46.875 -11.969 4.059 1 86.19 15 SER B C 1
ATOM 2824 O O . SER B 1 15 ? -47.062 -12.961 4.766 1 86.19 15 SER B O 1
ATOM 2826 N N . LEU B 1 16 ? -45.906 -11.156 4.293 1 87.25 16 LEU B N 1
ATOM 2827 C CA . LEU B 1 16 ? -44.844 -11.469 5.273 1 87.25 16 LEU B CA 1
ATOM 2828 C C . LEU B 1 16 ? -45.375 -11.273 6.691 1 87.25 16 LEU B C 1
ATOM 2830 O O . LEU B 1 16 ? -46.188 -10.391 6.941 1 87.25 16 LEU B O 1
ATOM 2834 N N . PRO B 1 17 ? -44.844 -12.133 7.582 1 89.62 17 PRO B N 1
ATOM 2835 C CA . PRO B 1 17 ? -45.188 -11.914 8.984 1 89.62 17 PRO B CA 1
ATOM 2836 C C . PRO B 1 17 ? -44.812 -10.523 9.484 1 89.62 17 PRO B C 1
ATOM 2838 O O . PRO B 1 17 ? -43.781 -9.977 9.07 1 89.62 17 PRO B O 1
ATOM 2841 N N . THR B 1 18 ? -45.688 -10.031 10.352 1 87.19 18 THR B N 1
ATOM 2842 C CA . THR B 1 18 ? -45.5 -8.688 10.891 1 87.19 18 THR B CA 1
ATOM 2843 C C . THR B 1 18 ? -44.125 -8.539 11.531 1 87.19 18 THR B C 1
ATOM 2845 O O . THR B 1 18 ? -43.5 -7.484 11.43 1 87.19 18 THR B O 1
ATOM 2848 N N . ALA B 1 19 ? -43.719 -9.625 12.086 1 88.81 19 ALA B N 1
ATOM 2849 C CA . ALA B 1 19 ? -42.406 -9.586 12.758 1 88.81 19 ALA B CA 1
ATOM 2850 C C . ALA B 1 19 ? -41.281 -9.367 11.75 1 88.81 19 ALA B C 1
ATOM 2852 O O . ALA B 1 19 ? -40.344 -8.617 12.023 1 88.81 19 ALA B O 1
ATOM 2853 N N . VAL B 1 20 ? -41.375 -9.914 10.648 1 89.81 20 VAL B N 1
ATOM 2854 C CA . VAL B 1 20 ? -40.375 -9.805 9.594 1 89.81 20 VAL B CA 1
ATOM 2855 C C . VAL B 1 20 ? -40.375 -8.398 9.008 1 89.81 20 VAL B C 1
ATOM 2857 O O . VAL B 1 20 ? -39.344 -7.797 8.773 1 89.81 20 VAL B O 1
ATOM 2860 N N . THR B 1 21 ? -41.531 -7.898 8.883 1 89.5 21 THR B N 1
ATOM 2861 C CA . THR B 1 21 ? -41.688 -6.555 8.336 1 89.5 21 THR B CA 1
ATOM 2862 C C . THR B 1 21 ? -41.125 -5.512 9.297 1 89.5 21 THR B C 1
ATOM 2864 O O . THR B 1 21 ? -40.438 -4.566 8.883 1 89.5 21 THR B O 1
ATOM 2867 N N . ARG B 1 22 ? -41.406 -5.707 10.531 1 90.94 22 ARG B N 1
ATOM 2868 C CA . ARG B 1 22 ? -40.906 -4.773 11.531 1 90.94 22 ARG B CA 1
ATOM 2869 C C . ARG B 1 22 ? -39.375 -4.809 11.586 1 90.94 22 ARG B C 1
ATOM 2871 O O . ARG B 1 22 ? -38.719 -3.766 11.688 1 90.94 22 ARG B O 1
ATOM 2878 N N . LEU B 1 23 ? -38.844 -6.02 11.484 1 91.25 23 LEU B N 1
ATOM 2879 C CA . LEU B 1 23 ? -37.406 -6.164 11.5 1 91.25 23 LEU B CA 1
ATOM 2880 C C . LEU B 1 23 ? -36.781 -5.512 10.273 1 91.25 23 LEU B C 1
ATOM 2882 O O . LEU B 1 23 ? -35.688 -4.898 10.367 1 91.25 23 LEU B O 1
ATOM 2886 N N . ALA B 1 24 ? -37.406 -5.609 9.195 1 91.69 24 ALA B N 1
ATOM 2887 C CA . ALA B 1 24 ? -36.906 -5.008 7.957 1 91.69 24 ALA B CA 1
ATOM 2888 C C . ALA B 1 24 ? -36.906 -3.484 8.055 1 91.69 24 ALA B C 1
ATOM 2890 O O . ALA B 1 24 ? -35.969 -2.826 7.594 1 91.69 24 ALA B O 1
ATOM 2891 N N . VAL B 1 25 ? -37.906 -2.979 8.609 1 91.06 25 VAL B N 1
ATOM 2892 C CA . VAL B 1 25 ? -38.031 -1.53 8.758 1 91.06 25 VAL B CA 1
ATOM 2893 C C . VAL B 1 25 ? -36.969 -1.021 9.719 1 91.06 25 VAL B C 1
ATOM 2895 O O . VAL B 1 25 ? -36.344 0.014 9.477 1 91.06 25 VAL B O 1
ATOM 2898 N N . LEU B 1 26 ? -36.812 -1.814 10.758 1 91.31 26 LEU B N 1
ATOM 2899 C CA . LEU B 1 26 ? -35.781 -1.438 11.719 1 91.31 26 LEU B CA 1
ATOM 2900 C C . LEU B 1 26 ? -34.406 -1.463 11.07 1 91.31 26 LEU B C 1
ATOM 2902 O O . LEU B 1 26 ? -33.625 -0.542 11.266 1 91.31 26 LEU B O 1
ATOM 2906 N N . TYR B 1 27 ? -34.156 -2.475 10.359 1 91.38 27 TYR B N 1
ATOM 2907 C CA . TYR B 1 27 ? -32.875 -2.6 9.656 1 91.38 27 TYR B CA 1
ATOM 2908 C C . TYR B 1 27 ? -32.656 -1.443 8.688 1 91.38 27 TYR B C 1
ATOM 2910 O O . TYR B 1 27 ? -31.594 -0.82 8.672 1 91.38 27 TYR B O 1
ATOM 2918 N N . ALA B 1 28 ? -33.594 -1.135 7.938 1 91.06 28 ALA B N 1
ATOM 2919 C CA . ALA B 1 28 ? -33.5 -0.036 6.977 1 91.06 28 ALA B CA 1
ATOM 2920 C C . ALA B 1 28 ? -33.281 1.298 7.688 1 91.06 28 ALA B C 1
ATOM 2922 O O . ALA B 1 28 ? -32.531 2.143 7.211 1 91.06 28 ALA B O 1
ATOM 2923 N N . GLY B 1 29 ? -34.031 1.41 8.742 1 90.44 29 GLY B N 1
ATOM 2924 C CA . GLY B 1 29 ? -33.875 2.629 9.516 1 90.44 29 GLY B CA 1
ATOM 2925 C C . GLY B 1 29 ? -32.469 2.818 10.039 1 90.44 29 GLY B C 1
ATOM 2926 O O . GLY B 1 29 ? -31.906 3.914 9.953 1 90.44 29 GLY B O 1
ATOM 2927 N N . VAL B 1 30 ? -31.891 1.772 10.555 1 91.25 30 VAL B N 1
ATOM 2928 C CA . VAL B 1 30 ? -30.531 1.815 11.062 1 91.25 30 VAL B CA 1
ATOM 2929 C C . VAL B 1 30 ? -29.562 2.141 9.93 1 91.25 30 VAL B C 1
ATOM 2931 O O . VAL B 1 30 ? -28.641 2.936 10.102 1 91.25 30 VAL B O 1
ATOM 2934 N N . LYS B 1 31 ? -29.75 1.583 8.781 1 90 31 LYS B N 1
ATOM 2935 C CA . LYS B 1 31 ? -28.875 1.816 7.641 1 90 31 LYS B CA 1
ATOM 2936 C C . LYS B 1 31 ? -29 3.254 7.145 1 90 31 LYS B C 1
ATOM 2938 O O . LYS B 1 31 ? -28 3.863 6.75 1 90 31 LYS B O 1
ATOM 2943 N N . VAL B 1 32 ? -30.156 3.713 7.133 1 90.75 32 VAL B N 1
ATOM 2944 C CA . VAL B 1 32 ? -30.359 5.098 6.727 1 90.75 32 VAL B CA 1
ATOM 2945 C C . VAL B 1 32 ? -29.688 6.035 7.723 1 90.75 32 VAL B C 1
ATOM 2947 O O . VAL B 1 32 ? -29.016 6.996 7.328 1 90.75 32 VAL B O 1
ATOM 2950 N N . ALA B 1 33 ? -29.906 5.73 9.016 1 93.69 33 ALA B N 1
ATOM 2951 C CA . ALA B 1 33 ? -29.25 6.539 10.039 1 93.69 33 ALA B CA 1
ATOM 2952 C C . ALA B 1 33 ? -27.734 6.5 9.898 1 93.69 33 ALA B C 1
ATOM 2954 O O . ALA B 1 33 ? -27.062 7.523 10.047 1 93.69 33 ALA B O 1
ATOM 2955 N N . HIS B 1 34 ? -27.25 5.387 9.609 1 91.25 34 HIS B N 1
ATOM 2956 C CA . HIS B 1 34 ? -25.812 5.227 9.406 1 91.25 34 HIS B CA 1
ATOM 2957 C C . HIS B 1 34 ? -25.344 6.012 8.188 1 91.25 34 HIS B C 1
ATOM 2959 O O . HIS B 1 34 ? -24.281 6.652 8.227 1 91.25 34 HIS B O 1
ATOM 2965 N N . ALA B 1 35 ? -26.031 5.965 7.152 1 90.5 35 ALA B N 1
ATOM 2966 C CA . ALA B 1 35 ? -25.703 6.703 5.938 1 90.5 35 ALA B CA 1
ATOM 2967 C C . ALA B 1 35 ? -25.703 8.211 6.188 1 90.5 35 ALA B C 1
ATOM 2969 O O . ALA B 1 35 ? -24.844 8.938 5.68 1 90.5 35 ALA B O 1
ATOM 2970 N N . LEU B 1 36 ? -26.688 8.609 6.926 1 94.12 36 LEU B N 1
ATOM 2971 C CA . LEU B 1 36 ? -26.781 10.023 7.27 1 94.12 36 LEU B CA 1
ATOM 2972 C C . LEU B 1 36 ? -25.594 10.445 8.141 1 94.12 36 LEU B C 1
ATOM 2974 O O . LEU B 1 36 ? -25.062 11.539 7.98 1 94.12 36 LEU B O 1
ATOM 2978 N N . TYR B 1 37 ? -25.25 9.602 9.023 1 93.06 37 TYR B N 1
ATOM 2979 C CA . TYR B 1 37 ? -24.094 9.859 9.859 1 93.06 37 TYR B CA 1
ATOM 2980 C C . TYR B 1 37 ? -22.828 9.984 9.016 1 93.06 37 TYR B C 1
ATOM 2982 O O . TYR B 1 37 ? -22.031 10.914 9.211 1 93.06 37 TYR B O 1
ATOM 2990 N N . LYS B 1 38 ? -22.625 9.094 8.086 1 91.06 38 LYS B N 1
ATOM 2991 C CA . LYS B 1 38 ? -21.469 9.125 7.199 1 91.06 38 LYS B CA 1
ATOM 2992 C C . LYS B 1 38 ? -21.5 10.375 6.316 1 91.06 38 LYS B C 1
ATOM 2994 O O . LYS B 1 38 ? -20.453 10.977 6.059 1 91.06 38 LYS B O 1
ATOM 2999 N N . PHE B 1 39 ? -22.625 10.688 5.875 1 93.69 39 PHE B N 1
ATOM 3000 C CA . PHE B 1 39 ? -22.781 11.875 5.047 1 93.69 39 PHE B CA 1
ATOM 3001 C C . PHE B 1 39 ? -22.469 13.133 5.852 1 93.69 39 PHE B C 1
ATOM 3003 O O . PHE B 1 39 ? -21.859 14.07 5.336 1 93.69 39 PHE B O 1
ATOM 3010 N N . GLY B 1 40 ? -23 13.148 7.035 1 94.81 40 GLY B N 1
ATOM 3011 C CA . GLY B 1 40 ? -22.641 14.25 7.914 1 94.81 40 GLY B CA 1
ATOM 3012 C C . GLY B 1 40 ? -21.141 14.391 8.109 1 94.81 40 GLY B C 1
ATOM 3013 O O . GLY B 1 40 ? -20.609 15.5 8.109 1 94.81 40 GLY B O 1
ATOM 3014 N N . GLY B 1 41 ? -20.438 13.258 8.328 1 93.75 41 GLY B N 1
ATOM 3015 C CA . GLY B 1 41 ? -18.984 13.266 8.414 1 93.75 41 GLY B CA 1
ATOM 3016 C C . GLY B 1 41 ? -18.312 13.781 7.156 1 93.75 41 GLY B C 1
ATOM 3017 O O . GLY B 1 41 ? -17.328 14.516 7.23 1 93.75 41 GLY B O 1
ATOM 3018 N N . PHE B 1 42 ? -18.891 13.406 6.008 1 94.56 42 PHE B N 1
ATOM 3019 C CA . PHE B 1 42 ? -18.406 13.891 4.723 1 94.56 42 PHE B CA 1
ATOM 3020 C C . PHE B 1 42 ? -18.531 15.406 4.633 1 94.56 42 PHE B C 1
ATOM 3022 O O . PHE B 1 42 ? -17.594 16.094 4.262 1 94.56 42 PHE B O 1
ATOM 3029 N N . CYS B 1 43 ? -19.656 15.859 5.02 1 96.06 43 CYS B N 1
ATOM 3030 C CA . CYS B 1 43 ? -19.906 17.297 4.957 1 96.06 43 CYS B CA 1
ATOM 3031 C C . CYS B 1 43 ? -19.016 18.047 5.93 1 96.06 43 CYS B C 1
ATOM 3033 O O . CYS B 1 43 ? -18.531 19.141 5.621 1 96.06 43 CYS B O 1
ATOM 3035 N N . ALA B 1 44 ? -18.797 17.484 7.043 1 96.31 44 ALA B N 1
ATOM 3036 C CA . ALA B 1 44 ? -17.984 18.141 8.07 1 96.31 44 ALA B CA 1
ATOM 3037 C C . ALA B 1 44 ? -16.562 18.375 7.578 1 96.31 44 ALA B C 1
ATOM 3039 O O . ALA B 1 44 ? -15.922 19.359 7.957 1 96.31 44 ALA B O 1
ATOM 3040 N N . VAL B 1 45 ? -16.047 17.531 6.707 1 96.56 45 VAL B N 1
ATOM 3041 C CA . VAL B 1 45 ? -14.711 17.672 6.152 1 96.56 45 VAL B CA 1
ATOM 3042 C C . VAL B 1 45 ? -14.609 18.969 5.363 1 96.56 45 VAL B C 1
ATOM 3044 O O . VAL B 1 45 ? -13.57 19.641 5.395 1 96.56 45 VAL B O 1
ATOM 3047 N N . TYR B 1 46 ? -15.625 19.344 4.707 1 96.88 46 TYR B N 1
ATOM 3048 C CA . TYR B 1 46 ? -15.547 20.453 3.771 1 96.88 46 TYR B CA 1
ATOM 3049 C C . TYR B 1 46 ? -16.156 21.719 4.375 1 96.88 46 TYR B C 1
ATOM 3051 O O . TYR B 1 46 ? -15.938 22.828 3.865 1 96.88 46 TYR B O 1
ATOM 3059 N N . LEU B 1 47 ? -16.906 21.578 5.465 1 96 47 LEU B N 1
ATOM 3060 C CA . LEU B 1 47 ? -17.562 22.719 6.07 1 96 47 LEU B CA 1
ATOM 3061 C C . LEU B 1 47 ? -16.75 23.281 7.227 1 96 47 LEU B C 1
ATOM 3063 O O . LEU B 1 47 ? -16.938 24.422 7.645 1 96 47 LEU B O 1
ATOM 3067 N N . ARG B 1 48 ? -15.906 22.5 7.723 1 94.56 48 ARG B N 1
ATOM 3068 C CA . ARG B 1 48 ? -15.07 22.969 8.828 1 94.56 48 ARG B CA 1
ATOM 3069 C C . ARG B 1 48 ? -13.992 23.922 8.336 1 94.56 48 ARG B C 1
ATOM 3071 O O . ARG B 1 48 ? -13.414 23.719 7.266 1 94.56 48 ARG B O 1
ATOM 3078 N N . PRO B 1 49 ? -13.711 24.891 9.141 1 95 49 PRO B N 1
ATOM 3079 C CA . PRO B 1 49 ? -12.633 25.797 8.75 1 95 49 PRO B CA 1
ATOM 3080 C C . PRO B 1 49 ? -11.25 25.172 8.891 1 95 49 PRO B C 1
ATOM 3082 O O . PRO B 1 49 ? -11.062 24.266 9.711 1 95 49 PRO B O 1
ATOM 3085 N N . SER B 1 50 ? -10.344 25.625 8.102 1 96.38 50 SER B N 1
ATOM 3086 C CA . SER B 1 50 ? -8.945 25.203 8.172 1 96.38 50 SER B CA 1
ATOM 3087 C C . SER B 1 50 ? -8.359 25.469 9.555 1 96.38 50 SER B C 1
ATOM 3089 O O . SER B 1 50 ? -8.625 26.5 10.156 1 96.38 50 SER B O 1
ATOM 3091 N N . GLN B 1 51 ? -7.57 24.562 10.008 1 97.06 51 GLN B N 1
ATOM 3092 C CA . GLN B 1 51 ? -6.891 24.766 11.281 1 97.06 51 GLN B CA 1
ATOM 3093 C C . GLN B 1 51 ? -5.387 24.922 11.086 1 97.06 51 GLN B C 1
ATOM 3095 O O . GLN B 1 51 ? -4.598 24.609 11.977 1 97.06 51 GLN B O 1
ATOM 3100 N N . LEU B 1 52 ? -4.977 25.359 9.906 1 97.81 52 LEU B N 1
ATOM 3101 C CA . LEU B 1 52 ? -3.566 25.578 9.609 1 97.81 52 LEU B CA 1
ATOM 3102 C C . LEU B 1 52 ? -2.922 26.484 10.641 1 97.81 52 LEU B C 1
ATOM 3104 O O . LEU B 1 52 ? -1.741 26.328 10.969 1 97.81 52 LEU B O 1
ATOM 3108 N N . TYR B 1 53 ? -3.693 27.422 11.289 1 96.81 53 TYR B N 1
ATOM 3109 C CA . TYR B 1 53 ? -3.197 28.406 12.258 1 96.81 53 TYR B CA 1
ATOM 3110 C C . TYR B 1 53 ? -2.596 27.703 13.477 1 96.81 53 TYR B C 1
ATOM 3112 O O . TYR B 1 53 ? -1.746 28.281 14.164 1 96.81 53 TYR B O 1
ATOM 3120 N N . ARG B 1 54 ? -3.025 26.516 13.734 1 95.81 54 ARG B N 1
ATOM 3121 C CA . ARG B 1 54 ? -2.57 25.766 14.898 1 95.81 54 ARG B CA 1
ATOM 3122 C C . ARG B 1 54 ? -1.084 25.438 14.797 1 95.81 54 ARG B C 1
ATOM 3124 O O . ARG B 1 54 ? -0.423 25.203 15.812 1 95.81 54 ARG B O 1
ATOM 3131 N N . TYR B 1 55 ? -0.621 25.453 13.578 1 97.06 55 TYR B N 1
ATOM 3132 C CA . TYR B 1 55 ? 0.75 25 13.352 1 97.06 55 TYR B CA 1
ATOM 3133 C C . TYR B 1 55 ? 1.677 26.188 13.109 1 97.06 55 TYR B C 1
ATOM 3135 O O . TYR B 1 55 ? 2.85 26 12.773 1 97.06 55 TYR B O 1
ATOM 3143 N N . VAL B 1 56 ? 1.109 27.375 13.172 1 97.38 56 VAL B N 1
ATOM 3144 C CA . VAL B 1 56 ? 1.85 28.609 12.953 1 97.38 56 VAL B CA 1
ATOM 3145 C C . VAL B 1 56 ? 2.111 29.297 14.297 1 97.38 56 VAL B C 1
ATOM 3147 O O . VAL B 1 56 ? 1.316 30.141 14.742 1 97.38 56 VAL B O 1
ATOM 3150 N N . TYR B 1 57 ? 3.244 28.969 14.883 1 95.12 57 TYR B N 1
ATOM 3151 C CA . TYR B 1 57 ? 3.617 29.531 16.188 1 95.12 57 TYR B CA 1
ATOM 3152 C C . TYR B 1 57 ? 5.133 29.578 16.344 1 95.12 57 TYR B C 1
ATOM 3154 O O . TYR B 1 57 ? 5.852 28.766 15.75 1 95.12 57 TYR B O 1
ATOM 3162 N N . ASP B 1 58 ? 5.598 30.484 17.125 1 94.5 58 ASP B N 1
ATOM 3163 C CA . ASP B 1 58 ? 7.02 30.594 17.438 1 94.5 58 ASP B CA 1
ATOM 3164 C C . ASP B 1 58 ? 7.414 29.594 18.531 1 94.5 58 ASP B C 1
ATOM 3166 O O . ASP B 1 58 ? 6.586 29.203 19.359 1 94.5 58 ASP B O 1
ATOM 3170 N N . ASP B 1 59 ? 8.641 29.188 18.422 1 90.75 59 ASP B N 1
ATOM 3171 C CA . ASP B 1 59 ? 9.102 28.359 19.516 1 90.75 59 ASP B CA 1
ATOM 3172 C C . ASP B 1 59 ? 9.398 29.188 20.766 1 90.75 59 ASP B C 1
ATOM 3174 O O . ASP B 1 59 ? 9.109 30.391 20.797 1 90.75 59 ASP B O 1
ATOM 3178 N N . ALA B 1 60 ? 9.898 28.531 21.828 1 86.31 60 ALA B N 1
ATOM 3179 C CA . ALA B 1 60 ? 10.117 29.172 23.125 1 86.31 60 ALA B CA 1
ATOM 3180 C C . ALA B 1 60 ? 11.141 30.297 23 1 86.31 60 ALA B C 1
ATOM 3182 O O . ALA B 1 60 ? 11.102 31.266 23.781 1 86.31 60 ALA B O 1
ATOM 3183 N N . ASN B 1 61 ? 12.016 30.266 22.016 1 89.38 61 ASN B N 1
ATOM 3184 C CA . ASN B 1 61 ? 13.07 31.25 21.844 1 89.38 61 ASN B CA 1
ATOM 3185 C C . ASN B 1 61 ? 12.656 32.344 20.844 1 89.38 61 ASN B C 1
ATOM 3187 O O . ASN B 1 61 ? 13.469 33.188 20.453 1 89.38 61 ASN B O 1
ATOM 3191 N N . GLY B 1 62 ? 11.492 32.188 20.359 1 91.06 62 GLY B N 1
ATOM 3192 C CA . GLY B 1 62 ? 10.984 33.188 19.438 1 91.06 62 GLY B CA 1
ATOM 3193 C C . GLY B 1 62 ? 11.289 32.875 17.984 1 91.06 62 GLY B C 1
ATOM 3194 O O . GLY B 1 62 ? 11.078 33.719 17.094 1 91.06 62 GLY B O 1
ATOM 3195 N N . ASN B 1 63 ? 11.805 31.734 17.75 1 91.69 63 ASN B N 1
ATOM 3196 C CA . ASN B 1 63 ? 12.062 31.344 16.375 1 91.69 63 ASN B CA 1
ATOM 3197 C C . ASN B 1 63 ? 10.766 31.031 15.633 1 91.69 63 ASN B C 1
ATOM 3199 O O . ASN B 1 63 ? 9.891 30.344 16.156 1 91.69 63 ASN B O 1
ATOM 3203 N N . PRO B 1 64 ? 10.688 31.594 14.43 1 95.94 64 PRO B N 1
ATOM 3204 C CA . PRO B 1 64 ? 9.461 31.359 13.664 1 95.94 64 PRO B CA 1
ATOM 3205 C C . PRO B 1 64 ? 9.32 29.922 13.188 1 95.94 64 PRO B C 1
ATOM 3207 O O . PRO B 1 64 ? 10.312 29.203 13.102 1 95.94 64 PRO B O 1
ATOM 3210 N N . PRO B 1 65 ? 8.062 29.562 12.859 1 97.31 65 PRO B N 1
ATOM 3211 C CA . PRO B 1 65 ? 7.824 28.188 12.375 1 97.31 65 PRO B CA 1
ATOM 3212 C C . PRO B 1 65 ? 8.258 28 10.922 1 97.31 65 PRO B C 1
ATOM 3214 O O . PRO B 1 65 ? 8.164 28.938 10.117 1 97.31 65 PRO B O 1
ATOM 3217 N N . TRP B 1 66 ? 8.727 26.812 10.641 1 98.56 66 TRP B N 1
ATOM 3218 C CA . TRP B 1 66 ? 9.156 26.422 9.305 1 98.56 66 TRP B CA 1
ATOM 3219 C C . TRP B 1 66 ? 8.312 25.266 8.773 1 98.56 66 TRP B C 1
ATOM 3221 O O . TRP B 1 66 ? 7.871 24.406 9.539 1 98.56 66 TRP B O 1
ATOM 3231 N N . ALA B 1 67 ? 8.086 25.266 7.469 1 98.88 67 ALA B N 1
ATOM 3232 C CA . ALA B 1 67 ? 7.504 24.141 6.742 1 98.88 67 ALA B CA 1
ATOM 3233 C C . ALA B 1 67 ? 8.508 23.531 5.762 1 98.88 67 ALA B C 1
ATOM 3235 O O . ALA B 1 67 ? 9.328 24.25 5.184 1 98.88 67 ALA B O 1
ATOM 3236 N N . LEU B 1 68 ? 8.492 22.25 5.672 1 98.81 68 LEU B N 1
ATOM 3237 C CA . LEU B 1 68 ? 9.164 21.562 4.578 1 98.81 68 LEU B CA 1
ATOM 3238 C C . LEU B 1 68 ? 8.164 21.109 3.518 1 98.81 68 LEU B C 1
ATOM 3240 O O . LEU B 1 68 ? 7.176 20.453 3.836 1 98.81 68 LEU B O 1
ATOM 3244 N N . VAL B 1 69 ? 8.359 21.5 2.268 1 98.94 69 VAL B N 1
ATOM 3245 C CA . VAL B 1 69 ? 7.559 21.047 1.137 1 98.94 69 VAL B CA 1
ATOM 3246 C C . VAL B 1 69 ? 8.438 20.281 0.152 1 98.94 69 VAL B C 1
ATOM 3248 O O . VAL B 1 69 ? 9.383 20.844 -0.407 1 98.94 69 VAL B O 1
ATOM 3251 N N . THR B 1 70 ? 8.117 19 -0.032 1 98.56 70 THR B N 1
ATOM 3252 C CA . THR B 1 70 ? 8.891 18.25 -1.013 1 98.56 70 THR B CA 1
ATOM 3253 C C . THR B 1 70 ? 8.289 18.406 -2.408 1 98.56 70 THR B C 1
ATOM 3255 O O . THR B 1 70 ? 7.074 18.547 -2.555 1 98.56 70 THR B O 1
ATOM 3258 N N . GLY B 1 71 ? 9.148 18.281 -3.43 1 97.75 71 GLY B N 1
ATOM 3259 C CA . GLY B 1 71 ? 8.695 18.516 -4.793 1 97.75 71 GLY B CA 1
ATOM 3260 C C . GLY B 1 71 ? 8.266 19.953 -5.043 1 97.75 71 GLY B C 1
ATOM 3261 O O . GLY B 1 71 ? 7.203 20.188 -5.617 1 97.75 71 GLY B O 1
ATOM 3262 N N . ALA B 1 72 ? 9.07 20.859 -4.566 1 98.31 72 ALA B N 1
ATOM 3263 C CA . ALA B 1 72 ? 8.664 22.266 -4.562 1 98.31 72 ALA B CA 1
ATOM 3264 C C . ALA B 1 72 ? 9.32 23.031 -5.715 1 98.31 72 ALA B C 1
ATOM 3266 O O . ALA B 1 72 ? 9.438 24.25 -5.664 1 98.31 72 ALA B O 1
ATOM 3267 N N . SER B 1 73 ? 9.789 22.328 -6.762 1 96.06 73 SER B N 1
ATOM 3268 C CA . SER B 1 73 ? 10.438 22.984 -7.898 1 96.06 73 SER B CA 1
ATOM 3269 C C . SER B 1 73 ? 9.414 23.391 -8.953 1 96.06 73 SER B C 1
ATOM 3271 O O . SER B 1 73 ? 9.719 24.188 -9.844 1 96.06 73 SER B O 1
ATOM 3273 N N . ASP B 1 74 ? 8.227 22.828 -8.875 1 92.38 74 ASP B N 1
ATOM 3274 C CA . ASP B 1 74 ? 7.168 23.141 -9.828 1 92.38 74 ASP B CA 1
ATOM 3275 C C . ASP B 1 74 ? 5.805 22.703 -9.297 1 92.38 74 ASP B C 1
ATOM 3277 O O . ASP B 1 74 ? 5.699 22.203 -8.18 1 92.38 74 ASP B O 1
ATOM 3281 N N . GLY B 1 75 ? 4.84 23.109 -10.031 1 94.38 75 GLY B N 1
ATOM 3282 C CA . GLY B 1 75 ? 3.508 22.547 -9.852 1 94.38 75 GLY B CA 1
ATOM 3283 C C . GLY B 1 75 ? 2.906 22.844 -8.492 1 94.38 75 GLY B C 1
ATOM 3284 O O . GLY B 1 75 ? 2.941 23.984 -8.039 1 94.38 75 GLY B O 1
ATOM 3285 N N . VAL B 1 76 ? 2.268 21.828 -7.934 1 97.25 76 VAL B N 1
ATOM 3286 C CA . VAL B 1 76 ? 1.491 21.969 -6.707 1 97.25 76 VAL B CA 1
ATOM 3287 C C . VAL B 1 76 ? 2.426 22.281 -5.543 1 97.25 76 VAL B C 1
ATOM 3289 O O . VAL B 1 76 ? 2.037 22.969 -4.594 1 97.25 76 VAL B 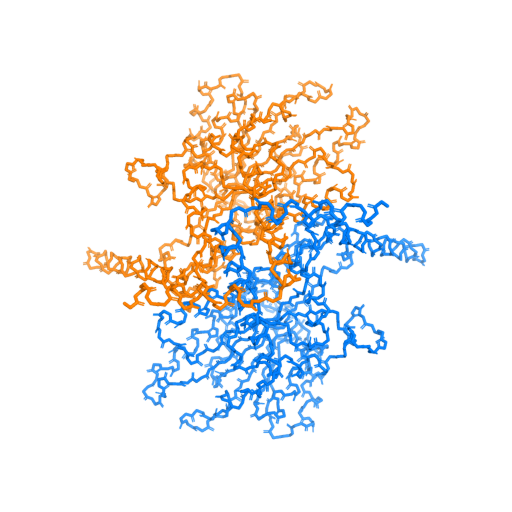O 1
ATOM 3292 N N . GLY B 1 77 ? 3.662 21.844 -5.602 1 98.44 77 GLY B N 1
ATOM 3293 C CA . GLY B 1 77 ? 4.633 22.109 -4.555 1 98.44 77 GLY B CA 1
ATOM 3294 C C . GLY B 1 77 ? 4.906 23.594 -4.371 1 98.44 77 GLY B C 1
ATOM 3295 O O . GLY B 1 77 ? 5 24.078 -3.242 1 98.44 77 GLY B O 1
ATOM 3296 N N . VAL B 1 78 ? 5.039 24.266 -5.488 1 98.5 78 VAL B N 1
ATOM 3297 C CA . VAL B 1 78 ? 5.242 25.703 -5.441 1 98.5 78 VAL B CA 1
ATOM 3298 C C . VAL B 1 78 ? 4.016 26.391 -4.828 1 98.5 78 VAL B C 1
ATOM 3300 O O . VAL B 1 78 ? 4.148 27.312 -4.02 1 98.5 78 VAL B O 1
ATOM 3303 N N . ALA B 1 79 ? 2.867 25.922 -5.211 1 98.69 79 ALA B N 1
ATOM 3304 C CA . ALA B 1 79 ? 1.623 26.469 -4.691 1 98.69 79 ALA B CA 1
ATOM 3305 C C . ALA B 1 79 ? 1.516 26.266 -3.184 1 98.69 79 ALA B C 1
ATOM 3307 O O . ALA B 1 79 ? 1.09 27.156 -2.453 1 98.69 79 ALA B O 1
ATOM 3308 N N . PHE B 1 80 ? 1.892 25.078 -2.705 1 98.88 80 PHE B N 1
ATOM 3309 C CA . PHE B 1 80 ? 1.926 24.828 -1.271 1 98.88 80 PHE B CA 1
ATOM 3310 C C . PHE B 1 80 ? 2.863 25.797 -0.565 1 98.88 80 PHE B C 1
ATOM 3312 O O . PHE B 1 80 ? 2.498 26.391 0.449 1 98.88 80 PHE B O 1
ATOM 3319 N N . ALA B 1 81 ? 4.055 25.922 -1.103 1 98.94 81 ALA B N 1
ATOM 3320 C CA . ALA B 1 81 ? 5.055 26.797 -0.498 1 98.94 81 ALA B CA 1
ATOM 3321 C C . ALA B 1 81 ? 4.539 28.234 -0.41 1 98.94 81 ALA B C 1
ATOM 3323 O O . ALA B 1 81 ? 4.703 28.891 0.616 1 98.94 81 ALA B O 1
ATOM 3324 N N . ASP B 1 82 ? 3.949 28.672 -1.469 1 98.88 82 ASP B N 1
ATOM 3325 C CA . ASP B 1 82 ? 3.389 30.016 -1.547 1 98.88 82 ASP B CA 1
ATOM 3326 C C . ASP B 1 82 ? 2.336 30.234 -0.463 1 98.88 82 ASP B C 1
ATOM 3328 O O . ASP B 1 82 ? 2.381 31.234 0.259 1 98.88 82 ASP B O 1
ATOM 3332 N N . GLN B 1 83 ? 1.44 29.344 -0.341 1 98.81 83 GLN B N 1
ATOM 3333 C CA . GLN B 1 83 ? 0.33 29.484 0.595 1 98.81 83 GLN B CA 1
ATOM 3334 C C . GLN B 1 83 ? 0.807 29.344 2.039 1 98.81 83 GLN B C 1
ATOM 3336 O O . GLN B 1 83 ? 0.281 30 2.936 1 98.81 83 GLN B O 1
ATOM 3341 N N . LEU B 1 84 ? 1.765 28.469 2.287 1 98.88 84 LEU B N 1
ATOM 3342 C CA . LEU B 1 84 ? 2.322 28.328 3.627 1 98.88 84 LEU B CA 1
ATOM 3343 C C . LEU B 1 84 ? 3.062 29.594 4.047 1 98.88 84 LEU B C 1
ATOM 3345 O O . LEU B 1 84 ? 2.965 30.016 5.199 1 98.88 84 LEU B O 1
ATOM 3349 N N . ALA B 1 85 ? 3.787 30.219 3.086 1 98.88 85 ALA B N 1
ATOM 3350 C CA . ALA B 1 85 ? 4.445 31.484 3.359 1 98.88 85 ALA B CA 1
ATOM 3351 C C . ALA B 1 85 ? 3.424 32.562 3.684 1 98.88 85 ALA B C 1
ATOM 3353 O O . ALA B 1 85 ? 3.605 33.344 4.629 1 98.88 85 ALA B O 1
ATOM 3354 N N . ALA B 1 86 ? 2.367 32.562 2.924 1 98.62 86 ALA B N 1
ATOM 3355 C CA . ALA B 1 86 ? 1.299 33.531 3.156 1 98.62 86 ALA B CA 1
ATOM 3356 C C . ALA B 1 86 ? 0.686 33.344 4.543 1 98.62 86 ALA B C 1
ATOM 3358 O O . ALA B 1 86 ? 0.234 34.312 5.16 1 98.62 86 ALA B O 1
ATOM 3359 N N . ALA B 1 87 ? 0.681 32.156 5.039 1 98.25 87 ALA B N 1
ATOM 3360 C CA . ALA B 1 87 ? 0.096 31.828 6.34 1 98.25 87 ALA B CA 1
ATOM 3361 C C . ALA B 1 87 ? 1.061 32.156 7.473 1 98.25 87 ALA B C 1
ATOM 3363 O O . ALA B 1 87 ? 0.692 32.125 8.648 1 98.25 87 ALA B O 1
ATOM 3364 N N . GLY B 1 88 ? 2.334 32.469 7.148 1 98.31 88 GLY B N 1
ATOM 3365 C CA . GLY B 1 88 ? 3.246 32.938 8.172 1 98.31 88 GLY B CA 1
ATOM 3366 C C . GLY B 1 88 ? 4.406 32 8.438 1 98.31 88 GLY B C 1
ATOM 3367 O O . GLY B 1 88 ? 5.164 32.219 9.391 1 98.31 88 GLY B O 1
ATOM 3368 N N . LEU B 1 89 ? 4.566 31.016 7.629 1 98.81 89 LEU B N 1
ATOM 3369 C CA . LEU B 1 89 ? 5.652 30.062 7.828 1 98.81 89 LEU B CA 1
ATOM 3370 C C . LEU B 1 89 ? 6.84 30.391 6.934 1 98.81 89 LEU B C 1
ATOM 3372 O O . LEU B 1 89 ? 6.66 30.797 5.785 1 98.81 89 LEU B O 1
ATOM 3376 N N . ASN B 1 90 ? 8.078 30.266 7.469 1 98.81 90 ASN B N 1
ATOM 3377 C CA . ASN B 1 90 ? 9.211 30.062 6.57 1 98.81 90 ASN B CA 1
ATOM 3378 C C . ASN B 1 90 ? 9.133 28.703 5.871 1 98.81 90 ASN B C 1
ATOM 3380 O O . ASN B 1 90 ? 8.438 27.797 6.34 1 98.81 90 ASN B O 1
ATOM 3384 N N . VAL B 1 91 ? 9.805 28.578 4.703 1 98.88 91 VAL B N 1
ATOM 3385 C CA . VAL B 1 91 ? 9.586 27.344 3.959 1 98.88 91 VAL B CA 1
ATOM 3386 C C . VAL B 1 91 ? 10.922 26.797 3.463 1 98.88 91 VAL B C 1
ATOM 3388 O O . VAL B 1 91 ? 11.742 27.547 2.916 1 98.88 91 VAL B O 1
ATOM 3391 N N . VAL B 1 92 ? 11.18 25.516 3.74 1 98.81 92 VAL B N 1
ATOM 3392 C CA . VAL B 1 92 ? 12.242 24.766 3.084 1 98.81 92 VAL B CA 1
ATOM 3393 C C . VAL B 1 92 ? 11.711 24.141 1.799 1 98.81 92 VAL B C 1
ATOM 3395 O O . VAL B 1 92 ? 10.727 23.391 1.826 1 98.81 92 VAL B O 1
ATOM 3398 N N . LEU B 1 93 ? 12.359 24.438 0.671 1 98.69 93 LEU B N 1
ATOM 3399 C CA . LEU B 1 93 ? 11.969 23.938 -0.648 1 98.69 93 LEU B CA 1
ATOM 3400 C C . LEU B 1 93 ? 12.82 22.734 -1.053 1 98.69 93 LEU B C 1
ATOM 3402 O O . LEU B 1 93 ? 14.023 22.875 -1.274 1 98.69 93 LEU B O 1
ATOM 3406 N N . HIS B 1 94 ? 12.188 21.594 -1.189 1 97.94 94 HIS B N 1
ATOM 3407 C CA . HIS B 1 94 ? 12.906 20.391 -1.581 1 97.94 94 HIS B CA 1
ATOM 3408 C C . HIS B 1 94 ? 12.703 20.094 -3.062 1 97.94 94 HIS B C 1
ATOM 3410 O O . HIS B 1 94 ? 11.609 20.281 -3.598 1 97.94 94 HIS B O 1
ATOM 3416 N N . GLY B 1 95 ? 13.648 19.531 -3.715 1 95.81 95 GLY B N 1
ATOM 3417 C CA . GLY B 1 95 ? 13.641 19.047 -5.082 1 95.81 95 GLY B CA 1
ATOM 3418 C C . GLY B 1 95 ? 15 18.547 -5.543 1 95.81 95 GLY B C 1
ATOM 3419 O O . GLY B 1 95 ? 15.984 18.625 -4.797 1 95.81 95 GLY B O 1
ATOM 3420 N N . ARG B 1 96 ? 15.109 18.062 -6.742 1 92.12 96 ARG B N 1
ATOM 3421 C CA . ARG B 1 96 ? 16.359 17.484 -7.227 1 92.12 96 ARG B CA 1
ATOM 3422 C C . ARG B 1 96 ? 17.141 18.5 -8.055 1 92.12 96 ARG B C 1
ATOM 3424 O O . ARG B 1 96 ? 18.359 18.344 -8.227 1 92.12 96 ARG B O 1
ATOM 3431 N N . ASN B 1 97 ? 16.5 19.516 -8.57 1 93.25 97 ASN B N 1
ATOM 3432 C CA . ASN B 1 97 ? 17.109 20.5 -9.445 1 93.25 97 ASN B CA 1
ATOM 3433 C C . ASN B 1 97 ? 17.359 21.812 -8.719 1 93.25 97 ASN B C 1
ATOM 3435 O O . ASN B 1 97 ? 16.438 22.609 -8.531 1 93.25 97 ASN B O 1
ATOM 3439 N N . LYS B 1 98 ? 18.609 22.078 -8.422 1 95.31 98 LYS B N 1
ATOM 3440 C CA . LYS B 1 98 ? 18.969 23.25 -7.621 1 95.31 98 LYS B CA 1
ATOM 3441 C C . LYS B 1 98 ? 18.625 24.547 -8.352 1 95.31 98 LYS B C 1
ATOM 3443 O O . LYS B 1 98 ? 18.125 25.5 -7.734 1 95.31 98 LYS B O 1
ATOM 3448 N N . ALA B 1 99 ? 18.891 24.578 -9.602 1 96.62 99 ALA B N 1
ATOM 3449 C CA . ALA B 1 99 ? 18.641 25.781 -10.383 1 96.62 99 ALA B CA 1
ATOM 3450 C C . ALA B 1 99 ? 17.156 26.125 -10.383 1 96.62 99 ALA B C 1
ATOM 3452 O O . ALA B 1 99 ? 16.781 27.297 -10.219 1 96.62 99 ALA B O 1
ATOM 3453 N N . LYS B 1 100 ? 16.312 25.141 -10.617 1 96.38 100 LYS B N 1
ATOM 3454 C CA . LYS B 1 100 ? 14.867 25.359 -10.586 1 96.38 100 LYS B CA 1
ATOM 3455 C C . LYS B 1 100 ? 14.406 25.828 -9.203 1 96.38 100 LYS B C 1
ATOM 3457 O O . LYS B 1 100 ? 13.586 26.75 -9.094 1 96.38 100 LYS B O 1
ATOM 3462 N N . LEU B 1 101 ? 14.953 25.25 -8.188 1 97.81 101 LEU B N 1
ATOM 3463 C CA . LEU B 1 101 ? 14.594 25.609 -6.816 1 97.81 101 LEU B CA 1
ATOM 3464 C C . LEU B 1 101 ? 14.992 27.031 -6.5 1 97.81 101 LEU B C 1
ATOM 3466 O O . LEU B 1 101 ? 14.258 27.766 -5.828 1 97.81 101 LEU B O 1
ATOM 3470 N N . ASP B 1 102 ? 16.156 27.438 -6.957 1 97.88 102 ASP B N 1
ATOM 3471 C CA . ASP B 1 102 ? 16.625 28.797 -6.742 1 97.88 102 ASP B CA 1
ATOM 3472 C C . ASP B 1 102 ? 15.688 29.812 -7.391 1 97.88 102 ASP B C 1
ATOM 3474 O O . ASP B 1 102 ? 15.445 30.875 -6.84 1 97.88 102 ASP B O 1
ATOM 3478 N N . GLY B 1 103 ? 15.289 29.438 -8.57 1 98.44 103 GLY B N 1
ATOM 3479 C CA . GLY B 1 103 ? 14.305 30.281 -9.227 1 98.44 103 GLY B CA 1
ATOM 3480 C C . GLY B 1 103 ? 13.023 30.438 -8.422 1 98.44 103 GLY B C 1
ATOM 3481 O O . GLY B 1 103 ? 12.508 31.547 -8.281 1 98.44 103 GLY B O 1
ATOM 3482 N N . VAL B 1 104 ? 12.531 29.344 -7.902 1 98.62 104 VAL B N 1
ATOM 3483 C CA . VAL B 1 104 ? 11.32 29.359 -7.086 1 98.62 104 VAL B CA 1
ATOM 3484 C C . VAL B 1 104 ? 11.57 30.172 -5.809 1 98.62 104 VAL B C 1
ATOM 3486 O O . VAL B 1 104 ? 10.742 30.984 -5.406 1 98.62 104 VAL B O 1
ATOM 3489 N N . ARG B 1 105 ? 12.664 29.922 -5.164 1 98.62 105 ARG B N 1
ATOM 3490 C CA . ARG B 1 105 ? 13.031 30.625 -3.941 1 98.62 105 ARG B CA 1
ATOM 3491 C C . ARG B 1 105 ? 13.016 32.156 -4.16 1 98.62 105 ARG B C 1
ATOM 3493 O O . ARG B 1 105 ? 12.477 32.875 -3.34 1 98.62 105 ARG B O 1
ATOM 3500 N N . LYS B 1 106 ? 13.625 32.594 -5.25 1 98.5 106 LYS B N 1
ATOM 3501 C CA . LYS B 1 106 ? 13.695 34.031 -5.559 1 98.5 106 LYS B CA 1
ATOM 3502 C C . LYS B 1 106 ? 12.305 34.625 -5.742 1 98.5 106 LYS B C 1
ATOM 3504 O O . LYS B 1 106 ? 12 35.688 -5.184 1 98.5 106 LYS B O 1
ATOM 3509 N N . ARG B 1 107 ? 11.523 33.938 -6.484 1 98.56 107 ARG B N 1
ATOM 3510 C CA . ARG B 1 107 ? 10.164 34.406 -6.754 1 98.56 107 ARG B CA 1
ATOM 3511 C C . ARG B 1 107 ? 9.352 34.5 -5.469 1 98.56 107 ARG B C 1
ATOM 3513 O O . ARG B 1 107 ? 8.641 35.5 -5.242 1 98.56 107 ARG B O 1
ATOM 3520 N N . LEU B 1 108 ? 9.43 33.531 -4.66 1 98.75 108 LEU B N 1
ATOM 3521 C CA . LEU B 1 108 ? 8.656 33.5 -3.422 1 98.75 108 LEU B CA 1
ATOM 3522 C C . LEU B 1 108 ? 9.172 34.531 -2.436 1 98.75 108 LEU B C 1
ATOM 3524 O O . LEU B 1 108 ? 8.383 35.156 -1.712 1 98.75 108 LEU B O 1
ATOM 3528 N N . ALA B 1 109 ? 10.445 34.719 -2.404 1 98.62 109 ALA B N 1
ATOM 3529 C CA . ALA B 1 109 ? 11.031 35.719 -1.516 1 98.62 109 ALA B CA 1
ATOM 3530 C C . ALA B 1 109 ? 10.562 37.125 -1.892 1 98.62 109 ALA B C 1
ATOM 3532 O O . ALA B 1 109 ? 10.383 37.969 -1.021 1 98.62 109 ALA B O 1
ATOM 3533 N N . GLU B 1 110 ? 10.477 37.344 -3.146 1 98.62 110 GLU B N 1
ATOM 3534 C CA . GLU B 1 110 ? 9.969 38.625 -3.619 1 98.62 110 GLU B CA 1
ATOM 3535 C C . GLU B 1 110 ? 8.516 38.812 -3.205 1 98.62 110 GLU B C 1
ATOM 3537 O O . GLU B 1 110 ? 8.125 39.938 -2.816 1 98.62 110 GLU B O 1
ATOM 3542 N N . LYS B 1 111 ? 7.75 37.844 -3.277 1 98.5 111 LYS B N 1
ATOM 3543 C CA . LYS B 1 111 ? 6.328 37.906 -2.963 1 98.5 111 LYS B CA 1
ATOM 3544 C C . LYS B 1 111 ? 6.098 38 -1.457 1 98.5 111 LYS B C 1
ATOM 3546 O O . LYS B 1 111 ? 5.141 38.625 -1.005 1 98.5 111 LYS B O 1
ATOM 3551 N N . HIS B 1 112 ? 6.934 37.281 -0.741 1 98.62 112 HIS B N 1
ATOM 3552 C CA . HIS B 1 112 ? 6.824 37.219 0.712 1 98.62 112 HIS B CA 1
ATOM 3553 C C . HIS B 1 112 ? 8.109 37.719 1.38 1 98.62 112 HIS B C 1
ATOM 3555 O O . HIS B 1 112 ? 8.828 36.906 1.996 1 98.62 112 HIS B O 1
ATOM 3561 N N . PRO B 1 113 ? 8.352 38.938 1.487 1 98 113 PRO B N 1
ATOM 3562 C CA . PRO B 1 113 ? 9.633 39.469 1.957 1 98 113 PRO B CA 1
ATOM 3563 C C . PRO B 1 113 ? 9.867 39.25 3.445 1 98 113 PRO B C 1
ATOM 3565 O O . PRO B 1 113 ? 11 39.312 3.92 1 98 113 PRO B O 1
ATOM 3568 N N . GLN B 1 114 ? 8.859 38.969 4.164 1 97.69 114 GLN B N 1
ATOM 3569 C CA . GLN B 1 114 ? 8.992 38.781 5.602 1 97.69 114 GLN B CA 1
ATOM 3570 C C . GLN B 1 114 ? 9.305 37.312 5.926 1 97.69 114 GLN B C 1
ATOM 3572 O O . GLN B 1 114 ? 9.516 36.969 7.09 1 97.69 114 GLN B O 1
ATOM 3577 N N . ARG B 1 115 ? 9.305 36.5 4.938 1 98.38 115 ARG B N 1
ATOM 3578 C CA . ARG B 1 115 ? 9.531 35.062 5.125 1 98.38 115 ARG B CA 1
ATOM 3579 C C . ARG B 1 115 ? 10.906 34.656 4.613 1 98.38 115 ARG B C 1
ATOM 3581 O O . ARG B 1 115 ? 11.492 35.344 3.766 1 98.38 115 ARG B O 1
ATOM 3588 N N . GLN B 1 116 ? 11.406 33.562 5.168 1 98.44 116 GLN B N 1
ATOM 3589 C CA . GLN B 1 116 ? 12.664 33 4.719 1 98.44 116 GLN B CA 1
ATOM 3590 C C . GLN B 1 116 ? 12.422 31.703 3.941 1 98.44 116 GLN B C 1
ATOM 3592 O O . GLN B 1 116 ? 11.484 30.953 4.234 1 98.44 116 GLN B O 1
ATOM 3597 N N . PHE B 1 117 ? 13.242 31.469 2.967 1 98.69 117 PHE B N 1
ATOM 3598 C CA . PHE B 1 117 ? 13.18 30.266 2.143 1 98.69 117 PHE B CA 1
ATOM 3599 C C . PHE B 1 117 ? 14.547 29.594 2.068 1 98.69 117 PHE B C 1
ATOM 3601 O O . PHE B 1 117 ? 15.562 30.266 1.826 1 98.69 117 PHE B O 1
ATOM 3608 N N . ARG B 1 118 ? 14.633 28.328 2.324 1 98.06 118 ARG B N 1
ATOM 3609 C CA . ARG B 1 118 ? 15.844 27.516 2.225 1 98.06 118 ARG B CA 1
ATOM 3610 C C . ARG B 1 118 ? 15.656 26.375 1.241 1 98.06 118 ARG B C 1
ATOM 3612 O O . ARG B 1 118 ? 14.531 25.969 0.95 1 98.06 118 ARG B O 1
ATOM 3619 N N . LEU B 1 119 ? 16.797 25.922 0.754 1 97.25 119 LEU B N 1
ATOM 3620 C CA . LEU B 1 119 ? 16.75 24.828 -0.194 1 97.25 119 LEU B CA 1
ATOM 3621 C C . LEU B 1 119 ? 17.141 23.516 0.477 1 97.25 119 LEU B C 1
ATOM 3623 O O . LEU B 1 119 ? 18.047 23.484 1.313 1 97.25 119 LEU B O 1
ATOM 3627 N N . PHE B 1 120 ? 16.438 22.484 0.172 1 96 120 PHE B N 1
ATOM 3628 C CA . PHE B 1 120 ? 16.781 21.109 0.482 1 96 120 PHE B CA 1
ATOM 3629 C C . PHE B 1 120 ? 16.906 20.266 -0.791 1 96 120 PHE B C 1
ATOM 3631 O O . PHE B 1 120 ? 15.906 19.719 -1.264 1 96 120 PHE B O 1
ATOM 3638 N N . VAL B 1 121 ? 18.141 20.172 -1.334 1 93.12 121 VAL B N 1
ATOM 3639 C CA . VAL B 1 121 ? 18.359 19.516 -2.619 1 93.12 121 VAL B CA 1
ATOM 3640 C C . VAL B 1 121 ? 18.672 18.031 -2.398 1 93.12 121 VAL B C 1
ATOM 3642 O O . VAL B 1 121 ? 19.703 17.688 -1.826 1 93.12 121 VAL B O 1
ATOM 3645 N N . ALA B 1 122 ? 17.766 17.203 -2.803 1 91 122 ALA B N 1
ATOM 3646 C CA . ALA B 1 122 ? 17.922 15.758 -2.689 1 91 122 ALA B CA 1
ATOM 3647 C C . ALA B 1 122 ? 17.031 15.039 -3.701 1 91 122 ALA B C 1
ATOM 3649 O O . ALA B 1 122 ? 15.922 15.484 -3.988 1 91 122 ALA B O 1
ATOM 3650 N N . ASP B 1 123 ? 17.531 13.977 -4.227 1 90.81 123 ASP B N 1
ATOM 3651 C CA . ASP B 1 123 ? 16.75 13.148 -5.152 1 90.81 123 ASP B CA 1
ATOM 3652 C C . ASP B 1 123 ? 15.883 12.148 -4.395 1 90.81 123 ASP B C 1
ATOM 3654 O O . ASP B 1 123 ? 16.391 11.18 -3.83 1 90.81 123 ASP B O 1
ATOM 3658 N N . ALA B 1 124 ? 14.594 12.336 -4.492 1 93.5 124 ALA B N 1
ATOM 3659 C CA . ALA B 1 124 ? 13.648 11.531 -3.734 1 93.5 124 ALA B CA 1
ATOM 3660 C C . ALA B 1 124 ? 13.602 10.094 -4.262 1 93.5 124 ALA B C 1
ATOM 3662 O O . ALA B 1 124 ? 13.094 9.195 -3.592 1 93.5 124 ALA B O 1
ATOM 3663 N N . THR B 1 125 ? 14.055 9.852 -5.465 1 91.19 125 THR B N 1
ATOM 3664 C CA . THR B 1 125 ? 14.062 8.508 -6.023 1 91.19 125 THR B CA 1
ATOM 3665 C C . THR B 1 125 ? 15.203 7.684 -5.445 1 91.19 125 THR B C 1
ATOM 3667 O O . THR B 1 125 ? 15.211 6.453 -5.547 1 91.19 125 THR B O 1
ATOM 3670 N N . ARG B 1 126 ? 16.172 8.344 -4.887 1 83.75 126 ARG B N 1
ATOM 3671 C CA . ARG B 1 126 ? 17.375 7.68 -4.387 1 83.75 126 ARG B CA 1
ATOM 3672 C C . ARG B 1 126 ? 17.422 7.723 -2.863 1 83.75 126 ARG B C 1
ATOM 3674 O O . ARG B 1 126 ? 18.328 8.328 -2.287 1 83.75 126 ARG B O 1
ATOM 3681 N N . VAL B 1 127 ? 16.594 7.035 -2.23 1 79.25 127 VAL B N 1
ATOM 3682 C CA . VAL B 1 127 ? 16.469 7.086 -0.777 1 79.25 127 VAL B CA 1
ATOM 3683 C C . VAL B 1 127 ? 17.641 6.332 -0.141 1 79.25 127 VAL B C 1
ATOM 3685 O O . VAL B 1 127 ? 18.141 6.727 0.913 1 79.25 127 VAL B O 1
ATOM 3688 N N . CYS B 1 128 ? 18.062 5.121 -0.759 1 59.16 128 CYS B N 1
ATOM 3689 C CA . CYS B 1 128 ? 19.062 4.238 -0.178 1 59.16 128 CYS B CA 1
ATOM 3690 C C . CYS B 1 128 ? 20.469 4.797 -0.378 1 59.16 128 CYS B C 1
ATOM 3692 O O . CYS B 1 128 ? 21.359 4.547 0.431 1 59.16 128 CYS B O 1
ATOM 3694 N N . HIS B 1 129 ? 20.766 5.398 -1.766 1 50.75 129 HIS B N 1
ATOM 3695 C CA . HIS B 1 129 ? 22.141 5.742 -2.115 1 50.75 129 HIS B CA 1
ATOM 3696 C C . HIS B 1 129 ? 22.359 7.254 -2.068 1 50.75 129 HIS B C 1
ATOM 3698 O O . HIS B 1 129 ? 22.266 7.93 -3.092 1 50.75 129 HIS B O 1
ATOM 3704 N N . PRO B 1 130 ? 22.203 7.941 -0.979 1 39.22 130 PRO B N 1
ATOM 3705 C CA . PRO B 1 130 ? 22.438 9.375 -1.166 1 39.22 130 PRO B CA 1
ATOM 3706 C C . PRO B 1 130 ? 23.703 9.664 -1.974 1 39.22 130 PRO B C 1
ATOM 3708 O O . PRO B 1 130 ? 24.781 9.172 -1.634 1 39.22 130 PRO B O 1
ATOM 3711 N N . VAL B 1 131 ? 23.5 9.789 -3.246 1 35.75 131 VAL B N 1
ATOM 3712 C CA . VAL B 1 131 ? 24.625 10.211 -4.07 1 35.75 131 VAL B CA 1
ATOM 3713 C C . VAL B 1 131 ? 25.141 11.562 -3.584 1 35.75 131 VAL B C 1
ATOM 3715 O O . VAL B 1 131 ? 24.375 12.516 -3.447 1 35.75 131 VAL B O 1
ATOM 3718 N N . LEU B 1 132 ? 26.094 11.82 -2.826 1 31.28 132 LEU B N 1
ATOM 3719 C CA . LEU B 1 132 ? 26.688 13.133 -2.588 1 31.28 132 LEU B CA 1
ATOM 3720 C C . LEU B 1 132 ? 27 13.836 -3.904 1 31.28 132 LEU B C 1
ATOM 3722 O O . LEU B 1 132 ? 27.812 13.359 -4.695 1 31.28 132 LEU B O 1
ATOM 3726 N N . THR B 1 133 ? 26 14.406 -4.598 1 31.39 133 THR B N 1
ATOM 3727 C CA . THR B 1 133 ? 26.406 15.391 -5.59 1 31.39 133 THR B CA 1
ATOM 3728 C C . THR B 1 133 ? 27.25 16.484 -4.945 1 31.39 133 THR B C 1
ATOM 3730 O O . THR B 1 133 ? 27.031 16.844 -3.785 1 31.39 133 THR B O 1
ATOM 3733 N N . ASP B 1 134 ? 28.469 16.656 -5.285 1 30.28 134 ASP B N 1
ATOM 3734 C CA . ASP B 1 134 ? 29.266 17.781 -4.805 1 30.28 134 ASP B CA 1
ATOM 3735 C C . ASP B 1 134 ? 28.547 19.109 -4.992 1 30.28 134 ASP B C 1
ATOM 3737 O O . ASP B 1 134 ? 27.656 19.219 -5.84 1 30.28 134 ASP B O 1
ATOM 3741 N N . VAL B 1 135 ? 28.5 20.016 -4.023 1 29.77 135 VAL B N 1
ATOM 3742 C CA . VAL B 1 135 ? 27.969 21.375 -3.98 1 29.77 135 VAL B CA 1
ATOM 3743 C C . VAL B 1 135 ? 28.172 22.062 -5.332 1 29.77 135 VAL B C 1
ATOM 3745 O O . VAL B 1 135 ? 27.484 23.031 -5.652 1 29.77 135 VAL B O 1
ATOM 3748 N N . ASN B 1 136 ? 29.484 22.297 -5.738 1 31.06 136 ASN B N 1
ATOM 3749 C CA . ASN B 1 136 ? 29.859 23.234 -6.793 1 31.06 136 ASN B CA 1
ATOM 3750 C C . ASN B 1 136 ? 29.469 22.703 -8.172 1 31.06 136 ASN B C 1
ATOM 3752 O O . ASN B 1 136 ? 29.906 23.25 -9.195 1 31.06 136 ASN B O 1
ATOM 3756 N N . GLY B 1 137 ? 28.406 22.016 -8.484 1 32.78 137 GLY B N 1
ATOM 3757 C CA . GLY B 1 137 ? 28.125 21.438 -9.797 1 32.78 137 GLY B CA 1
ATOM 3758 C C . GLY B 1 137 ? 29.109 20.359 -10.195 1 32.78 137 GLY B C 1
ATOM 3759 O O . GLY B 1 137 ? 28.875 19.641 -11.172 1 32.78 137 GLY B O 1
ATOM 3760 N N . ASP B 1 138 ? 30.484 20.625 -10.242 1 28.92 138 ASP B N 1
ATOM 3761 C CA . ASP B 1 138 ? 31.625 19.766 -10.508 1 28.92 138 ASP B CA 1
ATOM 3762 C C . ASP B 1 138 ? 31.672 18.609 -9.516 1 28.92 138 ASP B C 1
ATOM 3764 O O . ASP B 1 138 ? 31.438 18.781 -8.32 1 28.92 138 ASP B O 1
ATOM 3768 N N . ILE B 1 139 ? 31.234 17.391 -9.969 1 34.19 139 ILE B N 1
ATOM 3769 C CA . ILE B 1 139 ? 31.453 16.078 -9.375 1 34.19 139 ILE B CA 1
ATOM 3770 C C . ILE B 1 139 ? 32.844 16.031 -8.742 1 34.19 139 ILE B C 1
ATOM 3772 O O . ILE B 1 139 ? 33.406 14.953 -8.539 1 34.19 139 ILE B O 1
ATOM 3776 N N . ASP B 1 140 ? 33.594 17.094 -8.703 1 30.92 140 ASP B N 1
ATOM 3777 C CA . ASP B 1 140 ? 34.969 16.766 -8.414 1 30.92 140 ASP B CA 1
ATOM 3778 C C . ASP B 1 140 ? 35.094 15.914 -7.156 1 30.92 140 ASP B C 1
ATOM 3780 O O . ASP B 1 140 ? 35.781 14.906 -7.148 1 30.92 140 ASP B O 1
ATOM 3784 N N . GLY B 1 141 ? 35.469 16.625 -6.023 1 31.55 141 GLY B N 1
ATOM 3785 C CA . GLY B 1 141 ? 36.156 15.875 -4.977 1 31.55 141 GLY B CA 1
ATOM 3786 C C . GLY B 1 141 ? 35.344 14.711 -4.449 1 31.55 141 GLY B C 1
ATOM 3787 O O . GLY B 1 141 ? 34.156 14.594 -4.754 1 31.55 141 GLY B O 1
ATOM 3788 N N . ASP B 1 142 ? 36.125 13.672 -3.713 1 32.12 142 ASP B N 1
ATOM 3789 C CA . ASP B 1 142 ? 35.844 12.383 -3.088 1 32.12 142 ASP B CA 1
ATOM 3790 C C . ASP B 1 142 ? 34.531 12.438 -2.289 1 32.12 142 ASP B C 1
ATOM 3792 O O . ASP B 1 142 ? 34.406 11.781 -1.255 1 32.12 142 ASP B O 1
ATOM 3796 N N . VAL B 1 143 ? 34.031 13.539 -2.084 1 32.53 143 VAL B N 1
ATOM 3797 C CA . VAL B 1 143 ? 32.875 13.641 -1.23 1 32.53 143 VAL B CA 1
ATOM 3798 C C . VAL B 1 143 ? 31.797 12.664 -1.721 1 32.53 143 VAL B C 1
ATOM 3800 O O . VAL B 1 143 ? 30.938 13.031 -2.531 1 32.53 143 VAL B O 1
ATOM 3803 N N . ASN B 1 144 ? 31.969 11.703 -2.477 1 34.97 144 ASN B N 1
ATOM 3804 C CA . ASN B 1 144 ? 31.281 10.422 -2.57 1 34.97 144 ASN B CA 1
ATOM 3805 C C . ASN B 1 144 ? 30.594 10.055 -1.261 1 34.97 144 ASN B C 1
ATOM 3807 O O . ASN B 1 144 ? 30.312 8.883 -1.014 1 34.97 144 ASN B O 1
ATOM 3811 N N . ALA B 1 145 ? 30.969 10.742 -0.13 1 38.5 145 ALA B N 1
ATOM 3812 C CA . ALA B 1 145 ? 30.359 10.32 1.13 1 38.5 145 ALA B CA 1
ATOM 3813 C C . ALA B 1 145 ? 28.828 10.391 1.06 1 38.5 145 ALA B C 1
ATOM 3815 O O . ALA B 1 145 ? 28.266 11.484 0.984 1 38.5 145 ALA B O 1
ATOM 3816 N N . SER B 1 146 ? 28.062 9.656 0.346 1 46.28 146 SER B N 1
ATOM 3817 C CA . SER B 1 146 ? 26.641 9.289 0.257 1 46.28 146 SER B CA 1
ATOM 3818 C C . SER B 1 146 ? 25.891 9.664 1.53 1 46.28 146 SER B C 1
ATOM 3820 O O . SER B 1 146 ? 26.094 9.055 2.58 1 46.28 146 SER B O 1
ATOM 3822 N N . LEU B 1 147 ? 25.766 10.969 1.893 1 54.47 147 LEU B N 1
ATOM 3823 C CA . LEU B 1 147 ? 25.062 11.188 3.148 1 54.47 147 LEU B CA 1
ATOM 3824 C C . LEU B 1 147 ? 23.719 10.469 3.146 1 54.47 147 LEU B C 1
ATOM 3826 O O . LEU B 1 147 ? 23 10.477 2.139 1 54.47 147 LEU B O 1
ATOM 3830 N N . SER B 1 148 ? 23.531 9.664 4.02 1 73.56 148 SER B N 1
ATOM 3831 C CA . SER B 1 148 ? 22.25 9.039 4.336 1 73.56 148 SER B CA 1
ATOM 3832 C C . SER B 1 148 ? 21.156 10.078 4.484 1 73.56 148 SER B C 1
ATOM 3834 O O . SER B 1 148 ? 21.422 11.258 4.715 1 73.56 148 SER B O 1
ATOM 3836 N N . ILE B 1 149 ? 20.047 9.93 4 1 81.94 149 ILE B N 1
ATOM 3837 C CA . ILE B 1 149 ? 18.891 10.812 4.18 1 81.94 149 ILE B CA 1
ATOM 3838 C C . ILE B 1 149 ? 18.859 11.328 5.613 1 81.94 149 ILE B C 1
ATOM 3840 O O . ILE B 1 149 ? 18.484 12.477 5.855 1 81.94 149 ILE B O 1
ATOM 3844 N N . ASP B 1 150 ? 19.391 10.547 6.465 1 86.06 150 ASP B N 1
ATOM 3845 C CA . ASP B 1 150 ? 19.438 10.953 7.863 1 86.06 150 ASP B CA 1
ATOM 3846 C C . ASP B 1 150 ? 20.375 12.148 8.055 1 86.06 150 ASP B C 1
ATOM 3848 O O . ASP B 1 150 ? 20.016 13.125 8.719 1 86.06 150 ASP B O 1
ATOM 3852 N N . ASN B 1 151 ? 21.484 12.07 7.457 1 84.5 151 ASN B N 1
ATOM 3853 C CA . ASN B 1 151 ? 22.438 13.156 7.559 1 84.5 151 ASN B CA 1
ATOM 3854 C C . ASN B 1 151 ? 21.953 14.422 6.859 1 84.5 151 ASN B C 1
ATOM 3856 O O . ASN B 1 151 ? 22.156 15.531 7.348 1 84.5 151 ASN B O 1
ATOM 3860 N N . LEU B 1 152 ? 21.312 14.211 5.793 1 84.94 152 LEU B N 1
ATOM 3861 C CA . LEU B 1 152 ? 20.781 15.344 5.043 1 84.94 152 LEU B CA 1
ATOM 3862 C C . LEU B 1 152 ? 19.688 16.062 5.844 1 84.94 152 LEU B C 1
ATOM 3864 O O . LEU B 1 152 ? 19.672 17.297 5.895 1 84.94 152 LEU B O 1
ATOM 3868 N N . VAL B 1 153 ? 18.875 15.312 6.41 1 89.62 153 VAL B N 1
ATOM 3869 C CA . VAL B 1 153 ? 17.781 15.875 7.203 1 89.62 153 VAL B CA 1
ATOM 3870 C C . VAL B 1 153 ? 18.359 16.641 8.398 1 89.62 153 VAL B C 1
ATOM 3872 O O . VAL B 1 153 ? 17.938 17.781 8.664 1 89.62 153 VAL B O 1
ATOM 3875 N N . GLU B 1 154 ? 19.297 16.078 9.023 1 88.94 154 GLU B N 1
ATOM 3876 C CA . GLU B 1 154 ? 19.906 16.734 10.172 1 88.94 154 GLU B CA 1
ATOM 3877 C C . GLU B 1 154 ? 20.594 18.047 9.758 1 88.94 154 GLU B C 1
ATOM 3879 O O . GLU B 1 154 ? 20.438 19.062 10.438 1 88.94 154 GLU B O 1
ATOM 3884 N N . ALA B 1 155 ? 21.266 17.984 8.688 1 88.25 155 ALA B N 1
ATOM 3885 C CA . ALA B 1 155 ? 22.047 19.125 8.234 1 88.25 155 ALA B CA 1
ATOM 3886 C C . ALA B 1 155 ? 21.141 20.266 7.785 1 88.25 155 ALA B C 1
ATOM 3888 O O . ALA B 1 155 ? 21.469 21.438 7.984 1 88.25 155 ALA B O 1
ATOM 3889 N N . HIS B 1 156 ? 20.016 19.938 7.207 1 90.06 156 HIS B N 1
ATOM 3890 C CA . HIS B 1 156 ? 19.203 20.969 6.566 1 90.06 156 HIS B CA 1
ATOM 3891 C C . HIS B 1 156 ? 18.016 21.359 7.438 1 90.06 156 HIS B C 1
ATOM 3893 O O . HIS B 1 156 ? 17.469 22.453 7.289 1 90.06 156 HIS B O 1
ATOM 3899 N N . LEU B 1 157 ? 17.641 20.484 8.344 1 94.06 157 LEU B N 1
ATOM 3900 C CA . LEU B 1 157 ? 16.375 20.703 9.031 1 94.06 157 LEU B CA 1
ATOM 3901 C C . LEU B 1 157 ? 16.562 20.688 10.547 1 94.06 157 LEU B C 1
ATOM 3903 O O . LEU B 1 157 ? 15.703 21.156 11.297 1 94.06 157 LEU B O 1
ATOM 3907 N N . GLY B 1 158 ? 17.688 20.219 11.016 1 92.56 158 GLY B N 1
ATOM 3908 C CA . GLY B 1 158 ? 17.891 19.938 12.43 1 92.56 158 GLY B CA 1
ATOM 3909 C C . GLY B 1 158 ? 17.812 21.188 13.305 1 92.56 158 GLY B C 1
ATOM 3910 O O . GLY B 1 158 ? 17.438 21.094 14.477 1 92.56 158 GLY B O 1
ATOM 3911 N N . ASP B 1 159 ? 18.125 22.312 12.773 1 92.62 159 ASP B N 1
ATOM 3912 C CA . ASP B 1 159 ? 18.188 23.531 13.57 1 92.62 159 ASP B CA 1
ATOM 3913 C C . ASP B 1 159 ? 16.891 24.328 13.438 1 92.62 159 ASP B C 1
ATOM 3915 O O . ASP B 1 159 ? 16.734 25.375 14.07 1 92.62 159 ASP B O 1
ATOM 3919 N N . LEU B 1 160 ? 15.969 23.844 12.703 1 95.94 160 LEU B N 1
ATOM 3920 C CA . LEU B 1 160 ? 14.789 24.641 12.391 1 95.94 160 LEU B CA 1
ATOM 3921 C C . LEU B 1 160 ? 13.633 24.281 13.32 1 95.94 160 LEU B C 1
ATOM 3923 O O . LEU B 1 160 ? 13.477 23.109 13.703 1 95.94 160 LEU B O 1
ATOM 3927 N N . HIS B 1 161 ? 12.836 25.297 13.664 1 95 161 HIS B N 1
ATOM 3928 C CA . HIS B 1 161 ? 11.555 25.062 14.312 1 95 161 HIS B CA 1
ATOM 3929 C C . HIS B 1 161 ? 10.516 24.562 13.312 1 95 161 HIS B C 1
ATOM 3931 O O . HIS B 1 161 ? 9.594 25.297 12.945 1 95 161 HIS B O 1
ATOM 3937 N N . LEU B 1 162 ? 10.625 23.328 12.969 1 96.75 162 LEU B N 1
ATOM 3938 C CA . LEU B 1 162 ? 9.758 22.703 11.961 1 96.75 162 LEU B CA 1
ATOM 3939 C C . LEU B 1 162 ? 8.414 22.312 12.57 1 96.75 162 LEU B C 1
ATOM 3941 O O . LEU B 1 162 ? 8.367 21.562 13.547 1 96.75 162 LEU B O 1
ATOM 3945 N N . THR B 1 163 ? 7.336 22.812 11.945 1 97.5 163 THR B N 1
ATOM 3946 C CA . THR B 1 163 ? 6.012 22.5 12.477 1 97.5 163 THR B CA 1
ATOM 3947 C C . THR B 1 163 ? 5.141 21.859 11.398 1 97.5 163 THR B C 1
ATOM 3949 O O . THR B 1 163 ? 4.109 21.25 11.703 1 97.5 163 THR B O 1
ATOM 3952 N N . VAL B 1 164 ? 5.555 21.953 10.086 1 98.69 164 VAL B N 1
ATOM 3953 C CA . VAL B 1 164 ? 4.73 21.422 9 1 98.69 164 VAL B CA 1
ATOM 3954 C C . VAL B 1 164 ? 5.605 20.672 8.008 1 98.69 164 VAL B C 1
ATOM 3956 O O . VAL B 1 164 ? 6.676 21.141 7.621 1 98.69 164 VAL B O 1
ATOM 3959 N N . LEU B 1 165 ? 5.191 19.5 7.672 1 98.81 165 LEU B N 1
ATOM 3960 C CA . LEU B 1 165 ? 5.773 18.719 6.582 1 98.81 165 LEU B CA 1
ATOM 3961 C C . LEU B 1 165 ? 4.719 18.391 5.531 1 98.81 165 LEU B C 1
ATOM 3963 O O . LEU B 1 165 ? 3.707 17.766 5.84 1 98.81 165 LEU B O 1
ATOM 3967 N N . ILE B 1 166 ? 4.941 18.844 4.277 1 98.94 166 ILE B N 1
ATOM 3968 C CA . ILE B 1 166 ? 4.117 18.453 3.137 1 98.94 166 ILE B CA 1
ATOM 3969 C C . ILE B 1 166 ? 4.914 17.516 2.227 1 98.94 166 ILE B C 1
ATOM 3971 O O . ILE B 1 166 ? 5.789 17.969 1.479 1 98.94 166 ILE B O 1
ATOM 3975 N N . ASN B 1 167 ? 4.609 16.266 2.344 1 98.75 167 ASN B N 1
ATOM 3976 C CA . ASN B 1 167 ? 5.148 15.305 1.388 1 98.75 167 ASN B CA 1
ATOM 3977 C C . ASN B 1 167 ? 4.383 15.336 0.067 1 98.75 167 ASN B C 1
ATOM 3979 O O . ASN B 1 167 ? 3.422 14.594 -0.118 1 98.75 167 ASN B O 1
ATOM 3983 N N . ASN B 1 168 ? 4.898 16.109 -0.835 1 98.38 168 ASN B N 1
ATOM 3984 C CA . ASN B 1 168 ? 4.203 16.375 -2.09 1 98.38 168 ASN B CA 1
ATOM 3985 C C . ASN B 1 168 ? 4.953 15.797 -3.283 1 98.38 168 ASN B C 1
ATOM 3987 O O . ASN B 1 168 ? 4.359 15.547 -4.336 1 98.38 168 ASN B O 1
ATOM 3991 N N . ALA B 1 169 ? 6.281 15.594 -3.139 1 97.25 169 ALA B N 1
ATOM 3992 C CA . ALA B 1 169 ? 7.051 15.039 -4.25 1 97.25 169 ALA B CA 1
ATOM 3993 C C . ALA B 1 169 ? 6.445 13.727 -4.734 1 97.25 169 ALA B C 1
ATOM 3995 O O . ALA B 1 169 ? 6.148 12.836 -3.932 1 97.25 169 ALA B O 1
ATOM 3996 N N . GLY B 1 170 ? 6.164 13.633 -5.953 1 94.94 170 GLY B N 1
ATOM 3997 C CA . GLY B 1 170 ? 5.578 12.414 -6.5 1 94.94 170 GLY B CA 1
ATOM 3998 C C . GLY B 1 170 ? 5.199 12.547 -7.965 1 94.94 170 GLY B C 1
ATOM 3999 O O . GLY B 1 170 ? 5.406 13.594 -8.578 1 94.94 170 GLY B O 1
ATOM 4000 N N . GLY B 1 171 ? 4.77 11.445 -8.508 1 92.94 171 GLY B N 1
ATOM 4001 C CA . GLY B 1 171 ? 4.344 11.375 -9.898 1 92.94 171 GLY B CA 1
ATOM 4002 C C . GLY B 1 171 ? 4.441 9.977 -10.484 1 92.94 171 GLY B C 1
ATOM 4003 O O . GLY B 1 171 ? 5.059 9.094 -9.883 1 92.94 171 GLY B O 1
ATOM 4004 N N . GLY B 1 172 ? 3.713 9.844 -11.586 1 91.94 172 GLY B N 1
ATOM 4005 C CA . GLY B 1 172 ? 3.793 8.578 -12.297 1 91.94 172 GLY B CA 1
ATOM 4006 C C . GLY B 1 172 ? 5.152 8.328 -12.922 1 91.94 172 GLY B C 1
ATOM 4007 O O . GLY B 1 172 ? 6.09 9.094 -12.711 1 91.94 172 GLY B O 1
ATOM 4008 N N . LEU B 1 173 ? 5.25 7.168 -13.578 1 90.94 173 LEU B N 1
ATOM 4009 C CA . LEU B 1 173 ? 6.477 6.844 -14.297 1 90.94 173 LEU B CA 1
ATOM 4010 C C . LEU B 1 173 ? 6.68 7.797 -15.477 1 90.94 173 LEU B C 1
ATOM 4012 O O . LEU B 1 173 ? 5.719 8.172 -16.156 1 90.94 173 LEU B O 1
ATOM 4016 N N . PRO B 1 174 ? 7.961 8.18 -15.641 1 87.38 174 PRO B N 1
ATOM 4017 C CA . PRO B 1 174 ? 8.219 8.961 -16.859 1 87.38 174 PRO B CA 1
ATOM 4018 C C . PRO B 1 174 ? 7.969 8.164 -18.141 1 87.38 174 PRO B C 1
ATOM 4020 O O . PRO B 1 174 ? 7.703 6.961 -18.078 1 87.38 174 PRO B O 1
ATOM 4023 N N . SER B 1 175 ? 8.047 8.633 -19.281 1 85 175 SER B N 1
ATOM 4024 C CA . SER B 1 175 ? 7.715 8.039 -20.578 1 85 175 SER B CA 1
ATOM 4025 C C . SER B 1 175 ? 8.477 6.734 -20.797 1 85 175 SER B C 1
ATOM 4027 O O . SER B 1 175 ? 9.711 6.715 -20.75 1 85 175 SER B O 1
ATOM 4029 N N . PRO B 1 176 ? 7.672 5.641 -20.969 1 91.44 176 PRO B N 1
ATOM 4030 C CA . PRO B 1 176 ? 6.207 5.566 -21 1 91.44 176 PRO B CA 1
ATOM 4031 C C . PRO B 1 176 ? 5.582 5.617 -19.609 1 91.44 176 PRO B C 1
ATOM 4033 O O . PRO B 1 176 ? 6.133 5.051 -18.656 1 91.44 176 PRO B O 1
ATOM 4036 N N . THR B 1 177 ? 4.484 6.266 -19.484 1 91.62 177 THR B N 1
ATOM 4037 C CA . THR B 1 177 ? 3.75 6.395 -18.234 1 91.62 177 THR B CA 1
ATOM 4038 C C . THR B 1 177 ? 2.828 5.199 -18.016 1 91.62 177 THR B C 1
ATOM 4040 O O . THR B 1 177 ? 2.67 4.723 -16.891 1 91.62 177 THR B O 1
ATOM 4043 N N . TYR B 1 178 ? 2.264 4.73 -19.109 1 94 178 TYR B N 1
ATOM 4044 C CA . TYR B 1 178 ? 1.223 3.711 -19.016 1 94 178 TYR B CA 1
ATOM 4045 C C . TYR B 1 178 ? 1.715 2.379 -19.562 1 94 178 TYR B C 1
ATOM 4047 O O . TYR B 1 178 ? 0.938 1.61 -20.141 1 94 178 TYR B O 1
ATOM 4055 N N . GLY B 1 179 ? 2.979 2.113 -19.5 1 92.31 179 GLY B N 1
ATOM 4056 C CA . GLY B 1 179 ? 3.518 0.822 -19.891 1 92.31 179 GLY B CA 1
ATOM 4057 C C . GLY B 1 179 ? 3.088 -0.31 -18.984 1 92.31 179 GLY B C 1
ATOM 4058 O O . GLY B 1 179 ? 2.684 -0.074 -17.844 1 92.31 179 GLY B O 1
ATOM 4059 N N . SER B 1 180 ? 3.123 -1.533 -19.5 1 94.56 180 SER B N 1
ATOM 4060 C CA . SER B 1 180 ? 2.811 -2.697 -18.672 1 94.56 180 SER B CA 1
ATOM 4061 C C . SER B 1 180 ? 3.904 -2.955 -17.641 1 94.56 180 SER B C 1
ATOM 4063 O O . SER B 1 180 ? 5.039 -2.504 -17.797 1 94.56 180 SER B O 1
ATOM 4065 N N . LEU B 1 181 ? 3.486 -3.65 -16.578 1 95.88 181 LEU B N 1
ATOM 4066 C CA . LEU B 1 181 ? 4.449 -4.016 -15.539 1 95.88 181 LEU B CA 1
ATOM 4067 C C . LEU B 1 181 ? 5.594 -4.832 -16.125 1 95.88 181 LEU B C 1
ATOM 4069 O O . LEU B 1 181 ? 6.758 -4.633 -15.773 1 95.88 181 LEU B O 1
ATOM 4073 N N . ALA B 1 182 ? 5.316 -5.691 -17.062 1 94.31 182 ALA B N 1
ATOM 4074 C CA . ALA B 1 182 ? 6.301 -6.547 -17.719 1 94.31 182 ALA B CA 1
ATOM 4075 C C . ALA B 1 182 ? 7.324 -5.719 -18.484 1 94.31 182 ALA B C 1
ATOM 4077 O O . ALA B 1 182 ? 8.484 -6.113 -18.609 1 94.31 182 ALA B O 1
ATOM 4078 N N . GLU B 1 183 ? 6.938 -4.578 -18.906 1 93.5 183 GLU B N 1
ATOM 4079 C CA . GLU B 1 183 ? 7.785 -3.736 -19.75 1 93.5 183 GLU B CA 1
ATOM 4080 C C . GLU B 1 183 ? 8.539 -2.709 -18.906 1 93.5 183 GLU B C 1
ATOM 4082 O O . GLU B 1 183 ? 9.391 -1.979 -19.438 1 93.5 183 GLU B O 1
ATOM 4087 N N . THR B 1 184 ? 8.258 -2.643 -17.703 1 94.56 184 THR B N 1
ATOM 4088 C CA . THR B 1 184 ? 8.875 -1.646 -16.844 1 94.56 184 THR B CA 1
ATOM 4089 C C . THR B 1 184 ? 10.141 -2.203 -16.188 1 94.56 184 THR B C 1
ATOM 4091 O O . THR B 1 184 ? 10.102 -3.24 -15.523 1 94.56 184 THR B O 1
ATOM 4094 N N . SER B 1 185 ? 11.25 -1.504 -16.344 1 91.88 185 SER B N 1
ATOM 4095 C CA . SER B 1 185 ? 12.516 -1.98 -15.789 1 91.88 185 SER B CA 1
ATOM 4096 C C . SER B 1 185 ? 12.5 -1.934 -14.266 1 91.88 185 SER B C 1
ATOM 4098 O O . SER B 1 185 ? 11.727 -1.189 -13.664 1 91.88 185 SER B O 1
ATOM 4100 N N . SER B 1 186 ? 13.383 -2.715 -13.688 1 92.62 186 SER B N 1
ATOM 4101 C CA . SER B 1 186 ? 13.484 -2.75 -12.234 1 92.62 186 SER B CA 1
ATOM 4102 C C . SER B 1 186 ? 13.852 -1.381 -11.664 1 92.62 186 SER B C 1
ATOM 4104 O O . SER B 1 186 ? 13.305 -0.961 -10.641 1 92.62 186 SER B O 1
ATOM 4106 N N . THR B 1 187 ? 14.719 -0.726 -12.352 1 90.69 187 THR B N 1
ATOM 4107 C CA . THR B 1 187 ? 15.148 0.592 -11.906 1 90.69 187 THR B CA 1
ATOM 4108 C C . THR B 1 187 ? 13.977 1.569 -11.891 1 90.69 187 THR B C 1
ATOM 4110 O O . THR B 1 187 ? 13.805 2.324 -10.93 1 90.69 187 THR B O 1
ATOM 4113 N N . ARG B 1 188 ? 13.148 1.535 -12.906 1 93.12 188 ARG B N 1
ATOM 4114 C CA . ARG B 1 188 ? 12 2.428 -12.992 1 93.12 188 ARG B CA 1
ATOM 4115 C C . ARG B 1 188 ? 10.984 2.129 -11.891 1 93.12 188 ARG B C 1
ATOM 4117 O O . ARG B 1 188 ? 10.398 3.045 -11.312 1 93.12 188 ARG B O 1
ATOM 4124 N N . ILE B 1 189 ? 10.812 0.843 -11.617 1 95.56 189 ILE B N 1
ATOM 4125 C CA . ILE B 1 189 ? 9.891 0.441 -10.562 1 95.56 189 ILE B CA 1
ATOM 4126 C C . ILE B 1 189 ? 10.398 0.945 -9.211 1 95.56 189 ILE B C 1
ATOM 4128 O O . ILE B 1 189 ? 9.664 1.591 -8.461 1 95.56 189 ILE B O 1
ATOM 4132 N N . VAL B 1 190 ? 11.648 0.702 -8.938 1 93.25 190 VAL B N 1
ATOM 4133 C CA . VAL B 1 190 ? 12.258 1.057 -7.66 1 93.25 190 VAL B CA 1
ATOM 4134 C C . VAL B 1 190 ? 12.234 2.572 -7.48 1 93.25 190 VAL B C 1
ATOM 4136 O O . VAL B 1 190 ? 11.852 3.074 -6.422 1 93.25 190 VAL B O 1
ATOM 4139 N N . ASP B 1 191 ? 12.617 3.277 -8.523 1 92.5 191 ASP B N 1
ATOM 4140 C CA . ASP B 1 191 ? 12.648 4.734 -8.461 1 92.5 191 ASP B CA 1
ATOM 4141 C C . ASP B 1 191 ? 11.258 5.297 -8.164 1 92.5 191 ASP B C 1
ATOM 4143 O O . ASP B 1 191 ? 11.117 6.211 -7.348 1 92.5 191 ASP B O 1
ATOM 4147 N N . ASN B 1 192 ? 10.305 4.762 -8.812 1 95.25 192 ASN B N 1
ATOM 4148 C CA . ASN B 1 192 ? 8.945 5.266 -8.641 1 95.25 192 ASN B CA 1
ATOM 4149 C C . ASN B 1 192 ? 8.406 4.949 -7.246 1 95.25 192 ASN B C 1
ATOM 4151 O O . ASN B 1 192 ? 7.719 5.777 -6.641 1 95.25 192 ASN B O 1
ATOM 4155 N N . MET B 1 193 ? 8.711 3.775 -6.727 1 95.38 193 MET B N 1
ATOM 4156 C CA . MET B 1 193 ? 8.32 3.391 -5.375 1 95.38 193 MET B CA 1
ATOM 4157 C C . MET B 1 193 ? 8.984 4.293 -4.34 1 95.38 193 MET B C 1
ATOM 4159 O O . MET B 1 193 ? 8.352 4.699 -3.365 1 95.38 193 MET B O 1
ATOM 4163 N N . ASN B 1 194 ? 10.227 4.547 -4.594 1 94.19 194 ASN B N 1
ATOM 4164 C CA . ASN B 1 194 ? 10.961 5.43 -3.691 1 94.19 194 ASN B CA 1
ATOM 4165 C C . ASN B 1 194 ? 10.367 6.836 -3.682 1 94.19 194 ASN B C 1
ATOM 4167 O O . ASN B 1 194 ? 10.125 7.402 -2.615 1 94.19 194 ASN B O 1
ATOM 4171 N N . LEU B 1 195 ? 10.086 7.312 -4.781 1 95.81 195 LEU B N 1
ATOM 4172 C CA . LEU B 1 195 ? 9.602 8.68 -4.941 1 95.81 195 LEU B CA 1
ATOM 4173 C C . LEU B 1 195 ? 8.266 8.875 -4.227 1 95.81 195 LEU B C 1
ATOM 4175 O O . LEU B 1 195 ? 8.094 9.836 -3.482 1 95.81 195 LEU B O 1
ATOM 4179 N N . ASN B 1 196 ? 7.387 7.953 -4.418 1 96.88 196 ASN B N 1
ATOM 4180 C CA . ASN B 1 196 ? 6 8.172 -4.023 1 96.88 196 ASN B CA 1
ATOM 4181 C C . ASN B 1 196 ? 5.707 7.582 -2.65 1 96.88 196 ASN B C 1
ATOM 4183 O O . ASN B 1 196 ? 4.762 8 -1.978 1 96.88 196 ASN B O 1
ATOM 4187 N N . GLY B 1 197 ? 6.473 6.598 -2.277 1 96.81 197 GLY B N 1
ATOM 4188 C CA . GLY B 1 197 ? 6.109 5.867 -1.073 1 96.81 197 GLY B CA 1
ATOM 4189 C C . GLY B 1 197 ? 7.203 5.863 -0.024 1 96.81 197 GLY B C 1
ATOM 4190 O O . GLY B 1 197 ? 7 6.336 1.096 1 96.81 197 GLY B O 1
ATOM 4191 N N . VAL B 1 198 ? 8.398 5.426 -0.386 1 95.69 198 VAL B N 1
ATOM 4192 C CA . VAL B 1 198 ? 9.461 5.176 0.582 1 95.69 198 VAL B CA 1
ATOM 4193 C C . VAL B 1 198 ? 10.016 6.504 1.091 1 95.69 198 VAL B C 1
ATOM 4195 O O . VAL B 1 198 ? 10.156 6.703 2.301 1 95.69 198 VAL B O 1
ATOM 4198 N N . PHE B 1 199 ? 10.305 7.43 0.187 1 96.25 199 PHE B N 1
ATOM 4199 C CA . PHE B 1 199 ? 10.891 8.719 0.542 1 96.25 199 PHE B CA 1
ATOM 4200 C C . PHE B 1 199 ? 9.969 9.484 1.491 1 96.25 199 PHE B C 1
ATOM 4202 O O . PHE B 1 199 ? 10.398 9.914 2.562 1 96.25 199 PHE B O 1
ATOM 4209 N N . PRO B 1 200 ? 8.688 9.602 1.197 1 98.12 200 PRO B N 1
ATOM 4210 C CA . PRO B 1 200 ? 7.816 10.328 2.129 1 98.12 200 PRO B CA 1
ATOM 4211 C C . PRO B 1 200 ? 7.688 9.625 3.48 1 98.12 200 PRO B C 1
ATOM 4213 O O . PRO B 1 200 ? 7.539 10.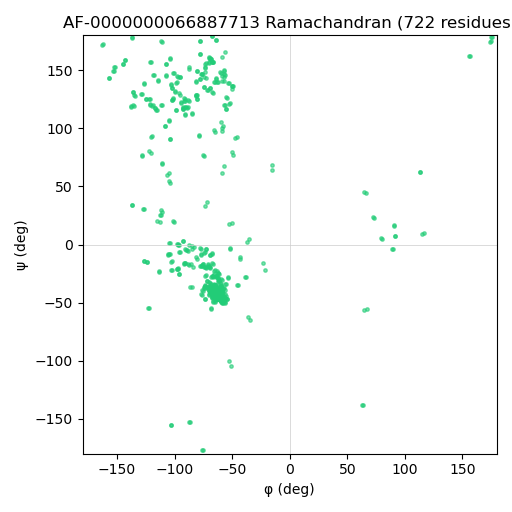289 4.512 1 98.12 200 PRO B O 1
ATOM 4216 N N . LEU B 1 201 ? 7.691 8.336 3.508 1 97.81 201 LEU B N 1
ATOM 4217 C CA . LEU B 1 201 ? 7.617 7.633 4.781 1 97.81 201 LEU B CA 1
ATOM 4218 C C . LEU B 1 201 ? 8.875 7.883 5.613 1 97.81 201 LEU B C 1
ATOM 4220 O O . LEU B 1 201 ? 8.781 8.117 6.824 1 97.81 201 LEU B O 1
ATOM 4224 N N . VAL B 1 202 ? 10.031 7.82 4.984 1 96.44 202 VAL B N 1
ATOM 4225 C CA . VAL B 1 202 ? 11.297 8.086 5.656 1 96.44 202 VAL B CA 1
ATOM 4226 C C . VAL B 1 202 ? 11.297 9.508 6.207 1 96.44 202 VAL B C 1
ATOM 4228 O O . VAL B 1 202 ? 11.68 9.734 7.359 1 96.44 202 VAL B O 1
ATOM 4231 N N . LEU B 1 203 ? 10.883 10.422 5.395 1 97.06 203 LEU B N 1
ATOM 4232 C CA . LEU B 1 203 ? 10.852 11.812 5.824 1 97.06 203 LEU B CA 1
ATOM 4233 C C . LEU B 1 203 ? 9.867 12.008 6.973 1 97.06 203 LEU B C 1
ATOM 4235 O O . LEU B 1 203 ? 10.117 12.812 7.883 1 97.06 203 LEU B O 1
ATOM 4239 N N . THR B 1 204 ? 8.727 11.344 6.906 1 98.06 204 THR B N 1
ATOM 4240 C CA . THR B 1 204 ? 7.773 11.375 8.008 1 98.06 204 THR B CA 1
ATOM 4241 C C . THR B 1 204 ? 8.43 10.906 9.305 1 98.06 204 THR B C 1
ATOM 4243 O O . THR B 1 204 ? 8.305 11.562 10.344 1 98.06 204 THR B O 1
ATOM 4246 N N . ALA B 1 205 ? 9.156 9.836 9.242 1 97 205 ALA B N 1
ATOM 4247 C CA . ALA B 1 205 ? 9.828 9.297 10.422 1 97 205 ALA B CA 1
ATOM 4248 C C . ALA B 1 205 ? 10.859 10.281 10.969 1 97 205 ALA B C 1
ATOM 4250 O O . ALA B 1 205 ? 10.938 10.492 12.18 1 97 205 ALA B O 1
ATOM 4251 N N . ARG B 1 206 ? 11.617 10.836 10.133 1 95.56 206 ARG B N 1
ATOM 4252 C CA . ARG B 1 206 ? 12.648 11.781 10.555 1 95.56 206 ARG B CA 1
ATOM 4253 C C . ARG B 1 206 ? 12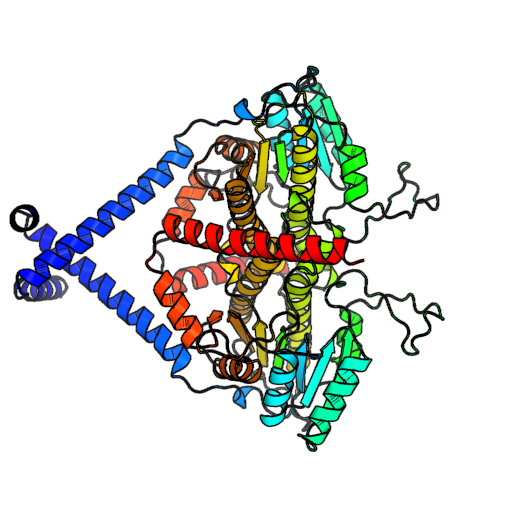.031 13.047 11.133 1 95.56 206 ARG B C 1
ATOM 4255 O O . ARG B 1 206 ? 12.539 13.602 12.109 1 95.56 206 ARG B O 1
ATOM 4262 N N . PHE B 1 207 ? 11.016 13.531 10.477 1 96.44 207 PHE B N 1
ATOM 4263 C CA . PHE B 1 207 ? 10.289 14.688 10.992 1 96.44 207 PHE B CA 1
ATOM 4264 C C . PHE B 1 207 ? 9.781 14.414 12.406 1 96.44 207 PHE B C 1
ATOM 4266 O O . PHE B 1 207 ? 9.93 15.25 13.297 1 96.44 207 PHE B O 1
ATOM 4273 N N . LEU B 1 208 ? 9.195 13.234 12.602 1 96.25 208 LEU B N 1
ATOM 4274 C CA . LEU B 1 208 ? 8.68 12.852 13.914 1 96.25 208 LEU B CA 1
ATOM 4275 C C . LEU B 1 208 ? 9.805 12.789 14.938 1 96.25 208 LEU B C 1
ATOM 4277 O O . LEU B 1 208 ? 9.625 13.18 16.094 1 96.25 208 LEU B O 1
ATOM 4281 N N . GLU B 1 209 ? 10.906 12.289 14.531 1 95.06 209 GLU B N 1
ATOM 4282 C CA . GLU B 1 209 ? 12.062 12.242 15.414 1 95.06 209 GLU B CA 1
ATOM 4283 C C . GLU B 1 209 ? 12.492 13.641 15.844 1 95.06 209 GLU B C 1
ATOM 4285 O O . GLU B 1 209 ? 12.781 13.875 17.016 1 95.06 209 GLU B O 1
ATOM 4290 N N . LEU B 1 210 ? 12.57 14.539 14.883 1 93.62 210 LEU B N 1
ATOM 4291 C CA . LEU B 1 210 ? 12.945 15.914 15.172 1 93.62 210 LEU B CA 1
ATOM 4292 C C . LEU B 1 210 ? 11.953 16.562 16.141 1 93.62 210 LEU B C 1
ATOM 4294 O O . LEU B 1 210 ? 12.352 17.281 17.062 1 93.62 210 LEU B O 1
ATOM 4298 N N . LEU B 1 211 ? 10.672 16.297 15.938 1 93 211 LEU B N 1
ATOM 4299 C CA . LEU B 1 211 ? 9.633 16.828 16.828 1 93 211 LEU B CA 1
ATOM 4300 C C . LEU B 1 211 ? 9.82 16.297 18.25 1 93 211 LEU B C 1
ATOM 4302 O O . LEU B 1 211 ? 9.68 17.062 19.203 1 93 211 LEU B O 1
ATOM 4306 N N . GLN B 1 212 ? 10.086 15.062 18.344 1 89.19 212 GLN B N 1
ATOM 4307 C CA . GLN B 1 212 ? 10.273 14.438 19.656 1 89.19 212 GLN B CA 1
ATOM 4308 C C . GLN B 1 212 ? 11.469 15.039 20.375 1 89.19 212 GLN B C 1
ATOM 4310 O O . GLN B 1 212 ? 11.414 15.266 21.594 1 89.19 212 GLN B O 1
ATOM 4315 N N . ARG B 1 213 ? 12.477 15.289 19.672 1 87.75 213 ARG B N 1
ATOM 4316 C CA . ARG B 1 213 ? 13.672 15.883 20.266 1 87.75 213 ARG B CA 1
ATOM 4317 C C . ARG B 1 213 ? 13.383 17.281 20.797 1 87.75 213 ARG B C 1
ATOM 4319 O O . ARG B 1 213 ? 13.883 17.656 21.859 1 87.75 213 ARG B O 1
ATOM 4326 N N . ARG B 1 214 ? 12.633 17.922 20.156 1 84.31 214 ARG B N 1
ATOM 4327 C CA . ARG B 1 214 ? 12.305 19.297 20.547 1 84.31 214 ARG B CA 1
ATOM 4328 C C . ARG B 1 214 ? 11.375 19.297 21.75 1 84.31 214 ARG B C 1
ATOM 4330 O O . ARG B 1 214 ? 11.453 20.188 22.594 1 84.31 214 ARG B O 1
ATOM 4337 N N . ARG B 1 215 ? 10.508 18.344 21.766 1 79.75 215 ARG B N 1
ATOM 4338 C CA . ARG B 1 215 ? 9.562 18.25 22.875 1 79.75 215 ARG B CA 1
ATOM 4339 C C . ARG B 1 215 ? 10.273 17.906 24.172 1 79.75 215 ARG B C 1
ATOM 4341 O O . ARG B 1 215 ? 9.766 18.172 25.266 1 79.75 215 ARG B O 1
ATOM 4348 N N . GLN B 1 216 ? 11.352 17.25 24.047 1 74.88 216 GLN B N 1
ATOM 4349 C CA . GLN B 1 216 ? 12.117 16.859 25.234 1 74.88 216 GLN B CA 1
ATOM 4350 C C . GLN B 1 216 ? 12.898 18.047 25.797 1 74.88 216 GLN B C 1
ATOM 4352 O O . GLN B 1 216 ? 13.469 17.953 26.891 1 74.88 216 GLN B O 1
ATOM 4357 N N . GLN B 1 217 ? 12.742 19.062 25.031 1 69.31 217 GLN B N 1
ATOM 4358 C CA . GLN B 1 217 ? 13.414 20.25 25.547 1 69.31 217 GLN B CA 1
ATOM 4359 C C . GLN B 1 217 ? 12.586 20.922 26.625 1 69.31 217 GLN B C 1
ATOM 4361 O O . GLN B 1 217 ? 11.359 20.969 26.547 1 69.31 217 GLN B O 1
ATOM 4366 N N . PRO B 1 218 ? 13.203 21.172 27.75 1 59 218 PRO B N 1
ATOM 4367 C CA . PRO B 1 218 ? 12.523 21.734 28.922 1 59 218 PRO B CA 1
ATOM 4368 C C . PRO B 1 218 ? 11.617 22.906 28.562 1 59 218 PRO B C 1
ATOM 4370 O O . PRO B 1 218 ? 10.594 23.125 29.203 1 59 218 PRO B O 1
ATOM 4373 N N . THR B 1 219 ? 11.984 23.672 27.641 1 56.03 219 THR B N 1
ATOM 4374 C CA . THR B 1 219 ? 11.266 24.891 27.297 1 56.03 219 THR B CA 1
ATOM 4375 C C . THR B 1 219 ? 10.094 24.594 26.375 1 56.03 219 THR B C 1
ATOM 4377 O O . THR B 1 219 ? 9.312 25.5 26.047 1 56.03 219 THR B O 1
ATOM 4380 N N . SER B 1 220 ? 9.969 23.359 26.031 1 59.03 220 SER B N 1
ATOM 4381 C CA . SER B 1 220 ? 8.961 23.031 25.016 1 59.03 220 SER B CA 1
ATOM 4382 C C . SER B 1 220 ? 7.656 22.594 25.656 1 59.03 220 SER B C 1
ATOM 4384 O O . SER B 1 220 ? 7.656 21.984 26.734 1 59.03 220 SER B O 1
ATOM 4386 N N . SER B 1 221 ? 6.582 23.219 25.219 1 58.28 221 SER B N 1
ATOM 4387 C CA . SER B 1 221 ? 5.277 22.734 25.672 1 58.28 221 SER B CA 1
ATOM 4388 C C . SER B 1 221 ? 4.984 21.344 25.125 1 58.28 221 SER B C 1
ATOM 4390 O O . SER B 1 221 ? 5.34 21.031 23.984 1 58.28 221 SER B O 1
ATOM 4392 N N . SER B 1 222 ? 4.59 20.422 25.953 1 58.28 222 SER B N 1
ATOM 4393 C CA . SER B 1 222 ? 4.199 19.062 25.609 1 58.28 222 SER B CA 1
ATOM 4394 C C . SER B 1 222 ? 3.156 19.062 24.5 1 58.28 222 SER B C 1
ATOM 4396 O O . SER B 1 222 ? 2.893 18.016 23.891 1 58.28 222 SER B O 1
ATOM 4398 N N . SER B 1 223 ? 2.742 20.297 24.078 1 66.25 223 SER B N 1
ATOM 4399 C CA . SER B 1 223 ? 1.582 20.422 23.203 1 66.25 223 SER B CA 1
ATOM 4400 C C . SER B 1 223 ? 1.977 20.969 21.844 1 66.25 223 SER B C 1
ATOM 4402 O O . SER B 1 223 ? 1.132 21.484 21.094 1 66.25 223 SER B O 1
ATOM 4404 N N . ASN B 1 224 ? 3.23 20.859 21.5 1 83.06 224 ASN B N 1
ATOM 4405 C CA . ASN B 1 224 ? 3.664 21.469 20.234 1 83.06 224 ASN B CA 1
ATOM 4406 C C . ASN B 1 224 ? 3.023 20.781 19.031 1 83.06 224 ASN B C 1
ATOM 4408 O O . ASN B 1 224 ? 3.488 19.734 18.594 1 83.06 224 ASN B O 1
ATOM 4412 N N . PRO B 1 225 ? 1.93 21.438 18.547 1 93.5 225 PRO B N 1
ATOM 4413 C CA . PRO B 1 225 ? 1.219 20.891 17.391 1 93.5 225 PRO B CA 1
ATOM 4414 C C . PRO B 1 225 ? 2.074 20.875 16.125 1 93.5 225 PRO B C 1
ATOM 4416 O O . PRO B 1 225 ? 2.947 21.719 15.945 1 93.5 225 PRO B O 1
ATOM 4419 N N . ALA B 1 226 ? 1.928 19.906 15.375 1 97.44 226 ALA B N 1
ATOM 4420 C CA . ALA B 1 226 ? 2.613 19.781 14.094 1 97.44 226 ALA B CA 1
ATOM 4421 C C . ALA B 1 226 ? 1.726 19.078 13.062 1 97.44 226 ALA B C 1
ATOM 4423 O O . ALA B 1 226 ? 0.726 18.453 13.414 1 97.44 226 ALA B O 1
ATOM 4424 N N . LEU B 1 227 ? 2.004 19.359 11.781 1 98.44 227 LEU B N 1
ATOM 4425 C CA . LEU B 1 227 ? 1.258 18.781 10.664 1 98.44 227 LEU B CA 1
ATOM 4426 C C . LEU B 1 227 ? 2.182 18 9.734 1 98.44 227 LEU B C 1
ATOM 4428 O O . LEU B 1 227 ? 3.236 18.5 9.336 1 98.44 227 LEU B O 1
ATOM 4432 N N . ILE B 1 228 ? 1.833 16.812 9.531 1 98.75 228 ILE B N 1
ATOM 4433 C CA . ILE B 1 228 ? 2.416 16.062 8.43 1 98.75 228 ILE B CA 1
ATOM 4434 C C . ILE B 1 228 ? 1.333 15.711 7.414 1 98.75 228 ILE B C 1
ATOM 4436 O O . ILE B 1 228 ? 0.383 14.992 7.734 1 98.75 228 ILE B O 1
ATOM 4440 N N . MET B 1 229 ? 1.453 16.234 6.246 1 98.81 229 MET B N 1
ATOM 4441 C CA . MET B 1 229 ? 0.504 15.984 5.164 1 98.81 229 MET B CA 1
ATOM 4442 C C . MET B 1 229 ? 1.148 15.156 4.055 1 98.81 229 MET B C 1
ATOM 4444 O O . MET B 1 229 ? 2.176 15.555 3.5 1 98.81 229 MET B O 1
ATOM 4448 N N . ASN B 1 230 ? 0.604 14 3.771 1 98.69 230 ASN B N 1
ATOM 4449 C CA . ASN B 1 230 ? 1.025 13.148 2.662 1 98.69 230 ASN B CA 1
ATOM 4450 C C . ASN B 1 230 ? 0.077 13.266 1.473 1 98.69 230 ASN B C 1
ATOM 4452 O O . ASN B 1 230 ? -1.131 13.07 1.614 1 98.69 230 ASN B O 1
ATOM 4456 N N . ILE B 1 231 ? 0.637 13.57 0.352 1 98.25 231 ILE B N 1
ATOM 4457 C CA . ILE B 1 231 ? -0.192 13.711 -0.839 1 98.25 231 ILE B CA 1
ATOM 4458 C C . ILE B 1 231 ? -0.327 12.367 -1.54 1 98.25 231 ILE B C 1
ATOM 4460 O O . ILE B 1 231 ? 0.674 11.75 -1.918 1 98.25 231 ILE B O 1
ATOM 4464 N N . GLY B 1 232 ? -1.539 11.938 -1.594 1 96.44 232 GLY B N 1
ATOM 4465 C CA . GLY B 1 232 ? -1.866 10.719 -2.305 1 96.44 232 GLY B CA 1
ATOM 4466 C C . GLY B 1 232 ? -2.5 10.961 -3.66 1 96.44 232 GLY B C 1
ATOM 4467 O O . GLY B 1 232 ? -2.168 11.938 -4.336 1 96.44 232 GLY B O 1
ATOM 4468 N N . SER B 1 233 ? -3.264 9.984 -4.113 1 89.56 233 SER B N 1
ATOM 4469 C CA . SER B 1 233 ? -3.906 10.031 -5.422 1 89.56 233 SER B CA 1
ATOM 4470 C C . SER B 1 233 ? -5.18 9.188 -5.441 1 89.56 233 SER B C 1
ATOM 4472 O O . SER B 1 233 ? -5.281 8.188 -4.723 1 89.56 233 SER B O 1
ATOM 4474 N N . LEU B 1 234 ? -6.066 9.656 -6.262 1 87.19 234 LEU B N 1
ATOM 4475 C CA . LEU B 1 234 ? -7.254 8.844 -6.496 1 87.19 234 LEU B CA 1
ATOM 4476 C C . LEU B 1 234 ? -6.906 7.586 -7.285 1 87.19 234 LEU B C 1
ATOM 4478 O O . LEU B 1 234 ? -7.707 6.652 -7.352 1 87.19 234 LEU B O 1
ATOM 4482 N N . ALA B 1 235 ? -5.75 7.5 -7.77 1 79.38 235 ALA B N 1
ATOM 4483 C CA . ALA B 1 235 ? -5.266 6.301 -8.453 1 79.38 235 ALA B CA 1
ATOM 4484 C C . ALA B 1 235 ? -5.117 5.137 -7.473 1 79.38 235 ALA B C 1
ATOM 4486 O O . ALA B 1 235 ? -4.957 3.986 -7.887 1 79.38 235 ALA B O 1
ATOM 4487 N N . ASP B 1 236 ? -5.266 5.379 -6.234 1 81 236 ASP B N 1
ATOM 4488 C CA . ASP B 1 236 ? -5.102 4.324 -5.238 1 81 236 ASP B CA 1
ATOM 4489 C C . ASP B 1 236 ? -6.27 3.346 -5.277 1 81 236 ASP B C 1
ATOM 4491 O O . ASP B 1 236 ? -6.25 2.32 -4.594 1 81 236 ASP B O 1
ATOM 4495 N N . ILE B 1 237 ? -7.242 3.605 -6.09 1 78.44 237 ILE B N 1
ATOM 4496 C CA . ILE B 1 237 ? -8.367 2.686 -6.25 1 78.44 237 ILE B CA 1
ATOM 4497 C C . ILE B 1 237 ? -7.922 1.472 -7.062 1 78.44 237 ILE B C 1
ATOM 4499 O O . ILE B 1 237 ? -8.57 0.423 -7.027 1 78.44 237 ILE B O 1
ATOM 4503 N N . GLY B 1 238 ? -6.852 1.626 -7.77 1 84.19 238 GLY B N 1
ATOM 4504 C CA . GLY B 1 238 ? -6.258 0.439 -8.367 1 84.19 238 GLY B CA 1
ATOM 4505 C C . GLY B 1 238 ? -6.332 0.43 -9.883 1 84.19 238 GLY B C 1
ATOM 4506 O O . GLY B 1 238 ? -6.793 -0.544 -10.477 1 84.19 238 GLY B O 1
ATOM 4507 N N . PHE B 1 239 ? -5.73 1.349 -10.508 1 89.12 239 PHE B N 1
ATOM 4508 C CA . PHE B 1 239 ? -5.707 1.445 -11.961 1 89.12 239 PHE B CA 1
ATOM 4509 C C . PHE B 1 239 ? -4.652 0.514 -12.547 1 89.12 239 PHE B C 1
ATOM 4511 O O . PHE B 1 239 ? -3.561 0.372 -11.984 1 89.12 239 PHE B O 1
ATOM 4518 N N . PRO B 1 240 ? -5.027 -0.126 -13.664 1 93.06 240 PRO B N 1
ATOM 4519 C CA . PRO B 1 240 ? -3.992 -0.867 -14.391 1 93.06 240 PRO B CA 1
ATOM 4520 C C . PRO B 1 240 ? -3.018 0.05 -15.125 1 93.06 240 PRO B C 1
ATOM 4522 O O . PRO B 1 240 ? -3.322 1.223 -15.359 1 93.06 240 PRO B O 1
ATOM 4525 N N . PHE B 1 241 ? -1.781 -0.377 -15.422 1 95 241 PHE B N 1
ATOM 4526 C CA . PHE B 1 241 ? -0.762 0.226 -16.266 1 95 241 PHE B CA 1
ATOM 4527 C C . PHE B 1 241 ? -0.036 1.346 -15.531 1 95 241 PHE B C 1
ATOM 4529 O O . PHE B 1 241 ? 0.765 2.07 -16.125 1 95 241 PHE B O 1
ATOM 4536 N N . VAL B 1 242 ? -0.322 1.532 -14.281 1 94.81 242 VAL B N 1
ATOM 4537 C CA . VAL B 1 242 ? 0.413 2.477 -13.445 1 94.81 242 VAL B CA 1
ATOM 4538 C C . VAL B 1 242 ? 0.69 1.852 -12.078 1 94.81 242 VAL B C 1
ATOM 4540 O O . VAL B 1 242 ? 0.666 2.541 -11.062 1 94.81 242 VAL B O 1
ATOM 4543 N N . THR B 1 243 ? 0.899 0.604 -12.055 1 96.06 243 THR B N 1
ATOM 4544 C CA . THR B 1 243 ? 0.931 -0.215 -10.844 1 96.06 243 THR B CA 1
ATOM 4545 C C . THR B 1 243 ? 1.963 0.318 -9.859 1 96.06 243 THR B C 1
ATOM 4547 O O . THR B 1 243 ? 1.652 0.533 -8.68 1 96.06 243 THR B O 1
ATOM 4550 N N . PRO B 1 244 ? 3.26 0.603 -10.258 1 96.25 244 PRO B N 1
ATOM 4551 C CA . PRO B 1 244 ? 4.207 1.099 -9.258 1 96.25 244 PRO B CA 1
ATOM 4552 C C . PRO B 1 244 ? 3.754 2.408 -8.609 1 96.25 244 PRO B C 1
ATOM 4554 O O . PRO B 1 244 ? 3.844 2.564 -7.391 1 96.25 244 PRO B O 1
ATOM 4557 N N . TYR B 1 245 ? 3.184 3.266 -9.414 1 95.69 245 TYR B N 1
ATOM 4558 C CA . TYR B 1 245 ? 2.691 4.551 -8.938 1 95.69 245 TYR B CA 1
ATOM 4559 C C . TYR B 1 245 ? 1.49 4.367 -8.016 1 95.69 245 TYR B C 1
ATOM 4561 O O . TYR B 1 245 ? 1.511 4.793 -6.859 1 95.69 245 TYR B O 1
ATOM 4569 N N . ALA B 1 246 ? 0.513 3.701 -8.5 1 96 246 ALA B N 1
ATOM 4570 C CA . ALA B 1 246 ? -0.738 3.529 -7.766 1 96 246 ALA B CA 1
ATOM 4571 C C . ALA B 1 246 ? -0.513 2.752 -6.473 1 96 246 ALA B C 1
ATOM 4573 O O . ALA B 1 246 ? -1.054 3.111 -5.426 1 96 246 ALA B O 1
ATOM 4574 N N . ALA B 1 247 ? 0.266 1.737 -6.539 1 96.69 247 ALA B N 1
ATOM 4575 C CA . ALA B 1 247 ? 0.552 0.942 -5.348 1 96.69 247 ALA B CA 1
ATOM 4576 C C . ALA B 1 247 ? 1.299 1.767 -4.305 1 96.69 247 ALA B C 1
ATOM 4578 O O . ALA B 1 247 ? 1.061 1.621 -3.104 1 96.69 247 ALA B O 1
ATOM 4579 N N . SER B 1 248 ? 2.209 2.588 -4.695 1 96.56 248 SER B N 1
ATOM 4580 C CA . SER B 1 248 ? 2.951 3.434 -3.764 1 96.56 248 SER B CA 1
ATOM 4581 C C . SER B 1 248 ? 2.039 4.453 -3.094 1 96.56 248 SER B C 1
ATOM 4583 O O . SER B 1 248 ? 2.24 4.805 -1.928 1 96.56 248 SER B O 1
ATOM 4585 N N . LYS B 1 249 ? 1.086 4.91 -3.854 1 96.5 249 LYS B N 1
ATOM 4586 C CA . LYS B 1 249 ? 0.131 5.852 -3.27 1 96.5 249 LYS B CA 1
ATOM 4587 C C . LYS B 1 249 ? -0.777 5.156 -2.26 1 96.5 249 LYS B C 1
ATOM 4589 O O . LYS B 1 249 ? -1.119 5.73 -1.225 1 96.5 249 LYS B O 1
ATOM 4594 N N . VAL B 1 250 ? -1.135 3.936 -2.543 1 96.38 250 VAL B N 1
ATOM 4595 C CA . VAL B 1 250 ? -1.87 3.15 -1.557 1 96.38 250 VAL B CA 1
ATOM 4596 C C . VAL B 1 250 ? -1.039 3.014 -0.283 1 96.38 250 VAL B C 1
ATOM 4598 O O . VAL B 1 250 ? -1.562 3.16 0.825 1 96.38 250 VAL B O 1
ATOM 4601 N N . LEU B 1 251 ? 0.198 2.754 -0.449 1 96.56 251 LEU B N 1
ATOM 4602 C CA . LEU B 1 251 ? 1.121 2.58 0.667 1 96.56 251 LEU B CA 1
ATOM 4603 C C . LEU B 1 251 ? 1.149 3.822 1.55 1 96.56 251 LEU B C 1
ATOM 4605 O O . LEU B 1 251 ? 1.009 3.727 2.771 1 96.56 251 LEU B O 1
ATOM 4609 N N . ILE B 1 252 ? 1.332 4.969 0.972 1 97.06 252 ILE B N 1
ATOM 4610 C CA . ILE B 1 252 ? 1.561 6.164 1.775 1 97.06 252 ILE B CA 1
ATOM 4611 C C . ILE B 1 252 ? 0.263 6.574 2.467 1 97.06 252 ILE B C 1
ATOM 4613 O O . ILE B 1 252 ? 0.286 7.09 3.588 1 97.06 252 ILE B O 1
ATOM 4617 N N . MET B 1 253 ? -0.883 6.328 1.878 1 96.12 253 MET B N 1
ATOM 4618 C CA . MET B 1 253 ? -2.16 6.598 2.529 1 96.12 253 MET B CA 1
ATOM 4619 C C . MET B 1 253 ? -2.348 5.699 3.75 1 96.12 253 MET B C 1
ATOM 4621 O O . MET B 1 253 ? -2.721 6.176 4.824 1 96.12 253 MET B O 1
ATOM 4625 N N . ALA B 1 254 ? -2.041 4.445 3.531 1 95.69 254 ALA B N 1
ATOM 4626 C CA . ALA B 1 254 ? -2.148 3.508 4.645 1 95.69 254 ALA B CA 1
ATOM 4627 C C . ALA B 1 254 ? -1.17 3.865 5.762 1 95.69 254 ALA B C 1
ATOM 4629 O O . ALA B 1 254 ? -1.53 3.846 6.941 1 95.69 254 ALA B O 1
ATOM 4630 N N . ALA B 1 255 ? 0.015 4.176 5.375 1 97.25 255 ALA B N 1
ATOM 4631 C CA . ALA B 1 255 ? 1.045 4.535 6.348 1 97.25 255 ALA B CA 1
ATOM 4632 C C . ALA B 1 255 ? 0.624 5.746 7.172 1 97.25 255 ALA B C 1
ATOM 4634 O O . ALA B 1 255 ? 0.941 5.84 8.359 1 97.25 255 ALA B O 1
ATOM 4635 N N . THR B 1 256 ? -0.063 6.66 6.523 1 97.56 256 THR B N 1
ATOM 4636 C CA . THR B 1 256 ? -0.542 7.852 7.215 1 97.56 256 THR B CA 1
ATOM 4637 C C . THR B 1 256 ? -1.489 7.473 8.352 1 97.56 256 THR B C 1
ATOM 4639 O O . THR B 1 256 ? -1.334 7.941 9.477 1 97.56 256 THR B O 1
ATOM 4642 N N . SER B 1 257 ? -2.379 6.613 8.078 1 95.69 257 SER B N 1
ATOM 4643 C CA . SER B 1 257 ? -3.348 6.184 9.078 1 95.69 257 SER B CA 1
ATOM 4644 C C . SER B 1 257 ? -2.672 5.406 10.203 1 95.69 257 SER B C 1
ATOM 4646 O O . SER B 1 257 ? -3.023 5.562 11.375 1 95.69 257 SER B O 1
ATOM 4648 N N . MET B 1 258 ? -1.753 4.602 9.828 1 95.25 258 MET B N 1
ATOM 4649 C CA . MET B 1 258 ? -1.046 3.801 10.82 1 95.25 258 MET B CA 1
ATOM 4650 C C . MET B 1 258 ? -0.207 4.688 11.734 1 95.25 258 MET B C 1
ATOM 4652 O O . MET B 1 258 ? -0.17 4.473 12.953 1 95.25 258 MET B O 1
ATOM 4656 N N . ALA B 1 259 ? 0.453 5.621 11.164 1 96.44 259 ALA B N 1
ATOM 4657 C CA . ALA B 1 259 ? 1.24 6.57 11.945 1 96.44 259 ALA B CA 1
ATOM 4658 C C . ALA B 1 259 ? 0.349 7.379 12.891 1 96.44 259 ALA B C 1
ATOM 4660 O O . ALA B 1 259 ? 0.724 7.645 14.031 1 96.44 259 ALA B O 1
ATOM 4661 N N . ARG B 1 260 ? -0.816 7.801 12.398 1 95.81 260 ARG B N 1
ATOM 4662 C CA . ARG B 1 260 ? -1.77 8.508 13.242 1 95.81 260 ARG B CA 1
ATOM 4663 C C . ARG B 1 260 ? -2.146 7.672 14.461 1 95.81 260 ARG B C 1
ATOM 4665 O O . ARG B 1 260 ? -2.162 8.18 15.586 1 95.81 260 ARG B O 1
ATOM 4672 N N . ARG B 1 261 ? -2.463 6.418 14.227 1 94.38 261 ARG B N 1
ATOM 4673 C CA . ARG B 1 261 ? -2.83 5.523 15.312 1 94.38 261 ARG B CA 1
ATOM 4674 C C . ARG B 1 261 ? -1.688 5.375 16.312 1 94.38 261 ARG B C 1
ATOM 4676 O O . ARG B 1 261 ? -1.919 5.293 17.516 1 94.38 261 ARG B O 1
ATOM 4683 N N . GLU B 1 262 ? -0.533 5.285 15.789 1 95.44 262 GLU B N 1
ATOM 4684 C CA . GLU B 1 262 ? 0.648 5.184 16.641 1 95.44 262 GLU B CA 1
ATOM 4685 C C . GLU B 1 262 ? 0.794 6.418 17.531 1 95.44 262 GLU B C 1
ATOM 4687 O O . GLU B 1 262 ? 1.022 6.297 18.734 1 95.44 262 GLU B O 1
ATOM 4692 N N . LEU B 1 263 ? 0.658 7.543 16.953 1 94.44 263 LEU B N 1
ATOM 4693 C CA . LEU B 1 263 ? 0.77 8.797 17.703 1 94.44 263 LEU B CA 1
ATOM 4694 C C . LEU B 1 263 ? -0.312 8.883 18.781 1 94.44 263 LEU B C 1
ATOM 4696 O O . LEU B 1 263 ? -0.045 9.328 19.891 1 94.44 263 LEU B O 1
ATOM 4700 N N . GLU B 1 264 ? -1.447 8.461 18.391 1 92.5 264 GLU B N 1
ATOM 4701 C CA . GLU B 1 264 ? -2.535 8.445 19.375 1 92.5 264 GLU B CA 1
ATOM 4702 C C . GLU B 1 264 ? -2.219 7.512 20.531 1 92.5 264 GLU B C 1
ATOM 4704 O O . GLU B 1 264 ? -2.459 7.852 21.688 1 92.5 264 GLU B O 1
ATOM 4709 N N . ALA B 1 265 ? -1.72 6.383 20.203 1 92.94 265 ALA B N 1
ATOM 4710 C CA . ALA B 1 265 ? -1.375 5.395 21.219 1 92.94 265 ALA B CA 1
ATOM 4711 C C . ALA B 1 265 ? -0.29 5.926 22.156 1 92.94 265 ALA B C 1
ATOM 4713 O O . ALA B 1 265 ? -0.249 5.57 23.328 1 92.94 265 ALA B O 1
ATOM 4714 N N . LEU B 1 266 ? 0.514 6.777 21.656 1 92.12 266 LEU B N 1
ATOM 4715 C CA . LEU B 1 266 ? 1.632 7.32 22.422 1 92.12 266 LEU B CA 1
ATOM 4716 C C . LEU B 1 266 ? 1.234 8.617 23.109 1 92.12 266 LEU B C 1
ATOM 4718 O O . LEU B 1 266 ? 2.078 9.289 23.719 1 92.12 266 LEU B O 1
ATOM 4722 N N . GLY B 1 267 ? -0.044 8.984 22.953 1 89.94 267 GLY B N 1
ATOM 4723 C CA . GLY B 1 267 ? -0.516 10.211 23.578 1 89.94 267 GLY B CA 1
ATOM 4724 C C . GLY B 1 267 ? 0.003 11.461 22.906 1 89.94 267 GLY B C 1
ATOM 4725 O O . GLY B 1 267 ? 0.142 12.508 23.547 1 89.94 267 GLY B O 1
ATOM 4726 N N . GLN B 1 268 ? 0.368 11.383 21.672 1 89.62 268 GLN B N 1
ATOM 4727 C CA . GLN B 1 268 ? 0.888 12.508 20.891 1 89.62 268 GLN B CA 1
ATOM 4728 C C . GLN B 1 268 ? -0.155 13.016 19.906 1 89.62 268 GLN B C 1
ATOM 4730 O O . GLN B 1 268 ? 0.14 13.195 18.719 1 89.62 268 GLN B O 1
ATOM 4735 N N . GLY B 1 269 ? -1.284 13.344 20.359 1 81.12 269 GLY B N 1
ATOM 4736 C CA . GLY B 1 269 ? -2.416 13.742 19.547 1 81.12 269 GLY B CA 1
ATOM 4737 C C . GLY B 1 269 ? -2.271 15.141 18.969 1 81.12 269 GLY B C 1
ATOM 4738 O O . GLY B 1 269 ? -3.07 15.555 18.125 1 81.12 269 GLY B O 1
ATOM 4739 N N . GLY B 1 270 ? -1.266 15.859 19.359 1 89.88 270 GLY B N 1
ATOM 4740 C CA . GLY B 1 270 ? -1.032 17.188 18.844 1 89.88 270 GLY B CA 1
ATOM 4741 C C . GLY B 1 270 ? -0.439 17.188 17.438 1 89.88 270 GLY B C 1
ATOM 4742 O O . GLY B 1 270 ? -0.465 18.219 16.75 1 89.88 270 GLY B O 1
ATOM 4743 N N . ILE B 1 271 ? 0.07 16.125 17.078 1 95.75 271 ILE B N 1
ATOM 4744 C CA . ILE B 1 271 ? 0.61 15.977 15.734 1 95.75 271 ILE B CA 1
ATOM 4745 C C . ILE B 1 271 ? -0.464 15.414 14.805 1 95.75 271 ILE B C 1
ATOM 4747 O O . ILE B 1 271 ? -0.954 14.297 15.016 1 95.75 271 ILE B O 1
ATOM 4751 N N . GLN B 1 272 ? -0.839 16.141 13.812 1 97.31 272 GLN B N 1
ATOM 4752 C CA . GLN B 1 272 ? -1.834 15.664 12.852 1 97.31 272 GLN B CA 1
ATOM 4753 C C . GLN B 1 272 ? -1.171 14.953 11.68 1 97.31 272 GLN B C 1
ATOM 4755 O O . GLN B 1 272 ? -0.274 15.508 11.039 1 97.31 272 GLN B O 1
ATOM 4760 N N . MET B 1 273 ? -1.565 13.734 11.469 1 97.75 273 MET B N 1
ATOM 4761 C CA . MET B 1 273 ? -1.295 13.023 10.219 1 97.75 273 MET B CA 1
ATOM 4762 C C . MET B 1 273 ? -2.463 13.164 9.25 1 97.75 273 MET B C 1
ATOM 4764 O O . MET B 1 273 ? -3.592 12.789 9.57 1 97.75 273 MET B O 1
ATOM 4768 N N . LEU B 1 274 ? -2.201 13.695 8.055 1 98.5 274 LEU B N 1
ATOM 4769 C CA . LEU B 1 274 ? -3.271 13.914 7.09 1 98.5 274 LEU B CA 1
ATOM 4770 C C . LEU B 1 274 ? -2.842 13.477 5.695 1 98.5 274 LEU B C 1
ATOM 4772 O O . LEU B 1 274 ? -1.8 13.914 5.195 1 98.5 274 LEU B O 1
ATOM 4776 N N . ALA B 1 275 ? -3.541 12.547 5.145 1 98.38 275 ALA B N 1
ATOM 4777 C CA . ALA B 1 275 ? -3.357 12.18 3.742 1 98.38 275 ALA B CA 1
ATOM 4778 C C . ALA B 1 275 ? -4.422 12.828 2.861 1 98.38 275 ALA B C 1
ATOM 4780 O O . ALA B 1 275 ? -5.613 12.789 3.182 1 98.38 275 ALA B O 1
ATOM 4781 N N . VAL B 1 276 ? -3.998 13.453 1.771 1 98.44 276 VAL B N 1
ATOM 4782 C CA . VAL B 1 276 ? -4.922 14.117 0.858 1 98.44 276 VAL B CA 1
ATOM 4783 C C . VAL B 1 276 ? -4.84 13.469 -0.522 1 98.44 276 VAL B C 1
ATOM 4785 O O . VAL B 1 276 ? -3.777 13.461 -1.148 1 98.44 276 VAL B O 1
ATOM 4788 N N . ARG B 1 277 ? -5.969 12.93 -1.004 1 97.19 277 ARG B N 1
ATOM 4789 C CA . ARG B 1 277 ? -6.047 12.312 -2.322 1 97.19 277 ARG B CA 1
ATOM 4790 C C . ARG B 1 277 ? -6.234 13.367 -3.41 1 97.19 277 ARG B C 1
ATOM 4792 O O . ARG B 1 277 ? -7.137 14.203 -3.322 1 97.19 277 ARG B O 1
ATOM 4799 N N . PHE B 1 278 ? -5.367 13.242 -4.375 1 94.81 278 PHE B N 1
ATOM 4800 C CA . PHE B 1 278 ? -5.461 14.117 -5.535 1 94.81 278 PHE B CA 1
ATOM 4801 C C . PHE B 1 278 ? -6.086 13.383 -6.719 1 94.81 278 PHE B C 1
ATOM 4803 O O . PHE B 1 278 ? -5.785 12.219 -6.961 1 94.81 278 PHE B O 1
ATOM 4810 N N . GLY B 1 279 ? -7.027 14.07 -7.375 1 93.31 279 GLY B N 1
ATOM 4811 C CA . GLY B 1 279 ? -7.309 13.719 -8.758 1 93.31 279 GLY B CA 1
ATOM 4812 C C . GLY B 1 279 ? -6.41 14.438 -9.75 1 93.31 279 GLY B C 1
ATOM 4813 O O . GLY B 1 279 ? -5.258 14.75 -9.438 1 93.31 279 GLY B O 1
ATOM 4814 N N . SER B 1 280 ? -6.883 14.648 -10.945 1 92 280 SER B N 1
ATOM 4815 C CA . SER B 1 280 ? -6.121 15.352 -11.969 1 92 280 SER B CA 1
ATOM 4816 C C . SER B 1 280 ? -5.969 16.828 -11.633 1 92 280 SER B C 1
ATOM 4818 O O . SER B 1 280 ? -6.906 17.453 -11.141 1 92 280 SER B O 1
ATOM 4820 N N . VAL B 1 281 ? -4.785 17.281 -11.805 1 95.19 281 VAL B N 1
ATOM 4821 C CA . VAL B 1 281 ? -4.465 18.703 -11.602 1 95.19 281 VAL B CA 1
ATOM 4822 C C . VAL B 1 281 ? -3.771 19.25 -12.844 1 95.19 281 VAL B C 1
ATOM 4824 O O . VAL B 1 281 ? -2.949 18.578 -13.461 1 95.19 281 VAL B O 1
ATOM 4827 N N . THR B 1 282 ? -4.109 20.438 -13.258 1 93 282 THR B N 1
ATOM 4828 C CA . THR B 1 282 ? -3.457 21.047 -14.406 1 93 282 THR B CA 1
ATOM 4829 C C . THR B 1 282 ? -2.465 22.125 -13.961 1 93 282 THR B C 1
ATOM 4831 O O . THR B 1 282 ? -2.459 22.531 -12.797 1 93 282 THR B O 1
ATOM 4834 N N . GLY B 1 283 ? -1.504 22.469 -14.875 1 88.31 283 GLY B N 1
ATOM 4835 C CA . GLY B 1 283 ? -0.426 23.375 -14.539 1 88.31 283 GLY B CA 1
ATOM 4836 C C . GLY B 1 283 ? 0.808 22.688 -14 1 88.31 283 GLY B C 1
ATOM 4837 O O . GLY B 1 283 ? 1.606 23.281 -13.281 1 88.31 283 GLY B O 1
ATOM 4838 N N . VAL B 1 284 ? 0.754 21.406 -14.281 1 82.69 284 VAL B N 1
ATOM 4839 C CA . VAL B 1 284 ? 1.9 20.578 -13.914 1 82.69 284 VAL B CA 1
ATOM 4840 C C . VAL B 1 284 ? 2.629 20.109 -15.172 1 82.69 284 VAL B C 1
ATOM 4842 O O . VAL B 1 284 ? 2.205 20.422 -16.297 1 82.69 284 VAL B O 1
ATOM 4845 N N . SER B 1 285 ? 3.729 19.453 -15 1 70.5 285 SER B N 1
ATOM 4846 C CA . SER B 1 285 ? 4.617 19.109 -16.109 1 70.5 285 SER B CA 1
ATOM 4847 C C . SER B 1 285 ? 3.895 18.266 -17.156 1 70.5 285 SER B C 1
ATOM 4849 O O . SER B 1 285 ? 4.125 18.422 -18.344 1 70.5 285 SER B O 1
ATOM 4851 N N . HIS B 1 286 ? 2.932 17.469 -16.734 1 69.12 286 HIS B N 1
ATOM 4852 C CA . HIS B 1 286 ? 2.379 16.5 -17.672 1 69.12 286 HIS B CA 1
ATOM 4853 C C . HIS B 1 286 ? 0.996 16.922 -18.156 1 69.12 286 HIS B C 1
ATOM 4855 O O . HIS B 1 286 ? 0.402 16.25 -19 1 69.12 286 HIS B O 1
ATOM 4861 N N . THR B 1 287 ? 0.471 17.922 -17.562 1 75.81 287 THR B N 1
ATOM 4862 C CA . THR B 1 287 ? -0.863 18.391 -17.938 1 75.81 287 THR B CA 1
ATOM 4863 C C . THR B 1 287 ? -0.906 19.906 -17.984 1 75.81 287 THR B C 1
ATOM 4865 O O . THR B 1 287 ? -0.692 20.578 -16.969 1 75.81 287 THR B O 1
ATOM 4868 N N . LYS B 1 288 ? -1.216 20.562 -19.172 1 79.75 288 LYS B N 1
ATOM 4869 C CA . LYS B 1 288 ? -1.251 22 -19.328 1 79.75 288 LYS B CA 1
ATOM 4870 C C . LYS B 1 288 ? -2.574 22.453 -19.938 1 79.75 288 LYS B C 1
ATOM 4872 O O . LYS B 1 288 ? -2.66 23.547 -20.516 1 79.75 288 LYS B O 1
ATOM 4877 N N . SER B 1 289 ? -3.504 21.703 -19.625 1 84.5 289 SER B N 1
ATOM 4878 C CA . SER B 1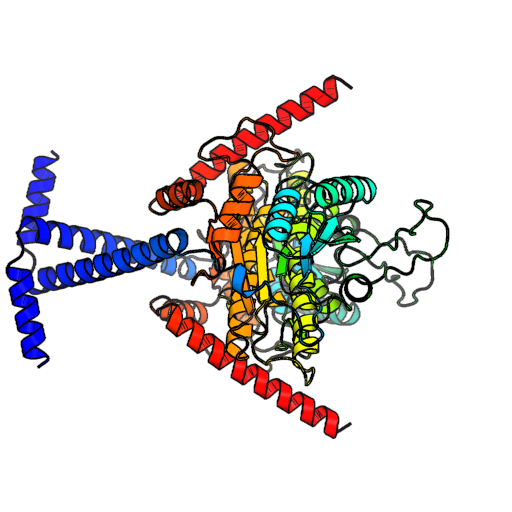 289 ? -4.82 22.094 -20.125 1 84.5 289 SER B CA 1
ATOM 4879 C C . SER B 1 289 ? -5.414 23.234 -19.297 1 84.5 289 SER B C 1
ATOM 4881 O O . SER B 1 289 ? -4.891 23.562 -18.234 1 84.5 289 SER B O 1
ATOM 4883 N N . ALA B 1 290 ? -6.43 23.891 -19.844 1 91.31 290 ALA B N 1
ATOM 4884 C CA . ALA B 1 290 ? -7.164 24.891 -19.062 1 91.31 290 ALA B CA 1
ATOM 4885 C C . ALA B 1 290 ? -7.844 24.234 -17.859 1 91.31 290 ALA B C 1
ATOM 4887 O O . ALA B 1 290 ? -8.352 23.125 -17.953 1 91.31 290 ALA B O 1
ATOM 4888 N N . PRO B 1 291 ? -7.805 24.922 -16.766 1 93.56 291 PRO B N 1
ATOM 4889 C CA . PRO B 1 291 ? -8.453 24.359 -15.578 1 93.56 291 PRO B CA 1
ATOM 4890 C C . PRO B 1 291 ? -9.953 24.125 -15.781 1 93.56 291 PRO B C 1
ATOM 4892 O O . PRO B 1 291 ? -10.594 24.844 -16.547 1 93.56 291 PRO B O 1
ATOM 4895 N N . SER B 1 292 ? -10.492 23.125 -15.148 1 94 292 SER B N 1
ATOM 4896 C CA . SER B 1 292 ? -11.914 22.812 -15.125 1 94 292 SER B CA 1
ATOM 4897 C C . SER B 1 292 ? -12.375 22.438 -13.719 1 94 292 SER B C 1
ATOM 4899 O O . SER B 1 292 ? -11.578 22.453 -12.781 1 94 292 SER B O 1
ATOM 4901 N N . LEU B 1 293 ? -13.672 22.156 -13.594 1 94.31 293 LEU B N 1
ATOM 4902 C CA . LEU B 1 293 ? -14.25 21.828 -12.297 1 94.31 293 LEU B CA 1
ATOM 4903 C C . LEU B 1 293 ? -13.602 20.578 -11.719 1 94.31 293 LEU B C 1
ATOM 4905 O O . LEU B 1 293 ? -13.414 20.469 -10.508 1 94.31 293 LEU B O 1
ATOM 4909 N N . LEU B 1 294 ? -13.234 19.688 -12.57 1 94.19 294 LEU B N 1
ATOM 4910 C CA . LEU B 1 294 ? -12.711 18.406 -12.109 1 94.19 294 LEU B CA 1
ATOM 4911 C C . LEU B 1 294 ? -11.195 18.344 -12.273 1 94.19 294 LEU B C 1
ATOM 4913 O O . LEU B 1 294 ? -10.547 17.406 -11.805 1 94.19 294 LEU B O 1
ATOM 4917 N N . VAL B 1 295 ? -10.602 19.312 -12.922 1 95.31 295 VAL B N 1
ATOM 4918 C CA . VAL B 1 295 ? -9.156 19.422 -13.102 1 95.31 295 VAL B CA 1
ATOM 4919 C C . VAL B 1 295 ? -8.688 20.812 -12.672 1 95.31 295 VAL B C 1
ATOM 4921 O O . VAL B 1 295 ? -8.375 21.656 -13.508 1 95.31 295 VAL B O 1
ATOM 4924 N N . PRO B 1 296 ? -8.594 21.016 -11.398 1 96.88 296 PRO B N 1
ATOM 4925 C CA . PRO B 1 296 ? -8.195 22.328 -10.883 1 96.88 296 PRO B CA 1
ATOM 4926 C C . PRO B 1 296 ? -6.73 22.656 -11.148 1 96.88 296 PRO B C 1
ATOM 4928 O O . PRO B 1 296 ? -5.945 21.75 -11.477 1 96.88 296 PRO B O 1
ATOM 4931 N N . ASP B 1 297 ? -6.453 23.938 -11.062 1 96.81 297 ASP B N 1
ATOM 4932 C CA . ASP B 1 297 ? -5.051 24.344 -11.172 1 96.81 297 ASP B CA 1
ATOM 4933 C C . ASP B 1 297 ? -4.309 24.094 -9.859 1 96.81 297 ASP B C 1
ATOM 4935 O O . ASP B 1 297 ? -4.906 23.641 -8.875 1 96.81 297 ASP B O 1
ATOM 4939 N N . THR B 1 298 ? -3.068 24.328 -9.875 1 97.38 298 THR B N 1
ATOM 4940 C CA . THR B 1 298 ? -2.188 23.984 -8.758 1 97.38 298 THR B CA 1
ATOM 4941 C C . THR B 1 298 ? -2.553 24.797 -7.516 1 97.38 298 THR B C 1
ATOM 4943 O O . THR B 1 298 ? -2.582 24.266 -6.406 1 97.38 298 THR B O 1
ATOM 4946 N N . ASP B 1 299 ? -2.881 26.094 -7.664 1 97.62 299 ASP B N 1
ATOM 4947 C CA . ASP B 1 299 ? -3.227 26.953 -6.535 1 97.62 299 ASP B CA 1
ATOM 4948 C C . ASP B 1 299 ? -4.508 26.469 -5.855 1 97.62 299 ASP B C 1
ATOM 4950 O O . ASP B 1 299 ? -4.578 26.406 -4.625 1 97.62 299 ASP B O 1
ATOM 4954 N N . THR B 1 300 ? -5.461 26.141 -6.688 1 98 300 THR B N 1
ATOM 4955 C CA . THR B 1 300 ? -6.738 25.656 -6.164 1 98 300 THR B CA 1
ATOM 4956 C C . THR B 1 300 ? -6.551 24.359 -5.391 1 98 300 THR B C 1
ATOM 4958 O O . THR B 1 300 ? -7.125 24.172 -4.316 1 98 300 THR B O 1
ATOM 4961 N N . MET B 1 301 ? -5.773 23.5 -5.883 1 97.94 301 MET B N 1
ATOM 4962 C CA . MET B 1 301 ? -5.551 22.203 -5.25 1 97.94 301 MET B CA 1
ATOM 4963 C C . MET B 1 301 ? -4.82 22.375 -3.92 1 97.94 301 MET B C 1
ATOM 4965 O O . MET B 1 301 ? -5.188 21.75 -2.922 1 97.94 301 MET B O 1
ATOM 4969 N N . ALA B 1 302 ? -3.781 23.203 -3.91 1 98.56 302 ALA B N 1
ATOM 4970 C CA . ALA B 1 302 ? -3.037 23.453 -2.678 1 98.56 302 ALA B CA 1
ATOM 4971 C C . ALA B 1 302 ? -3.936 24.078 -1.611 1 98.56 302 ALA B C 1
ATOM 4973 O O . ALA B 1 302 ? -3.918 23.656 -0.453 1 98.56 302 ALA B O 1
ATOM 4974 N N . ARG B 1 303 ? -4.727 25.047 -2.029 1 98.12 303 ARG B N 1
ATOM 4975 C CA . ARG B 1 303 ? -5.637 25.703 -1.102 1 98.12 303 ARG B CA 1
ATOM 4976 C C . ARG B 1 303 ? -6.652 24.719 -0.533 1 98.12 303 ARG B C 1
ATOM 4978 O O . ARG B 1 303 ? -6.926 24.719 0.669 1 98.12 303 ARG B O 1
ATOM 4985 N N . ALA B 1 304 ? -7.23 23.938 -1.415 1 98.31 304 ALA B N 1
ATOM 4986 C CA . ALA B 1 304 ? -8.211 22.953 -0.995 1 98.31 304 ALA B CA 1
ATOM 4987 C C . ALA B 1 304 ? -7.602 21.938 -0.02 1 98.31 304 ALA B C 1
ATOM 4989 O O . ALA B 1 304 ? -8.258 21.516 0.927 1 98.31 304 ALA B O 1
ATOM 4990 N N . SER B 1 305 ? -6.398 21.562 -0.242 1 98.62 305 SER B N 1
ATOM 4991 C CA . SER B 1 305 ? -5.703 20.609 0.614 1 98.62 305 SER B CA 1
ATOM 4992 C C . SER B 1 305 ? -5.441 21.188 1.997 1 98.62 305 SER B C 1
ATOM 4994 O O . SER B 1 305 ? -5.738 20.562 3.012 1 98.62 305 SER B O 1
ATOM 4996 N N . LEU B 1 306 ? -4.902 22.406 2.027 1 98.69 306 LEU B N 1
ATOM 4997 C CA . LEU B 1 306 ? -4.582 23.062 3.295 1 98.69 306 LEU B CA 1
ATOM 4998 C C . LEU B 1 306 ? -5.848 23.375 4.078 1 98.69 306 LEU B C 1
ATOM 5000 O O . LEU B 1 306 ? -5.828 23.422 5.309 1 98.69 306 LEU B O 1
ATOM 5004 N N . ALA B 1 307 ? -6.922 23.547 3.391 1 98.5 307 ALA B N 1
ATOM 5005 C CA . ALA B 1 307 ? -8.203 23.828 4.035 1 98.5 307 ALA B CA 1
ATOM 5006 C C . ALA B 1 307 ? -8.688 22.625 4.848 1 98.5 307 ALA B C 1
ATOM 5008 O O . ALA B 1 307 ? -9.562 22.766 5.707 1 98.5 307 ALA B O 1
ATOM 5009 N N . ARG B 1 308 ? -8.125 21.453 4.605 1 98.44 308 ARG B N 1
ATOM 5010 C CA . ARG B 1 308 ? -8.586 20.234 5.273 1 98.44 308 ARG B CA 1
ATOM 5011 C C . ARG B 1 308 ? -7.82 20 6.57 1 98.44 308 ARG B C 1
ATOM 5013 O O . ARG B 1 308 ? -8.125 19.062 7.312 1 98.44 308 ARG B O 1
ATOM 5020 N N . THR B 1 309 ? -6.816 20.812 6.883 1 98.25 309 THR B N 1
ATOM 5021 C CA . THR B 1 309 ? -6.129 20.688 8.164 1 98.25 309 THR B CA 1
ATOM 5022 C C . THR B 1 309 ? -7.125 20.719 9.32 1 98.25 309 THR B C 1
ATOM 5024 O O . THR B 1 309 ? -8.094 21.484 9.281 1 98.25 309 THR B O 1
ATOM 5027 N N . GLY B 1 310 ? -6.914 19.875 10.312 1 96 310 GLY B N 1
ATOM 5028 C CA . GLY B 1 310 ? -7.824 19.797 11.438 1 96 310 GLY B CA 1
ATOM 5029 C C . GLY B 1 310 ? -8.969 18.812 11.227 1 96 310 GLY B C 1
ATOM 5030 O O . GLY B 1 310 ? -9.781 18.594 12.117 1 96 310 GLY B O 1
ATOM 5031 N N . SER B 1 311 ? -8.992 18.25 10.023 1 96.12 311 SER B N 1
ATOM 5032 C CA . SER B 1 311 ? -10.039 17.266 9.719 1 96.12 311 SER B CA 1
ATOM 5033 C C . SER B 1 311 ? -10.031 16.109 10.719 1 96.12 311 SER B C 1
ATOM 5035 O O . SER B 1 311 ? -8.969 15.703 11.18 1 96.12 311 SER B O 1
ATOM 5037 N N . HIS B 1 312 ? -11.234 15.609 11 1 92.62 312 HIS B N 1
ATOM 5038 C CA . HIS B 1 312 ? -11.352 14.453 11.883 1 92.62 312 HIS B CA 1
A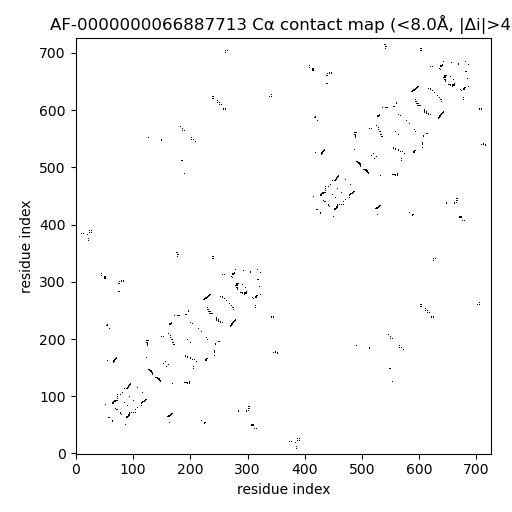TOM 5039 C C . HIS B 1 312 ? -10.945 13.164 11.164 1 92.62 312 HIS B C 1
ATOM 5041 O O . HIS B 1 312 ? -10.727 12.133 11.805 1 92.62 312 HIS B O 1
ATOM 5047 N N . ARG B 1 313 ? -10.898 13.242 9.852 1 94.62 313 ARG B N 1
ATOM 5048 C CA . ARG B 1 313 ? -10.43 12.117 9.055 1 94.62 313 ARG B CA 1
ATOM 5049 C C . ARG B 1 313 ? -8.945 12.25 8.727 1 94.62 313 ARG B C 1
ATOM 5051 O O . ARG B 1 313 ? -8.461 13.359 8.484 1 94.62 313 ARG B O 1
ATOM 5058 N N . ASP B 1 314 ? -8.305 11.125 8.719 1 95.31 314 ASP B N 1
ATOM 5059 C CA . ASP B 1 314 ? -6.875 11.172 8.422 1 95.31 314 ASP B CA 1
ATOM 5060 C C . ASP B 1 314 ? -6.617 11.016 6.93 1 95.31 314 ASP B C 1
ATOM 5062 O O . ASP B 1 314 ? -5.508 11.273 6.453 1 95.31 314 ASP B O 1
ATOM 5066 N N . VAL B 1 315 ? -7.566 10.562 6.164 1 96.5 315 VAL B N 1
ATOM 5067 C CA . VAL B 1 315 ? -7.492 10.484 4.711 1 96.5 315 VAL B CA 1
ATOM 5068 C C . VAL B 1 315 ? -8.688 11.219 4.098 1 96.5 315 VAL B C 1
ATOM 5070 O O . VAL B 1 315 ? -9.836 10.883 4.379 1 96.5 315 VAL B O 1
ATOM 5073 N N . VAL B 1 316 ? -8.43 12.18 3.211 1 97.81 316 VAL B N 1
ATOM 5074 C CA . VAL B 1 316 ? -9.5 12.984 2.631 1 97.81 316 VAL B CA 1
ATOM 5075 C C . VAL B 1 316 ? -9.188 13.281 1.167 1 97.81 316 VAL B C 1
ATOM 5077 O O . VAL B 1 316 ? -8.055 13.094 0.716 1 97.81 316 VAL B O 1
ATOM 5080 N N . ILE B 1 317 ? -10.219 13.594 0.425 1 97.56 317 ILE B N 1
ATOM 5081 C CA . ILE B 1 317 ? -10.062 14.266 -0.863 1 97.56 317 ILE B CA 1
ATOM 5082 C C . ILE B 1 317 ? -10.148 15.773 -0.674 1 97.56 317 ILE B C 1
ATOM 5084 O O . ILE B 1 317 ? -11.18 16.297 -0.225 1 97.56 317 ILE B O 1
ATOM 5088 N N . GLY B 1 318 ? -9.102 16.469 -0.963 1 96.69 318 GLY B N 1
ATOM 5089 C CA . GLY B 1 318 ? -9.016 17.891 -0.644 1 96.69 318 GLY B CA 1
ATOM 5090 C C . GLY B 1 318 ? -10 18.734 -1.427 1 96.69 318 GLY B C 1
ATOM 5091 O O . GLY B 1 318 ? -10.672 19.609 -0.859 1 96.69 318 GLY B O 1
ATOM 5092 N N . HIS B 1 319 ? -10.109 18.438 -2.672 1 98.06 319 HIS B N 1
ATOM 5093 C CA . HIS B 1 319 ? -10.906 19.219 -3.607 1 98.06 319 HIS B CA 1
ATOM 5094 C C . HIS B 1 319 ? -12.344 18.719 -3.672 1 98.06 319 HIS B C 1
ATOM 5096 O O . HIS B 1 319 ? -12.586 17.594 -4.113 1 98.06 319 HIS B O 1
ATOM 5102 N N . LEU B 1 320 ? -13.312 19.578 -3.301 1 97.5 320 LEU B N 1
ATOM 5103 C CA . LEU B 1 320 ? -14.703 19.156 -3.115 1 97.5 320 LEU B CA 1
ATOM 5104 C C . LEU B 1 320 ? -15.273 18.578 -4.402 1 97.5 320 LEU B C 1
ATOM 5106 O O . LEU B 1 320 ? -15.883 17.516 -4.391 1 97.5 320 LEU B O 1
ATOM 5110 N N . PRO B 1 321 ? -15.102 19.234 -5.566 1 97.5 321 PRO B N 1
ATOM 5111 C CA . PRO B 1 321 ? -15.656 18.656 -6.785 1 97.5 321 PRO B CA 1
ATOM 5112 C C . PRO B 1 321 ? -15.109 17.25 -7.059 1 97.5 321 PRO B C 1
ATOM 5114 O O . PRO B 1 321 ? -15.859 16.359 -7.48 1 97.5 321 PRO B O 1
ATOM 5117 N N . GLN B 1 322 ? -13.828 17.062 -6.844 1 97.06 322 GLN B N 1
ATOM 5118 C CA . GLN B 1 322 ? -13.258 15.734 -7.027 1 97.06 322 GLN B CA 1
ATOM 5119 C C . GLN B 1 322 ? -13.812 14.75 -6.004 1 97.06 322 GLN B C 1
ATOM 5121 O O . GLN B 1 322 ? -13.969 13.562 -6.297 1 97.06 322 GLN B O 1
ATOM 5126 N N . ALA B 1 323 ? -14.086 15.227 -4.766 1 97.19 323 ALA B N 1
ATOM 5127 C CA . ALA B 1 323 ? -14.688 14.375 -3.74 1 97.19 323 ALA B CA 1
ATOM 5128 C C . ALA B 1 323 ? -16.094 13.93 -4.148 1 97.19 323 ALA B C 1
ATOM 5130 O O . ALA B 1 323 ? -16.469 12.773 -3.938 1 97.19 323 ALA B O 1
ATOM 5131 N N . LEU B 1 324 ? -16.844 14.875 -4.711 1 96 324 LEU B N 1
ATOM 5132 C CA . LEU B 1 324 ? -18.188 14.555 -5.16 1 96 324 LEU B CA 1
ATOM 5133 C C . LEU B 1 324 ? -18.156 13.562 -6.316 1 96 324 LEU B C 1
ATOM 5135 O O . LEU B 1 324 ? -19.016 12.68 -6.402 1 96 324 LEU B O 1
ATOM 5139 N N . GLN B 1 325 ? -17.234 13.766 -7.188 1 93.88 325 GLN B N 1
ATOM 5140 C CA . GLN B 1 325 ? -17.047 12.805 -8.266 1 93.88 325 GLN B CA 1
ATOM 5141 C C . GLN B 1 325 ? -16.781 11.406 -7.715 1 93.88 325 GLN B C 1
ATOM 5143 O O . GLN B 1 325 ? -17.359 10.422 -8.188 1 93.88 325 GLN B O 1
ATOM 5148 N N . ASN B 1 326 ? -15.867 11.305 -6.781 1 92.69 326 ASN B N 1
ATOM 5149 C CA . ASN B 1 326 ? -15.555 10.023 -6.16 1 92.69 326 ASN B CA 1
ATOM 5150 C C . ASN B 1 326 ? -16.781 9.43 -5.461 1 92.69 326 ASN B C 1
ATOM 5152 O O . ASN B 1 326 ? -17 8.219 -5.523 1 92.69 326 ASN B O 1
ATOM 5156 N N . LEU B 1 327 ? -17.531 10.273 -4.793 1 92 327 LEU B N 1
ATOM 5157 C CA . LEU B 1 327 ? -18.734 9.836 -4.094 1 92 327 LEU B CA 1
ATOM 5158 C C . LEU B 1 327 ? -19.734 9.211 -5.066 1 92 327 LEU B C 1
ATOM 5160 O O . LEU B 1 327 ? -20.422 8.25 -4.727 1 92 327 LEU B O 1
ATOM 5164 N N . ALA B 1 328 ? -19.828 9.719 -6.25 1 91.25 328 ALA B N 1
ATOM 5165 C CA . ALA B 1 328 ? -20.766 9.234 -7.266 1 91.25 328 ALA B CA 1
ATOM 5166 C C . ALA B 1 328 ? -20.359 7.848 -7.762 1 91.25 328 ALA B C 1
ATOM 5168 O O . ALA B 1 328 ? -21.203 7.109 -8.289 1 91.25 328 ALA B O 1
ATOM 5169 N N . LEU B 1 329 ? -19.141 7.457 -7.578 1 88.5 329 LEU B N 1
ATOM 5170 C CA . LEU B 1 329 ? -18.641 6.172 -8.055 1 88.5 329 LEU B CA 1
ATOM 5171 C C . LEU B 1 329 ? -18.812 5.09 -6.996 1 88.5 329 LEU B C 1
ATOM 5173 O O . LEU B 1 329 ? -18.781 3.896 -7.309 1 88.5 329 LEU B O 1
ATOM 5177 N N . VAL B 1 330 ? -19.047 5.434 -5.742 1 83.56 330 VAL B N 1
ATOM 5178 C CA . VAL B 1 330 ? -19.047 4.535 -4.594 1 83.56 330 VAL B CA 1
ATOM 5179 C C . VAL B 1 330 ? -20.141 3.482 -4.77 1 83.56 330 VAL B C 1
ATOM 5181 O O . VAL B 1 330 ? -19.922 2.299 -4.5 1 83.56 330 VAL B O 1
ATOM 5184 N N . PRO B 1 331 ? -21.328 3.846 -5.277 1 85.06 331 PRO B N 1
ATOM 5185 C CA . PRO B 1 331 ? -22.422 2.859 -5.355 1 85.06 331 PRO B CA 1
ATOM 5186 C C . PRO B 1 331 ? -22.234 1.882 -6.516 1 85.06 331 PRO B C 1
ATOM 5188 O O . PRO B 1 331 ? -22.938 0.866 -6.586 1 85.06 331 PRO B O 1
ATOM 5191 N N . LEU B 1 332 ? -21.328 2.094 -7.355 1 87.75 332 LEU B N 1
ATOM 5192 C CA . LEU B 1 332 ? -21.156 1.226 -8.516 1 87.75 332 LEU B CA 1
ATOM 5193 C C . LEU B 1 332 ? -20.531 -0.106 -8.109 1 87.75 332 LEU B C 1
ATOM 5195 O O . LEU B 1 332 ? -19.609 -0.14 -7.293 1 87.75 332 LEU B O 1
ATOM 5199 N N . PRO B 1 333 ? -21.141 -1.173 -8.695 1 87.75 333 PRO B N 1
ATOM 5200 C CA . PRO B 1 333 ? -20.516 -2.475 -8.422 1 87.75 333 PRO B CA 1
ATOM 5201 C C . PRO B 1 333 ? -19.047 -2.529 -8.836 1 87.75 333 PRO B C 1
ATOM 5203 O O . PRO B 1 333 ? -18.656 -1.893 -9.82 1 87.75 333 PRO B O 1
ATOM 5206 N N . ALA B 1 334 ? -18.328 -3.324 -8.133 1 85.75 334 ALA B N 1
ATOM 5207 C CA . ALA B 1 334 ? -16.891 -3.445 -8.352 1 85.75 334 ALA B CA 1
ATOM 5208 C C . ALA B 1 334 ? -16.594 -3.859 -9.789 1 85.75 334 ALA B C 1
ATOM 5210 O O . ALA B 1 334 ? -15.641 -3.367 -10.398 1 85.75 334 ALA B O 1
ATOM 5211 N N . SER B 1 335 ? -17.375 -4.723 -10.352 1 88.06 335 SER B N 1
ATOM 5212 C CA . SER B 1 335 ? -17.141 -5.199 -11.711 1 88.06 335 SER B CA 1
ATOM 5213 C C . SER B 1 335 ? -17.297 -4.074 -12.727 1 88.06 335 SER B C 1
ATOM 5215 O O . SER B 1 335 ? -16.547 -4.008 -13.711 1 88.06 335 SER B O 1
ATOM 5217 N N . MET B 1 336 ? -18.266 -3.199 -12.438 1 91 336 MET B N 1
ATOM 5218 C CA . MET B 1 336 ? -18.484 -2.064 -13.328 1 91 336 MET B CA 1
ATOM 5219 C C . MET B 1 336 ? -17.328 -1.074 -13.234 1 91 336 MET B C 1
ATOM 5221 O O . MET B 1 336 ? -16.859 -0.562 -14.25 1 91 336 MET B O 1
ATOM 5225 N N . LEU B 1 337 ? -16.906 -0.823 -12.039 1 90.56 337 LEU B N 1
ATOM 5226 C CA . LEU B 1 337 ? -15.789 0.087 -11.828 1 90.56 337 LEU B CA 1
ATOM 5227 C C . LEU B 1 337 ? -14.531 -0.437 -12.508 1 90.56 337 LEU B C 1
ATOM 5229 O O . LEU B 1 337 ? -13.797 0.328 -13.141 1 90.56 337 LEU B O 1
ATOM 5233 N N . GLU B 1 338 ? -14.312 -1.722 -12.391 1 90.06 338 GLU B N 1
ATOM 5234 C CA . GLU B 1 338 ? -13.133 -2.332 -13.008 1 90.06 338 GLU B CA 1
ATOM 5235 C C . GLU B 1 338 ? -13.164 -2.18 -14.523 1 90.06 338 GLU B C 1
ATOM 5237 O O . GLU B 1 338 ? -12.133 -1.932 -15.148 1 90.06 338 GLU B O 1
ATOM 5242 N N . GLN B 1 339 ? -14.312 -2.322 -15.109 1 91.62 339 GLN B N 1
ATOM 5243 C CA . GLN B 1 339 ? -14.445 -2.18 -16.562 1 91.62 339 GLN B CA 1
ATOM 5244 C C . GLN B 1 339 ? -14.203 -0.738 -17 1 91.62 339 GLN B C 1
ATOM 5246 O O . GLN B 1 339 ? -13.578 -0.494 -18.031 1 91.62 339 GLN B O 1
ATOM 5251 N N . ILE B 1 340 ? -14.727 0.106 -16.188 1 89.56 340 ILE B N 1
ATOM 5252 C CA . ILE B 1 340 ? -14.523 1.522 -16.469 1 89.56 340 ILE B CA 1
ATOM 5253 C C . ILE B 1 340 ? -13.039 1.854 -16.422 1 89.56 340 ILE B C 1
ATOM 5255 O O . ILE B 1 340 ? -12.5 2.496 -17.328 1 89.56 340 ILE B O 1
ATOM 5259 N N . PHE B 1 341 ? -12.359 1.389 -15.391 1 88.69 341 PHE B N 1
ATOM 5260 C CA . PHE B 1 341 ? -10.938 1.656 -15.219 1 88.69 341 PHE B CA 1
ATOM 5261 C C . PHE B 1 341 ? -10.125 1.031 -16.344 1 88.69 341 PHE B C 1
ATOM 5263 O O . PHE B 1 341 ? -9.211 1.655 -16.875 1 88.69 341 PHE B O 1
ATOM 5270 N N . LYS B 1 342 ? -10.469 -0.14 -16.672 1 91.69 342 LYS B N 1
ATOM 5271 C CA . LYS B 1 342 ? -9.805 -0.813 -17.781 1 91.69 342 LYS B CA 1
ATOM 5272 C C . LYS B 1 342 ? -9.938 -0.008 -19.078 1 91.69 342 LYS B C 1
ATOM 5274 O O . LYS B 1 342 ? -8.953 0.198 -19.781 1 91.69 342 LYS B O 1
ATOM 5279 N N . GLY B 1 343 ? -11.133 0.448 -19.328 1 92.31 343 GLY B N 1
ATOM 5280 C CA . GLY B 1 343 ? -11.375 1.22 -20.531 1 92.31 343 GLY B CA 1
ATOM 5281 C C . GLY B 1 343 ? -10.609 2.529 -20.578 1 92.31 343 GLY B C 1
ATOM 5282 O O . GLY B 1 343 ? -9.961 2.85 -21.578 1 92.31 343 GLY B O 1
ATOM 5283 N N . VAL B 1 344 ? -10.648 3.223 -19.547 1 90.25 344 VAL B N 1
ATOM 5284 C CA . VAL B 1 344 ? -10.008 4.531 -19.453 1 90.25 344 VAL B CA 1
ATOM 5285 C C . VAL B 1 344 ? -8.492 4.375 -19.594 1 90.25 344 VAL B C 1
ATOM 5287 O O . VAL B 1 344 ? -7.855 5.117 -20.344 1 90.25 344 VAL B O 1
ATOM 5290 N N . MET B 1 345 ? -7.941 3.43 -18.922 1 93.69 345 MET B N 1
ATOM 5291 C CA . MET B 1 345 ? -6.492 3.266 -18.906 1 93.69 345 MET B CA 1
ATOM 5292 C C . MET B 1 345 ? -5.98 2.707 -20.219 1 93.69 345 MET B C 1
ATOM 5294 O O . MET B 1 345 ? -4.898 3.076 -20.688 1 93.69 345 MET B O 1
ATOM 5298 N N . MET B 1 346 ? -6.773 1.827 -20.828 1 94.5 346 MET B N 1
ATOM 5299 C CA . MET B 1 346 ? -6.406 1.31 -22.141 1 94.5 346 MET B CA 1
ATOM 5300 C C . MET B 1 346 ? -6.375 2.428 -23.188 1 94.5 346 MET B C 1
ATOM 5302 O O . MET B 1 346 ? -5.5 2.457 -24.047 1 94.5 346 MET B O 1
ATOM 5306 N N . ALA B 1 347 ? -7.348 3.312 -23.094 1 94.06 347 ALA B N 1
ATOM 5307 C CA . ALA B 1 347 ? -7.387 4.449 -24 1 94.06 347 ALA B CA 1
ATOM 5308 C C . ALA B 1 347 ? -6.16 5.344 -23.812 1 94.06 347 ALA B C 1
ATOM 5310 O O . ALA B 1 347 ? -5.566 5.797 -24.797 1 94.06 347 ALA B O 1
ATOM 5311 N N . ARG B 1 348 ? -5.781 5.574 -22.625 1 91.5 348 ARG B N 1
ATOM 5312 C CA . ARG B 1 348 ? -4.609 6.398 -22.328 1 91.5 348 ARG B CA 1
ATOM 5313 C C . ARG B 1 348 ? -3.332 5.727 -22.828 1 91.5 348 ARG B C 1
ATOM 5315 O O . ARG B 1 348 ? -2.453 6.387 -23.375 1 91.5 348 ARG B O 1
ATOM 5322 N N . ARG B 1 349 ? -3.283 4.473 -22.562 1 94.06 349 ARG B N 1
ATOM 5323 C CA . ARG B 1 349 ? -2.125 3.705 -23.016 1 94.06 349 ARG B CA 1
ATOM 5324 C C . ARG B 1 349 ? -1.998 3.748 -24.531 1 94.06 349 ARG B C 1
ATOM 5326 O O . ARG B 1 349 ? -0.914 3.996 -25.062 1 94.06 349 ARG B O 1
ATOM 5333 N N . THR B 1 350 ? -3.066 3.512 -25.203 1 94.44 350 THR B N 1
ATOM 5334 C CA . THR B 1 350 ? -3.068 3.516 -26.656 1 94.44 350 THR B CA 1
ATOM 5335 C C . THR B 1 350 ? -2.65 4.879 -27.203 1 94.44 350 THR B C 1
ATOM 5337 O O . THR B 1 350 ? -1.852 4.965 -28.141 1 94.44 350 THR B O 1
ATOM 5340 N N . LYS B 1 351 ? -3.188 5.895 -26.609 1 92.69 351 LYS B N 1
ATOM 5341 C CA . LYS B 1 351 ? -2.836 7.25 -27.016 1 92.69 351 LYS B CA 1
ATOM 5342 C C . LYS B 1 351 ? -1.345 7.512 -26.828 1 92.69 351 LYS B C 1
ATOM 5344 O O . LYS B 1 351 ? -0.688 8.055 -27.719 1 92.69 351 LYS B O 1
ATOM 5349 N N . GLU B 1 352 ? -0.838 7.148 -25.688 1 92.31 352 GLU B N 1
ATOM 5350 C CA . GLU B 1 352 ? 0.575 7.367 -25.406 1 92.31 352 GLU B CA 1
ATOM 5351 C C . GLU B 1 352 ? 1.466 6.594 -26.359 1 92.31 352 GLU B C 1
ATOM 5353 O O . GLU B 1 352 ? 2.48 7.113 -26.828 1 92.31 352 GLU B O 1
ATOM 5358 N N . MET B 1 353 ? 1.112 5.402 -26.656 1 91.12 353 MET B N 1
ATOM 5359 C CA . MET B 1 353 ? 1.907 4.578 -27.562 1 91.12 353 MET B CA 1
ATOM 5360 C C . MET B 1 353 ? 1.92 5.168 -28.969 1 91.12 353 MET B C 1
ATOM 5362 O O . MET B 1 353 ? 2.934 5.098 -29.656 1 91.12 353 MET B O 1
ATOM 5366 N N . LYS B 1 354 ? 0.789 5.695 -29.344 1 93 354 LYS B N 1
ATOM 5367 C CA . LYS B 1 354 ? 0.709 6.344 -30.656 1 93 354 LYS B CA 1
ATOM 5368 C C . LYS B 1 354 ? 1.612 7.574 -30.703 1 93 354 LYS B C 1
ATOM 5370 O O . LYS B 1 354 ? 2.32 7.785 -31.703 1 93 354 LYS B O 1
ATOM 5375 N N . GLU B 1 355 ? 1.565 8.344 -29.688 1 90.19 355 GLU B N 1
ATOM 5376 C CA . GLU B 1 355 ? 2.391 9.547 -29.625 1 90.19 355 GLU B CA 1
ATOM 5377 C C . GLU B 1 355 ? 3.875 9.195 -29.641 1 90.19 355 GLU B C 1
ATOM 5379 O O . GLU B 1 355 ? 4.68 9.891 -30.266 1 90.19 355 GLU B O 1
ATOM 5384 N N . MET B 1 356 ? 4.234 8.164 -28.938 1 90.06 356 MET B N 1
ATOM 5385 C CA . MET B 1 356 ? 5.629 7.734 -28.875 1 90.06 356 MET B CA 1
ATOM 5386 C C . MET B 1 356 ? 6.102 7.219 -30.234 1 90.06 356 MET B C 1
ATOM 5388 O O . MET B 1 356 ? 7.254 7.434 -30.609 1 90.06 356 MET B O 1
ATOM 5392 N N . SER B 1 357 ? 5.281 6.516 -30.891 1 89.5 357 SER B N 1
ATOM 5393 C CA . SER B 1 357 ? 5.621 6.004 -32.219 1 89.5 357 SER B CA 1
ATOM 5394 C C . SER B 1 357 ? 5.801 7.141 -33.219 1 89.5 357 SER B C 1
ATOM 5396 O O . SER B 1 357 ? 6.672 7.078 -34.094 1 89.5 357 SER B O 1
ATOM 5398 N N . GLU B 1 358 ? 5.004 8.133 -33.062 1 89.62 358 GLU B N 1
ATOM 5399 C CA . GLU B 1 358 ? 5.098 9.289 -33.938 1 89.62 358 GLU B CA 1
ATOM 5400 C C . GLU B 1 358 ? 6.375 10.078 -33.688 1 89.62 358 GLU B C 1
ATOM 5402 O O . GLU B 1 358 ? 6.984 10.609 -34.625 1 89.62 358 GLU B O 1
ATOM 5407 N N . GLN B 1 359 ? 6.738 10.234 -32.5 1 84.88 359 GLN B N 1
ATOM 5408 C CA . GLN B 1 359 ? 7.965 10.945 -32.156 1 84.88 359 GLN B CA 1
ATOM 5409 C C . GLN B 1 359 ? 9.195 10.195 -32.656 1 84.88 359 GLN B C 1
ATOM 5411 O O . GLN B 1 359 ? 10.172 10.82 -33.094 1 84.88 359 GLN B O 1
ATOM 5416 N N . LYS B 1 360 ? 9.156 8.836 -32.656 1 78.62 360 LYS B N 1
ATOM 5417 C CA . LYS B 1 360 ? 10.281 8.039 -33.125 1 78.62 360 LYS B CA 1
ATOM 5418 C C . LYS B 1 360 ? 10.43 8.18 -34.656 1 78.62 360 LYS B C 1
ATOM 5420 O O . LYS B 1 360 ? 11.547 8.18 -35.156 1 78.62 360 LYS B O 1
ATOM 5425 N N . LYS B 1 361 ? 9.344 8.344 -35.312 1 77.38 361 LYS B N 1
ATOM 5426 C CA . LYS B 1 361 ? 9.375 8.492 -36.75 1 77.38 361 LYS B CA 1
ATOM 5427 C C . LYS B 1 361 ? 9.906 9.867 -37.156 1 77.38 361 LYS B C 1
ATOM 5429 O O . LYS B 1 361 ? 10.477 10.031 -38.25 1 77.38 361 LYS B O 1
ATOM 5434 N N . SER B 1 362 ? 9.727 10.773 -36.312 1 77.44 362 SER B N 1
ATOM 5435 C CA . SER B 1 362 ? 10.172 12.133 -36.594 1 77.44 362 SER B CA 1
ATOM 5436 C C . SER B 1 362 ? 11.641 12.32 -36.25 1 77.44 362 SER B C 1
ATOM 5438 O O . SER B 1 362 ? 12.281 13.273 -36.688 1 77.44 362 SER B O 1
ATOM 5440 N N . GLU B 1 363 ? 12.281 11.539 -35.469 1 66.94 363 GLU B N 1
ATOM 5441 C CA . GLU B 1 363 ? 13.711 11.586 -35.188 1 66.94 363 GLU B CA 1
ATOM 5442 C C . GLU B 1 363 ? 14.5 10.727 -36.156 1 66.94 363 GLU B C 1
ATOM 5444 O O . GLU B 1 363 ? 15.602 11.102 -36.562 1 66.94 363 GLU B O 1
#

Solvent-accessible surface area (backbone atoms only — not comparable to full-atom values): 37033 Å² total; per-residue (Å²): 105,67,63,55,52,50,48,50,50,49,52,54,59,68,67,49,53,66,68,57,49,52,50,19,39,50,52,39,50,53,51,49,53,49,49,51,51,52,48,50,53,55,49,46,49,74,68,44,73,52,40,57,66,70,38,58,52,57,49,85,85,62,44,61,18,26,28,41,30,28,34,22,54,47,39,45,24,38,31,39,49,51,52,42,40,72,69,64,26,24,36,35,39,19,29,68,51,62,70,50,32,50,53,45,45,53,55,48,37,68,75,37,72,92,44,54,71,46,79,42,77,49,56,47,45,40,58,88,60,25,69,42,71,47,87,81,76,55,74,66,72,82,56,69,62,41,46,46,59,64,52,50,45,47,74,73,46,61,87,53,52,66,20,36,36,35,39,51,38,62,63,69,54,66,91,67,46,49,47,49,59,48,75,48,50,62,66,59,43,50,30,34,28,19,27,40,20,51,33,46,50,42,50,49,20,53,50,45,33,55,49,51,57,50,43,69,32,87,74,38,58,92,65,69,36,26,39,40,35,39,58,37,38,60,48,45,80,50,43,42,32,36,37,51,38,24,20,16,28,39,18,41,46,48,32,34,50,11,49,39,50,35,30,48,71,70,69,41,69,48,48,44,43,34,21,33,32,35,73,60,55,17,61,34,96,90,31,79,57,78,62,45,83,66,26,33,35,27,56,58,46,31,51,29,41,53,36,38,34,80,45,95,57,44,66,46,51,34,43,63,58,51,39,52,54,52,56,68,52,64,82,51,53,68,71,57,51,51,52,50,45,47,52,54,43,51,53,51,29,52,51,50,53,51,52,52,54,51,53,59,71,71,106,105,67,64,53,51,50,49,51,51,50,51,54,58,68,67,48,55,68,68,56,50,52,50,19,39,49,51,39,48,52,51,50,52,49,50,49,50,52,48,50,55,56,48,48,49,74,68,43,71,52,41,55,67,70,37,58,52,57,48,85,85,63,44,60,17,26,28,40,31,29,35,23,53,47,39,46,24,37,30,39,49,52,53,42,42,73,70,63,25,23,36,36,39,18,28,67,51,62,69,49,35,50,53,45,45,53,55,48,38,70,76,36,72,91,43,54,71,45,78,43,77,48,54,49,46,41,58,88,59,24,70,37,71,43,86,80,78,54,72,63,70,84,53,64,63,42,46,44,59,65,54,51,44,46,73,74,45,62,87,53,52,66,20,35,36,37,38,51,39,62,64,70,52,65,93,68,48,48,46,49,60,47,74,49,51,60,65,57,44,51,30,33,28,18,27,40,20,49,33,46,51,43,50,50,19,51,51,45,32,53,50,52,57,49,44,69,33,87,74,36,58,92,65,69,36,27,39,40,36,40,58,39,37,59,47,43,81,50,42,41,33,35,37,51,37,23,21,16,28,39,18,41,44,46,32,33,51,11,50,40,50,34,31,48,72,70,69,42,68,46,48,42,41,34,22,35,35,36,71,61,56,17,60,34,97,90,31,78,58,80,64,46,82,66,26,34,35,27,57,56,47,31,50,29,41,51,36,37,34,79,43,94,57,44,66,45,53,35,42,62,59,49,37,52,54,53,58,70,53,64,81,52,56,68,70,57,51,51,51,49,42,47,51,55,42,50,52,52,30,51,51,52,52,51,54,52,53,52,52,59,72,71,104

Organism: Sporothrix schenckii (strain ATCC 58251 / de Perez 2211183) (NCBI:txid1391915)

InterPro domains:
  IPR002347 Short-chain dehydrogenase/reductase SDR [PF00106] (66-125)
  IPR002347 Short-chain dehydrogenase/reductase SDR [PF00106] (140-282)
  IPR002347 Short-chain dehydrogenase/reductase SDR [PR00081] (66-83)
  IPR002347 Short-chain dehydrogenase/reductase SDR [PR00081] (245-264)
  IPR036291 NAD(P)-binding domain superfamily [SSF51735] (65-283)
  IPR051019 VLCFA Elongation and Steroid Dehydrogenase [PTHR43899] (25-356)

pLDDT: mean 88.82, std 15.05, range [28.67, 98.94]

Foldseek 3Di:
DVVVVVVVVVVVLVPDDPVVVVVVVVVVVVVVVVVVVVVVLQVCLQPDFFPLLLLFDAALVRATEEEEFAPLLFFLNLLLCLVNLVSPHAYEYEDADPVSVVVSQVVSCVVRVPHHYHYQHFQQLPQPFQQPPDPVNPSDDPVSVSPHPLNSCCVGPLVHNYFEYELDFADAQDVVRQAAPVPADPSSLSSRLSRQAVSLLVVVVSVVVSVVVVCPDPRGDLQNAHEYEHEAAPLCVPFHSRCSRNVRRVRRLVSLVVVCVVCVVVVNNRYAAAYEYDYAEARDPVHPDDADLQHYYSNLQSVLRSRSHVRPDRYYHSRVSNRVVVVVCVPDDPVVVRVVSVVVSVVVSVVSVVVVVVVVVVD/DVVVVVVVVVVVLVPDDPVVVVVVVVVVVVVVVVVVVVVVLQVCLQPDFFPLLLLFDAALVRATEEEEFAPLLFFLSLLLCLVVLVSPHAYEYEDADPVSVVVSQVVSCVVRVVHHYHYQHFQQLPQPFQQPPDPPNPSDDPVSVRPHPLNSCCVGPLVHNYFEYELDFADAQDVVRQAAPVPDDPSSLSSRLSRQAVSLLVVVVSVVVSVVVVCPDPRGDLQNAHEYEHEAAPLCVPFHSRCSRNVRRVRRLVSLVVVCVVCVVVVNNRYAAAYEYDYAEARDPVHPDDADLQHYHSNLQSVLRSRSHVRPDRYYHSRVSNRVVVVVCVPDDPVVVRVVSVVVSVVVSVVSVVVVVVVVVVD

Radius of gyration: 27.61 Å; Cα contacts (8 Å, |Δi|>4): 1193; chains: 2; bounding box: 87×77×69 Å

Secondary structure (DSSP, 8-state):
-HHHHHHHHHHHHHTS-HHHHHHHHHHHHHHHHHHHHHHHHHHHHHHSPP-GGGG----TT-PPPEEEESSTTSHHHHHHHHHHHHTT-EEEEEES-HHHHHHHHHHHHHH-TTS-EEEEE--TT-SS------TTS---SS------HHHHHHHHHTTS-EEEEEE------SSSSS--GGGS-HHHHHHHHIIIIIHHHHHHHHHHHHHHHHHTSTTS-TT--EEEEEE--GGGGT-TT-HHHHHHHHHHHHHHHHHHHHHHHTT-TTEEEEEEE----SSBTTB-PPP-SSS--HHHHHHHHHTTTT-S-SEEESSHHHHHHHHHHTTS-HHHHHHHHHHHHHHHHHHHHHHHHHHHHH-/-HHHHHHHHHHHHHTS-HHHHHHHHHHHHHHHHHHHHHHHHHHHHHHSPP-GGGG----TT-PPPEEEESS-SSHHHHHHHHHHHHTT-EEEEEES-HHHHHHHHHHHHHH-TTS-EEEEE--TT-SSS-----TTSS--SS------HHHHHHHHHTTS-EEEEEE------SSSSS--GGGS-HHHHHHHHIIIIIHHHHHHHHHHHHHHHHHTSTTS-TT--EEEEEE--GGGGT-TT-HHHHHHHHHHHHHHHHHHHHHHHTT-TTEEEEEEE----SSBTTB-PPP-SSS--HHHHHHHHHTTTT-S-SEEESSHHHHHHHHHHTTS-HHHHHHHHHHHHHHHHHHHHHHHHHHHHH-